Protein AF-A0A1M5RRA3-F1 (afdb_monomer_lite)

Organism: NCBI:txid947013

Radius of gyration: 26.93 Å; chains: 1; bounding box: 75×64×74 Å

InterPro domains:
  IPR000157 Toll/interleukin-1 receptor homology (TIR) domain [PF13676] (278-382)
  IPR000157 Toll/interleukin-1 receptor homology (TIR) domain [PS50104] (274-419)
  IPR000157 Toll/interleukin-1 receptor homology (TIR) domain [SM00255] (275-411)
  IPR035897 Toll/interleukin-1 receptor homology (TIR) domain superfamily [G3DSA:3.40.50.10140] (262-393)
  IPR035897 Toll/interleukin-1 receptor homology (TIR) domain superfamily [SSF52200] (277-417)

Secondary structure (DSSP, 8-state):
-EEEEEEEEEETTEEEEEEETTEEEEEE-SSS--EETT-EEE----TTS---TTS-TT-EEEEEEE-PPPTT------EEEE-SS-EEEE-GGGTS-----HHHHHHHHHHHHHHHHHS-HHHHHHHHHHHHHS-HHHHHTS--S-HHHHHHHHHHHHHHTHHHHHHHHHHHHHHHHHH-SSS---EE-TTS--SS--EEEEE-TT--EEEEES-EEEE-SS-TT-EEEES-SEEEE-SSTTTT-EEEGGGT---S-----------PPPPS-S-B-EEEEEEGGGHHHHHHHHHHHHHHHHTTSBPPPEEEEE-TT----HHHHHHHHH-SEEEEEE-HHHHT-HHIIIIIHHHHHHHHHTTS-EEEEEE-S---GGGSGGGGS--BSGGG--GGG-S-HHHHHHHHHHHHHHHHTT-

pLDDT: mean 77.7, std 15.47, range [30.55, 97.06]

Sequence (419 aa):
MSEDINLKHNLFGYNRIEQEYDEIVALKGDLVMELHKGMTVKLVGDSRGYVPGNFKPGEEVTIVGFTLPYSNGETDHIIEVSNGSHKGWVKPSNIQRREYSSEIRVKMDAVLWKMQQRASAASGELFEVVYKSLSDDDRWNIPTQGLLEYSNFMVTRALSNLDEFGYILMQTIAKQYERSPTGERFILDPVRFDKGTTAILYLDKEGELVSVSNPITIRTTTEPSEIELDGYDYYIVLTGPSAGKKLYSHTGGLTTPVYKPKPVAPAPKPKSSAGIKIFISYARKDEKFKDALAEHLSGLRNNKIIEDWTDKELLAGDVWNDAICQVLEESKIILFLVSSTFMNSNYINEVEIKRALERNKEGDAIIIPIIIRPCDFKSLPLQKFAALPKNLKPISDWTSRDKAWLDVVDGLKKVIATL

Foldseek 3Di:
DWDKDADPFQQQQFGIFIDDDPFTAWTDHDLDDIDGQQDKFFFQAAPVSDDPPVDHHRQIWGFHGFDDQPPVNPDQQGTWTGPPVDIDTDHPCRGPPLDPDVVSVVVLVVLLVVLCVVDDVLLNLLLLLQLLPDDSSLSSRQDRPDNLSNSQSSLVSCLVPCQFNVVSQLSSLLVLLVVCQADDSWAWNSVQDDDPKTWTWAQAPVSFTKIWIRWDWDQDPVRNRDTDTDPTQWMAGCDDPRHRDIGGPVPDGRDDDDDDDDPPDQDDADDDDFAAEEEEAEEQVCVVVVVVLLVLCVVCPVVRNYDPYDYDYDYQSDRDTSVNVVSLSHGQEYEYADDQRCVPRPVCQPPVLVVQVVCVVVVRHDYEYEAAYDDPCVVHPCPVHDYDDPPSQHCVRDPDNSVRSVSVVVVVVVVSVVD

Structure (mmCIF, N/CA/C/O backbone):
data_AF-A0A1M5RRA3-F1
#
_entry.id   AF-A0A1M5RRA3-F1
#
loop_
_atom_site.group_PDB
_atom_site.id
_atom_site.type_symbol
_atom_site.label_atom_id
_atom_site.label_alt_id
_atom_site.label_comp_id
_atom_site.label_asym_id
_atom_site.label_entity_id
_atom_site.label_seq_id
_atom_site.pdbx_PDB_ins_code
_atom_site.Cartn_x
_atom_site.Cartn_y
_atom_site.Cartn_z
_atom_site.occupancy
_atom_site.B_iso_or_equiv
_atom_site.auth_seq_id
_atom_site.auth_comp_id
_atom_site.auth_asym_id
_atom_site.auth_atom_id
_atom_site.pdbx_PDB_model_num
ATOM 1 N N . MET A 1 1 ? 39.237 8.466 -19.638 1.00 68.81 1 MET A N 1
ATOM 2 C CA . MET A 1 1 ? 38.880 7.678 -18.439 1.00 68.81 1 MET A CA 1
ATOM 3 C C . MET A 1 1 ? 37.370 7.660 -18.403 1.00 68.81 1 MET A C 1
ATOM 5 O O . MET A 1 1 ? 36.811 8.745 -18.521 1.00 68.81 1 MET A O 1
ATOM 9 N N . SER A 1 2 ? 36.747 6.484 -18.348 1.00 80.25 2 SER A N 1
ATOM 10 C CA . SER A 1 2 ? 35.299 6.392 -18.174 1.00 80.25 2 SER A CA 1
ATOM 11 C C . SER A 1 2 ? 34.945 6.476 -16.689 1.00 80.25 2 SER A C 1
ATOM 13 O O . SER A 1 2 ? 35.705 6.007 -15.835 1.00 80.25 2 SER A O 1
ATOM 15 N N . GLU A 1 3 ? 33.836 7.139 -16.378 1.00 88.31 3 GLU A N 1
ATOM 16 C CA . GLU A 1 3 ? 33.292 7.269 -15.027 1.00 88.31 3 GLU A CA 1
ATOM 17 C C . GLU A 1 3 ? 31.849 6.758 -15.004 1.00 88.31 3 GLU A C 1
ATOM 19 O O . GLU A 1 3 ? 31.042 7.115 -15.864 1.00 88.31 3 GLU A O 1
ATOM 24 N N . ASP A 1 4 ? 31.526 5.931 -14.007 1.00 87.81 4 ASP A N 1
ATOM 25 C CA . ASP A 1 4 ? 30.159 5.480 -13.748 1.00 87.81 4 ASP A CA 1
ATOM 26 C C . ASP A 1 4 ? 29.464 6.457 -12.793 1.00 87.81 4 ASP A C 1
ATOM 28 O O . ASP A 1 4 ? 29.834 6.588 -11.623 1.00 87.81 4 ASP A O 1
ATOM 32 N N . ILE A 1 5 ? 28.420 7.121 -13.284 1.00 86.06 5 ILE A N 1
ATOM 33 C CA . ILE A 1 5 ? 27.694 8.170 -12.566 1.00 86.06 5 ILE A CA 1
ATOM 34 C C . ILE A 1 5 ? 26.283 7.678 -12.237 1.00 86.06 5 ILE A C 1
ATOM 36 O O . ILE A 1 5 ? 25.528 7.256 -13.115 1.00 86.06 5 ILE A O 1
ATOM 40 N N . ASN A 1 6 ? 25.895 7.760 -10.962 1.00 82.19 6 ASN A N 1
ATOM 41 C CA . ASN A 1 6 ? 24.530 7.457 -10.530 1.00 82.19 6 ASN A CA 1
ATOM 42 C C . ASN A 1 6 ? 23.564 8.576 -10.935 1.00 82.19 6 ASN A C 1
ATOM 44 O O . ASN A 1 6 ? 23.803 9.758 -10.676 1.00 82.19 6 ASN A O 1
ATOM 48 N N . LEU A 1 7 ? 22.434 8.192 -11.520 1.00 76.25 7 LEU A N 1
ATOM 49 C CA . LEU A 1 7 ? 21.363 9.114 -11.864 1.00 76.25 7 LEU A CA 1
ATOM 50 C C . LEU A 1 7 ? 20.509 9.435 -10.635 1.00 76.25 7 LEU A C 1
ATOM 52 O O . LEU A 1 7 ? 20.198 8.563 -9.827 1.00 76.25 7 LEU A O 1
ATOM 56 N N . LYS A 1 8 ? 20.065 10.693 -10.527 1.00 66.50 8 LYS A N 1
ATOM 57 C CA . LYS A 1 8 ? 19.118 11.122 -9.479 1.00 66.50 8 LYS A CA 1
ATOM 58 C C . LYS A 1 8 ? 17.725 10.514 -9.643 1.00 66.50 8 LYS A C 1
ATOM 60 O O . LYS A 1 8 ? 16.999 10.373 -8.664 1.00 66.50 8 LYS A O 1
ATOM 65 N N . HIS A 1 9 ? 17.354 10.184 -10.876 1.00 68.62 9 HIS A N 1
ATOM 66 C CA . HIS A 1 9 ? 16.068 9.594 -11.219 1.00 68.62 9 HIS A CA 1
ATOM 67 C C . HIS A 1 9 ? 16.293 8.336 -12.050 1.00 68.62 9 HIS A C 1
ATOM 69 O O . HIS A 1 9 ? 17.186 8.297 -12.895 1.00 68.62 9 HIS A O 1
ATOM 75 N N . ASN A 1 10 ? 15.478 7.314 -11.798 1.00 73.81 10 ASN A N 1
ATOM 76 C CA . ASN A 1 10 ? 15.452 6.105 -12.606 1.00 73.81 10 ASN A CA 1
ATOM 77 C C . ASN A 1 10 ? 14.834 6.443 -13.976 1.00 73.81 10 ASN A C 1
ATOM 79 O O . ASN A 1 10 ? 13.713 6.946 -14.050 1.00 73.81 10 ASN A O 1
ATOM 83 N N . LEU A 1 11 ? 15.583 6.200 -15.050 1.00 76.75 11 LEU A N 1
ATOM 84 C CA . LEU A 1 11 ? 15.167 6.439 -16.427 1.00 76.75 11 LEU A CA 1
ATOM 85 C C . LEU A 1 11 ? 14.790 5.110 -17.071 1.00 76.75 11 LEU A C 1
ATOM 87 O O . LEU A 1 11 ? 15.614 4.489 -17.734 1.00 76.75 11 LEU A O 1
ATOM 91 N N . PHE A 1 12 ? 13.549 4.656 -16.895 1.00 74.19 12 PHE A N 1
ATOM 92 C CA . PHE A 1 12 ? 13.065 3.416 -17.520 1.00 74.19 12 PHE A CA 1
ATOM 93 C C . PHE A 1 12 ? 13.919 2.180 -17.180 1.00 74.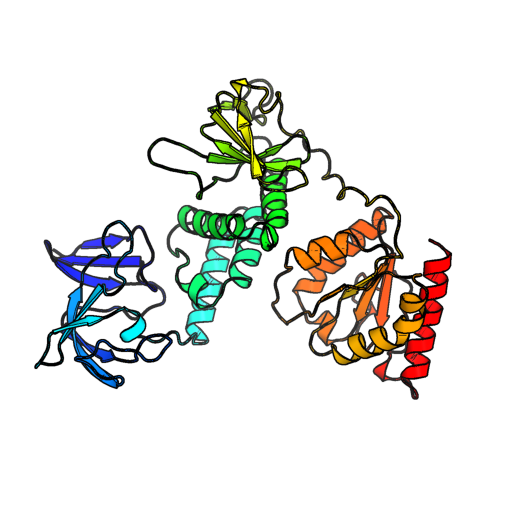19 12 PHE A C 1
ATOM 95 O O . PHE A 1 12 ? 14.170 1.328 -18.034 1.00 74.19 12 PHE A O 1
ATOM 102 N N . GLY A 1 13 ? 14.340 2.054 -15.925 1.00 75.44 13 GLY A N 1
ATOM 103 C CA . GLY A 1 13 ? 15.156 0.959 -15.389 1.00 75.44 13 GLY A CA 1
ATOM 104 C C . GLY A 1 13 ? 16.650 1.274 -15.337 1.00 75.44 13 GLY A C 1
ATOM 105 O O . GLY A 1 13 ? 17.392 0.576 -14.646 1.00 75.44 13 GLY A O 1
ATOM 106 N N . TYR A 1 14 ? 17.092 2.335 -16.018 1.00 84.69 14 TYR A N 1
ATOM 107 C CA . TYR A 1 14 ? 18.475 2.796 -16.008 1.00 84.69 14 TYR A CA 1
ATOM 108 C C . TYR A 1 14 ? 18.700 3.774 -14.855 1.00 84.69 14 TYR A C 1
ATOM 110 O O . TYR A 1 14 ? 18.058 4.819 -14.768 1.00 84.69 14 TYR A O 1
ATOM 118 N N . ASN A 1 15 ? 19.611 3.425 -13.951 1.00 82.88 15 ASN A N 1
ATOM 119 C CA . ASN A 1 15 ? 19.928 4.206 -12.753 1.00 82.88 15 ASN A CA 1
ATOM 120 C C . ASN A 1 15 ? 21.382 4.704 -12.736 1.00 82.88 15 ASN A C 1
ATOM 122 O O . ASN A 1 15 ? 21.782 5.403 -11.804 1.00 82.88 15 ASN A O 1
ATOM 126 N N . ARG A 1 16 ? 22.162 4.359 -13.763 1.00 89.56 16 ARG A N 1
ATOM 127 C CA . ARG A 1 16 ? 23.562 4.740 -13.937 1.00 89.56 16 ARG A CA 1
ATOM 128 C C . ARG A 1 16 ? 23.853 5.050 -15.398 1.00 89.56 16 ARG A C 1
ATOM 130 O O . ARG A 1 16 ? 23.233 4.477 -16.296 1.00 89.56 16 ARG A O 1
ATOM 137 N N . ILE A 1 17 ? 24.830 5.915 -15.617 1.00 91.31 17 ILE A N 1
ATOM 138 C CA . ILE A 1 17 ? 25.423 6.173 -16.928 1.00 91.31 17 ILE A CA 1
ATOM 139 C C . ILE A 1 17 ? 26.924 5.938 -16.858 1.00 91.31 17 ILE A C 1
ATOM 141 O O . ILE A 1 17 ? 27.531 6.199 -15.823 1.00 91.31 17 ILE A O 1
ATOM 145 N N . GLU A 1 18 ? 27.505 5.482 -17.960 1.00 92.50 18 GLU A N 1
ATOM 146 C CA . GLU A 1 18 ? 28.951 5.562 -18.164 1.00 92.50 18 GLU A CA 1
ATOM 147 C C . GLU A 1 18 ? 29.243 6.769 -19.038 1.00 92.50 18 GLU A C 1
ATOM 149 O O . GLU A 1 18 ? 28.650 6.923 -20.112 1.00 92.50 18 GLU A O 1
ATOM 154 N N . GLN A 1 19 ? 30.136 7.628 -18.566 1.00 91.06 19 GLN A N 1
ATOM 155 C CA . GLN A 1 19 ? 30.526 8.847 -19.252 1.00 91.06 19 GLN A CA 1
ATOM 156 C C . GLN A 1 19 ? 32.016 8.804 -19.588 1.00 91.06 19 GLN A C 1
ATOM 158 O O . GLN A 1 19 ? 32.853 8.536 -18.728 1.00 91.06 19 GLN A O 1
ATOM 163 N N . GLU A 1 20 ? 32.348 9.099 -20.841 1.00 91.12 20 GLU A N 1
ATOM 164 C CA . GLU A 1 20 ? 33.713 9.340 -21.295 1.00 91.12 20 GLU A CA 1
ATOM 165 C C . GLU A 1 20 ? 33.841 10.801 -21.717 1.00 91.12 20 GLU A C 1
ATOM 167 O O . GLU A 1 20 ? 33.237 11.236 -22.698 1.00 91.12 20 GLU A O 1
ATOM 172 N N . TYR A 1 21 ? 34.654 11.565 -20.985 1.00 86.94 21 TYR A N 1
ATOM 173 C CA . TYR A 1 21 ? 34.768 13.015 -21.179 1.00 86.94 21 TYR A CA 1
ATOM 174 C C . TYR A 1 21 ? 33.391 13.695 -21.050 1.00 86.94 21 TYR A C 1
ATOM 176 O O . TYR A 1 21 ? 32.770 13.593 -19.996 1.00 86.94 21 TYR A O 1
ATOM 184 N N . ASP A 1 22 ? 32.899 14.354 -22.100 1.00 84.06 22 ASP A N 1
ATOM 185 C CA . ASP A 1 22 ? 31.592 15.027 -22.121 1.00 84.06 22 ASP A CA 1
ATOM 186 C C . ASP A 1 22 ? 30.497 14.193 -22.818 1.00 84.06 22 ASP A C 1
ATOM 188 O O . ASP A 1 22 ? 29.380 14.674 -23.012 1.00 84.06 22 ASP A O 1
ATOM 192 N N . GLU A 1 23 ? 30.788 12.942 -23.201 1.00 89.31 23 GLU A N 1
ATOM 193 C CA . GLU A 1 23 ? 29.837 12.059 -23.881 1.00 89.31 23 GLU A CA 1
ATOM 194 C C . GLU A 1 23 ? 29.383 10.899 -22.991 1.00 89.31 23 GLU A C 1
ATOM 196 O O . GLU A 1 23 ? 30.182 10.191 -22.380 1.00 89.31 23 GLU A O 1
ATOM 201 N N . ILE A 1 24 ? 28.074 10.648 -22.981 1.00 92.56 24 ILE A N 1
ATOM 202 C CA . ILE A 1 24 ? 27.505 9.441 -22.381 1.00 92.56 24 ILE A CA 1
ATOM 203 C C . ILE A 1 24 ? 27.706 8.285 -23.361 1.00 92.56 24 ILE A C 1
ATOM 205 O O . ILE A 1 24 ? 27.253 8.350 -24.508 1.00 92.56 24 ILE A O 1
ATOM 209 N N . VAL A 1 25 ? 28.366 7.222 -22.906 1.00 93.12 25 VAL A N 1
ATOM 210 C CA . VAL A 1 25 ? 28.717 6.054 -23.727 1.00 93.12 25 VAL A CA 1
ATOM 211 C C . VAL A 1 25 ? 27.908 4.809 -23.382 1.00 93.12 25 VAL A C 1
ATOM 213 O O . VAL A 1 25 ? 27.818 3.912 -24.224 1.00 93.12 25 VAL A O 1
ATOM 216 N N . ALA A 1 26 ? 27.278 4.759 -22.203 1.00 92.88 26 ALA A N 1
ATOM 217 C CA . ALA A 1 26 ? 26.378 3.669 -21.840 1.00 92.88 26 ALA A CA 1
ATOM 218 C C . ALA A 1 26 ? 25.263 4.081 -20.868 1.00 92.88 26 ALA A C 1
ATOM 220 O O . ALA A 1 26 ? 25.440 4.974 -20.038 1.00 92.88 26 ALA A O 1
ATOM 221 N N . LEU A 1 27 ? 24.138 3.365 -20.932 1.00 91.31 27 LEU A N 1
ATOM 222 C CA . LEU A 1 27 ? 23.095 3.356 -19.905 1.00 91.31 27 LEU A CA 1
ATOM 223 C C . LEU A 1 27 ? 23.126 2.012 -19.176 1.00 91.31 27 LEU A C 1
ATOM 225 O O . LEU A 1 27 ? 23.006 0.958 -19.807 1.00 91.31 27 LEU A O 1
ATOM 229 N N . LYS A 1 28 ? 23.215 2.048 -17.842 1.00 89.44 28 LYS A N 1
ATOM 230 C CA . LYS A 1 28 ? 23.237 0.850 -16.990 1.00 89.44 28 LYS A CA 1
ATOM 231 C C . LYS A 1 28 ? 22.083 0.850 -15.994 1.00 89.44 28 LYS A C 1
ATOM 233 O O . LYS A 1 28 ? 21.650 1.893 -15.497 1.00 89.44 28 LYS A O 1
ATOM 238 N N . GLY A 1 29 ? 21.594 -0.339 -15.675 1.00 82.19 29 GLY A N 1
ATOM 239 C CA . GLY A 1 29 ? 20.581 -0.528 -14.647 1.00 82.19 29 GLY A CA 1
ATOM 240 C C . GLY A 1 29 ? 20.553 -1.962 -14.147 1.00 82.19 29 GLY A C 1
ATOM 241 O O . GLY A 1 29 ? 20.997 -2.881 -14.826 1.00 82.19 29 GLY A O 1
ATOM 242 N N . ASP A 1 30 ? 20.061 -2.157 -12.927 1.00 76.88 30 ASP A N 1
ATOM 243 C CA . ASP A 1 30 ? 20.198 -3.443 -12.225 1.00 76.88 30 ASP A CA 1
ATOM 244 C C . ASP A 1 30 ? 19.251 -4.531 -12.772 1.00 76.88 30 ASP A C 1
ATOM 246 O O . ASP A 1 30 ? 19.474 -5.728 -12.575 1.00 76.88 30 ASP A O 1
ATOM 250 N N . LEU A 1 31 ? 18.182 -4.113 -13.455 1.00 73.50 31 LEU A N 1
ATOM 251 C CA . LEU A 1 31 ? 17.102 -4.975 -13.948 1.00 73.50 31 LEU A CA 1
ATOM 252 C C . LEU A 1 31 ? 16.967 -4.966 -15.477 1.00 73.50 31 LEU A C 1
ATOM 254 O O . LEU A 1 31 ? 16.075 -5.617 -16.012 1.00 73.50 31 LEU A O 1
ATOM 258 N N . VAL A 1 32 ? 17.852 -4.251 -16.170 1.00 76.69 32 VAL A N 1
ATOM 259 C CA . VAL A 1 32 ? 17.788 -3.985 -17.612 1.00 76.69 32 VAL A CA 1
ATOM 260 C C . VAL A 1 32 ? 19.028 -4.467 -18.334 1.00 76.69 32 VAL A C 1
ATOM 262 O O . VAL A 1 32 ? 20.092 -4.597 -17.736 1.00 76.69 32 VAL A O 1
ATOM 265 N N . MET A 1 33 ? 18.894 -4.696 -19.641 1.00 83.75 33 MET A N 1
ATOM 266 C CA . MET A 1 33 ? 20.055 -4.858 -20.505 1.00 83.75 33 MET A CA 1
ATOM 267 C C . MET A 1 33 ? 20.848 -3.552 -20.533 1.00 83.75 33 MET A C 1
ATOM 269 O O . MET A 1 33 ? 20.284 -2.479 -20.754 1.00 83.75 33 MET A O 1
ATOM 273 N N . GLU A 1 34 ? 22.155 -3.658 -20.332 1.00 89.75 34 GLU A N 1
ATOM 274 C CA . GLU A 1 34 ? 23.079 -2.543 -20.495 1.00 89.75 34 GLU A CA 1
ATOM 275 C C . GLU A 1 34 ? 23.155 -2.129 -21.968 1.00 89.75 34 GLU A C 1
ATOM 277 O O . GLU A 1 34 ? 23.271 -2.979 -22.852 1.00 89.75 34 GLU A O 1
ATOM 282 N N . LEU A 1 35 ? 23.045 -0.827 -22.236 1.00 92.06 35 LEU A N 1
ATOM 283 C CA . LEU A 1 35 ? 23.083 -0.287 -23.593 1.00 92.06 35 LEU A CA 1
ATOM 284 C C . LEU A 1 35 ? 24.352 0.519 -23.780 1.00 92.06 35 LEU A C 1
ATOM 286 O O . LEU A 1 35 ? 24.601 1.436 -23.005 1.00 92.06 35 LEU A O 1
ATOM 290 N N . HIS A 1 36 ? 25.091 0.238 -24.849 1.00 94.19 36 HIS A N 1
ATOM 291 C CA . HIS A 1 36 ? 26.341 0.924 -25.164 1.00 94.19 36 HIS A CA 1
ATOM 292 C C . HIS A 1 36 ? 26.289 1.578 -26.540 1.00 94.19 36 HIS A C 1
ATOM 294 O O . HIS A 1 36 ? 25.660 1.070 -27.473 1.00 94.19 36 HIS A O 1
ATOM 300 N N . LYS A 1 37 ? 27.009 2.686 -26.695 1.00 93.50 37 LYS A N 1
ATOM 301 C CA . LYS A 1 37 ? 27.255 3.300 -28.000 1.00 93.50 37 LYS A CA 1
ATOM 302 C C . LYS A 1 37 ? 27.954 2.281 -28.912 1.00 93.50 37 LYS A C 1
ATOM 304 O O . LYS A 1 37 ? 28.902 1.616 -28.510 1.00 93.50 37 LYS A O 1
ATOM 309 N N . GLY A 1 38 ? 27.455 2.130 -30.136 1.00 92.00 38 GLY A N 1
ATOM 310 C CA . GLY A 1 38 ? 27.891 1.117 -31.103 1.00 92.00 38 GLY A CA 1
ATOM 311 C C . GLY A 1 38 ? 27.141 -0.219 -31.022 1.00 92.00 38 GLY A C 1
ATOM 312 O O . GLY A 1 38 ? 27.276 -1.042 -31.926 1.00 92.00 38 GLY A O 1
ATOM 313 N N . MET A 1 39 ? 26.313 -0.441 -29.997 1.00 94.31 39 MET A N 1
ATOM 314 C CA . MET A 1 39 ? 25.492 -1.647 -29.889 1.00 94.31 39 MET A CA 1
ATOM 315 C C . MET A 1 39 ? 24.394 -1.658 -30.959 1.00 94.31 39 MET A C 1
ATOM 317 O O . MET A 1 39 ? 23.730 -0.647 -31.192 1.00 94.31 39 MET A O 1
ATOM 321 N N . THR A 1 40 ? 24.183 -2.812 -31.595 1.00 93.44 40 THR A N 1
ATOM 322 C CA . THR A 1 40 ? 23.042 -3.025 -32.498 1.00 93.44 40 THR A CA 1
ATOM 323 C C . THR A 1 40 ? 21.885 -3.626 -31.717 1.00 93.44 40 THR A C 1
ATOM 325 O O . THR A 1 40 ? 22.055 -4.616 -31.008 1.00 93.44 40 THR A O 1
ATOM 328 N N . VAL A 1 41 ? 20.713 -3.010 -31.836 1.00 91.25 41 VAL A N 1
ATOM 329 C CA . VAL A 1 41 ? 19.497 -3.375 -31.111 1.00 91.25 41 VAL A CA 1
ATOM 330 C C . VAL A 1 41 ? 18.304 -3.407 -32.054 1.00 91.25 41 VAL A C 1
ATOM 332 O O . VAL A 1 41 ? 18.292 -2.737 -33.085 1.00 91.25 41 VAL A O 1
ATOM 335 N N . LYS A 1 42 ? 17.274 -4.172 -31.695 1.00 91.31 42 LYS A N 1
ATOM 336 C CA . LYS A 1 42 ? 16.036 -4.267 -32.469 1.00 91.31 42 LYS A CA 1
ATOM 337 C C . LYS A 1 42 ? 14.966 -3.370 -31.859 1.00 91.31 42 LYS A C 1
ATOM 339 O O . LYS A 1 42 ? 14.684 -3.478 -30.670 1.00 91.31 42 LYS A O 1
ATOM 344 N N . LEU A 1 43 ? 14.342 -2.514 -32.663 1.00 89.56 43 LEU A N 1
ATOM 345 C CA . LEU A 1 43 ? 13.266 -1.649 -32.190 1.00 89.56 43 LEU A CA 1
ATOM 346 C C . LEU A 1 43 ? 11.983 -2.458 -31.996 1.00 89.56 43 LEU A C 1
ATOM 348 O O . LEU A 1 43 ? 11.520 -3.131 -32.903 1.00 89.56 43 LEU A O 1
ATOM 352 N N . VAL A 1 44 ? 11.368 -2.393 -30.824 1.00 85.94 44 VAL A N 1
ATOM 353 C CA . VAL A 1 44 ? 10.148 -3.141 -30.469 1.00 85.94 44 VAL A CA 1
ATOM 354 C C . VAL A 1 44 ? 8.893 -2.262 -30.406 1.00 85.94 44 VAL A C 1
ATOM 356 O O . VAL A 1 44 ? 7.774 -2.783 -30.398 1.00 85.94 44 VAL A O 1
ATOM 359 N N . GLY A 1 45 ? 9.060 -0.937 -30.407 1.00 76.50 45 GLY A N 1
ATOM 360 C CA . GLY A 1 45 ? 7.968 0.032 -30.248 1.00 76.50 45 GLY A CA 1
ATOM 361 C C . GLY A 1 45 ? 7.536 0.239 -28.795 1.00 76.50 45 GLY A C 1
ATOM 362 O O . GLY A 1 45 ? 7.818 -0.592 -27.937 1.00 76.50 45 GLY A O 1
ATOM 363 N N . ASP A 1 46 ? 6.887 1.376 -28.523 1.00 72.19 46 ASP A N 1
ATOM 364 C CA . ASP A 1 46 ? 6.352 1.713 -27.195 1.00 72.19 46 ASP A CA 1
ATOM 365 C C . ASP A 1 46 ? 5.151 0.815 -26.814 1.00 72.19 46 ASP A C 1
ATOM 367 O O . ASP A 1 46 ? 4.816 -0.141 -27.517 1.00 72.19 46 ASP A O 1
ATOM 371 N N . SER A 1 47 ? 4.464 1.114 -25.705 1.00 62.97 47 SER A N 1
ATOM 372 C CA . SER A 1 47 ? 3.276 0.360 -25.259 1.00 62.97 47 SER A CA 1
ATOM 373 C C . SER A 1 47 ? 2.126 0.325 -26.279 1.00 62.97 47 SER A C 1
ATOM 375 O O . SER A 1 47 ? 1.255 -0.534 -26.185 1.00 62.97 47 SER A O 1
ATOM 377 N N . ARG A 1 48 ? 2.127 1.223 -27.271 1.00 68.44 48 ARG A N 1
ATOM 378 C CA . ARG A 1 48 ? 1.169 1.281 -28.386 1.00 68.44 48 ARG A CA 1
ATOM 379 C C . ARG A 1 48 ? 1.771 0.745 -29.691 1.00 68.44 48 ARG A C 1
ATOM 381 O O . ARG A 1 48 ? 1.147 0.852 -30.742 1.00 68.44 48 ARG A O 1
ATOM 388 N N . GLY A 1 49 ? 2.983 0.192 -29.643 1.00 69.75 49 GLY A N 1
ATOM 389 C CA . GLY A 1 49 ? 3.734 -0.271 -30.807 1.00 69.75 49 GLY A CA 1
ATOM 390 C C . GLY A 1 49 ? 4.335 0.857 -31.649 1.00 69.75 49 GLY A C 1
ATOM 391 O O . GLY A 1 49 ? 4.789 0.596 -32.761 1.00 69.75 49 GLY A O 1
ATOM 392 N N . TYR A 1 50 ? 4.351 2.097 -31.149 1.00 79.62 50 TYR A N 1
ATOM 393 C CA . TYR A 1 50 ? 4.871 3.242 -31.889 1.00 79.62 50 TYR A CA 1
ATOM 394 C C . TYR A 1 50 ? 6.400 3.292 -31.842 1.00 79.62 50 TYR A C 1
ATOM 396 O O . TYR A 1 50 ? 7.014 3.146 -30.783 1.00 79.62 50 TYR A O 1
ATOM 404 N N . VAL A 1 51 ? 7.004 3.559 -32.996 1.00 82.81 51 VAL A N 1
ATOM 405 C CA . VAL A 1 51 ? 8.417 3.901 -33.180 1.00 82.81 51 VAL A CA 1
ATOM 406 C C . VAL A 1 51 ? 8.444 5.213 -33.988 1.00 82.81 51 VAL A C 1
ATOM 408 O O . VAL A 1 51 ? 7.564 5.389 -34.835 1.00 82.81 51 VAL A O 1
ATOM 411 N N . PRO A 1 52 ? 9.381 6.155 -33.749 1.00 84.19 52 PRO A N 1
ATOM 412 C CA . PRO A 1 52 ? 9.459 7.395 -34.523 1.00 84.19 52 PRO A CA 1
ATOM 413 C C . PRO A 1 52 ? 9.469 7.149 -36.038 1.00 84.19 52 PRO A C 1
ATOM 415 O O . PRO A 1 52 ? 10.124 6.224 -36.504 1.00 84.19 52 PRO A O 1
ATOM 418 N N . GLY A 1 53 ? 8.760 7.989 -36.802 1.00 79.62 53 GLY A N 1
ATOM 419 C CA . GLY A 1 53 ? 8.323 7.688 -38.178 1.00 79.62 53 GLY A CA 1
ATOM 420 C C . GLY A 1 53 ? 9.400 7.361 -39.224 1.00 79.62 53 GLY A C 1
ATOM 421 O O . GLY A 1 53 ? 9.060 6.832 -40.278 1.00 79.62 53 GLY A O 1
ATOM 422 N N . ASN A 1 54 ? 10.678 7.625 -38.942 1.00 87.31 54 ASN A N 1
ATOM 423 C CA . ASN A 1 54 ? 11.799 7.232 -39.807 1.00 87.31 54 ASN A CA 1
ATOM 424 C C . ASN A 1 54 ? 12.290 5.794 -39.557 1.00 87.31 54 ASN A C 1
ATOM 426 O O . ASN A 1 54 ? 13.241 5.356 -40.202 1.00 87.31 54 ASN A O 1
ATOM 430 N N . PHE A 1 55 ? 11.653 5.076 -38.632 1.00 90.31 55 PHE A N 1
ATOM 431 C CA . PHE A 1 55 ? 11.986 3.715 -38.235 1.00 90.31 55 PHE A CA 1
ATOM 432 C C . PHE A 1 55 ? 10.731 2.834 -38.180 1.00 90.31 55 PHE A C 1
ATOM 434 O O . PHE A 1 55 ? 9.599 3.320 -38.116 1.00 90.31 55 PHE A O 1
ATOM 441 N N . LYS A 1 56 ? 10.928 1.515 -38.165 1.00 88.56 56 LYS A N 1
ATOM 442 C CA . LYS A 1 56 ? 9.861 0.510 -38.117 1.00 88.56 56 LYS A CA 1
ATOM 443 C C . LYS A 1 56 ? 10.003 -0.413 -36.901 1.00 88.56 56 LYS A C 1
ATOM 445 O O . LYS A 1 56 ? 11.117 -0.765 -36.515 1.00 88.56 56 LYS A O 1
ATOM 450 N N . PRO A 1 57 ? 8.887 -0.885 -36.315 1.00 87.56 57 PRO A N 1
ATOM 451 C CA . PRO A 1 57 ? 8.932 -2.000 -35.377 1.00 87.56 57 PRO A CA 1
ATOM 452 C C . PRO A 1 57 ? 9.604 -3.223 -36.015 1.00 87.56 57 PRO A C 1
ATOM 454 O O . PRO A 1 57 ? 9.288 -3.622 -37.133 1.00 87.56 57 PRO A O 1
ATOM 457 N N . GLY A 1 58 ? 10.529 -3.819 -35.282 1.00 86.38 58 GLY A N 1
ATOM 458 C CA . GLY A 1 58 ? 11.377 -4.929 -35.684 1.00 86.38 58 GLY A CA 1
ATOM 459 C C . GLY A 1 58 ? 12.651 -4.535 -36.434 1.00 86.38 58 GLY A C 1
ATOM 460 O O . GLY A 1 58 ? 13.408 -5.434 -36.788 1.00 86.38 58 GLY A O 1
ATOM 461 N N . GLU A 1 59 ? 12.899 -3.249 -36.687 1.00 91.62 59 GLU A N 1
ATOM 462 C CA . GLU A 1 59 ? 14.095 -2.783 -37.397 1.00 91.62 59 GLU A CA 1
ATOM 463 C C . GLU A 1 59 ? 15.343 -2.852 -36.511 1.00 91.62 59 GLU A C 1
ATOM 465 O O . GLU A 1 59 ? 15.294 -2.500 -35.331 1.00 91.62 59 GLU A O 1
ATOM 470 N N . GLU A 1 60 ? 16.459 -3.312 -37.078 1.00 93.69 60 GLU A N 1
ATOM 471 C CA . GLU A 1 60 ? 17.763 -3.270 -36.418 1.00 93.69 60 GLU A CA 1
ATOM 472 C C . GLU A 1 60 ? 18.398 -1.897 -36.608 1.00 93.69 60 GLU A C 1
ATOM 474 O O . GLU A 1 60 ? 18.513 -1.391 -37.724 1.00 93.69 60 GLU A O 1
ATOM 479 N N . VAL A 1 61 ? 18.814 -1.296 -35.500 1.00 94.81 61 VAL A N 1
ATOM 480 C CA . VAL A 1 61 ? 19.436 0.023 -35.466 1.00 94.81 61 VAL A CA 1
ATOM 481 C C . VAL A 1 61 ? 20.671 -0.006 -34.581 1.00 94.81 61 VAL A C 1
ATOM 483 O O . VAL A 1 61 ? 20.743 -0.752 -33.604 1.00 94.81 61 VAL A O 1
ATOM 486 N N . THR A 1 62 ? 21.649 0.831 -34.900 1.00 96.50 62 THR A N 1
ATOM 487 C CA . THR A 1 62 ? 22.839 1.026 -34.071 1.00 96.50 62 THR A CA 1
ATOM 488 C C . THR A 1 62 ? 22.624 2.204 -33.136 1.00 96.50 62 THR A C 1
ATOM 490 O O . THR A 1 62 ? 22.213 3.279 -33.576 1.00 96.50 62 THR A O 1
ATOM 493 N N . ILE A 1 63 ? 22.937 2.027 -31.855 1.00 96.06 63 ILE A N 1
ATOM 494 C CA . ILE A 1 63 ? 22.968 3.118 -30.882 1.00 96.06 63 ILE A CA 1
ATOM 495 C C . ILE A 1 63 ? 24.169 4.009 -31.193 1.00 96.06 63 ILE A C 1
ATOM 497 O O . ILE A 1 63 ? 25.308 3.545 -31.199 1.00 96.06 63 ILE A O 1
ATOM 501 N N . VAL A 1 64 ? 23.929 5.289 -31.455 1.00 95.25 64 VAL A N 1
ATOM 502 C CA . VAL A 1 64 ? 24.978 6.252 -31.832 1.00 95.25 64 VAL A CA 1
ATOM 503 C C . VAL A 1 64 ? 25.255 7.293 -30.752 1.00 95.25 64 VAL A C 1
ATOM 505 O O . VAL A 1 64 ? 26.310 7.926 -30.792 1.00 95.25 64 VAL A O 1
ATOM 508 N N . GLY A 1 65 ? 24.375 7.422 -29.761 1.00 92.88 65 GLY A N 1
ATOM 509 C CA . GLY A 1 65 ? 24.568 8.335 -28.643 1.00 92.88 65 GLY A CA 1
ATOM 510 C C . GLY A 1 65 ? 23.462 8.245 -27.601 1.00 92.88 65 GLY A C 1
ATOM 511 O O . GLY A 1 65 ? 22.441 7.585 -27.798 1.00 92.88 65 GLY A O 1
ATOM 512 N N . PHE A 1 66 ? 23.678 8.944 -26.493 1.00 93.06 66 PHE A N 1
ATOM 513 C CA . PHE A 1 66 ? 22.719 9.093 -25.408 1.00 93.06 66 PHE A CA 1
ATOM 514 C C . PHE A 1 66 ? 22.648 10.556 -24.982 1.00 93.06 66 PHE A C 1
ATOM 516 O O . PHE A 1 66 ? 23.588 11.323 -25.184 1.00 93.06 66 PHE A O 1
ATOM 523 N N . THR A 1 67 ? 21.540 10.935 -24.360 1.00 89.25 67 THR A N 1
ATOM 524 C CA . THR A 1 67 ? 21.395 12.224 -23.683 1.00 89.25 67 THR A CA 1
ATOM 525 C C . THR A 1 67 ? 20.640 12.034 -22.373 1.00 89.25 67 THR A C 1
ATOM 527 O O . THR A 1 67 ? 20.011 11.001 -22.163 1.00 89.25 67 THR A O 1
ATOM 530 N N . LEU A 1 68 ? 20.692 13.009 -21.470 1.00 81.31 68 LEU A N 1
ATOM 531 C CA . LEU A 1 68 ? 19.818 13.023 -20.296 1.00 81.31 68 LEU A CA 1
ATOM 532 C C . LEU A 1 68 ? 18.524 13.770 -20.635 1.00 81.31 68 LEU A C 1
ATOM 534 O O . LEU A 1 68 ? 18.550 14.690 -21.457 1.00 81.31 68 LEU A O 1
ATOM 538 N N . PRO A 1 69 ? 17.385 13.420 -20.015 1.00 71.88 69 PRO A N 1
ATOM 539 C CA . PRO A 1 69 ? 16.187 14.235 -20.155 1.00 71.88 69 PRO A CA 1
ATOM 540 C C . PRO A 1 69 ? 16.481 15.660 -19.660 1.00 71.88 69 PRO A C 1
ATOM 542 O O . PRO A 1 69 ? 17.193 15.842 -18.667 1.00 71.88 69 PRO A O 1
ATOM 545 N N . TYR A 1 70 ? 15.933 16.679 -20.335 1.00 59.62 70 TYR A N 1
ATOM 546 C CA . TYR A 1 70 ? 16.002 18.058 -19.838 1.00 59.62 70 TYR A CA 1
ATOM 547 C C . TYR A 1 70 ? 15.461 18.124 -18.406 1.00 59.62 70 TYR A C 1
ATOM 549 O O . TYR A 1 70 ? 14.623 17.308 -18.027 1.00 59.62 70 TYR A O 1
ATOM 557 N N . SER A 1 71 ? 15.914 19.104 -17.620 1.00 47.81 71 SER A N 1
ATOM 558 C CA . SER A 1 71 ? 15.699 19.242 -16.166 1.00 47.81 71 SER A CA 1
ATOM 559 C C . SER A 1 71 ? 14.249 19.128 -15.659 1.00 47.81 71 SER A C 1
ATOM 561 O O . SER A 1 71 ? 14.053 19.021 -14.452 1.00 47.81 71 SER A O 1
ATOM 563 N N . ASN A 1 72 ? 13.255 19.106 -16.552 1.00 48.66 72 ASN A N 1
ATOM 564 C CA . ASN A 1 72 ? 11.830 18.965 -16.252 1.00 48.66 72 ASN A CA 1
ATOM 565 C C . ASN A 1 72 ? 11.203 17.643 -16.759 1.00 48.66 72 ASN A C 1
ATOM 567 O O . ASN A 1 72 ? 9.988 17.495 -16.704 1.00 48.66 72 ASN A O 1
ATOM 571 N N . GLY A 1 73 ? 11.985 16.691 -17.285 1.00 52.34 73 GLY A N 1
ATOM 572 C CA . GLY A 1 73 ? 11.471 15.394 -17.754 1.00 52.34 73 GLY A CA 1
ATOM 573 C C . GLY A 1 73 ? 10.656 15.446 -19.055 1.00 52.34 73 GLY A C 1
ATOM 574 O O . GLY A 1 73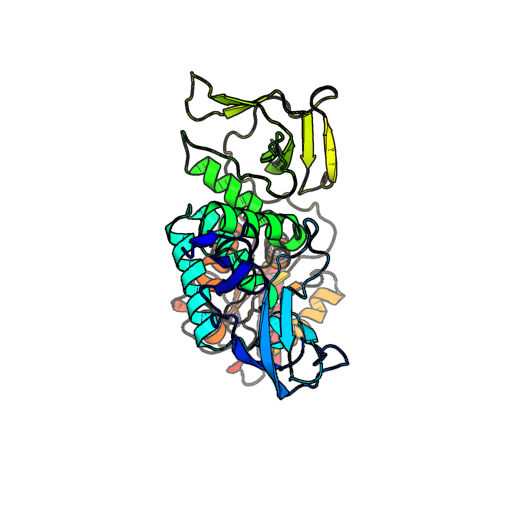 ? 9.948 14.498 -19.365 1.00 52.34 73 GLY A O 1
ATOM 575 N N . GLU A 1 74 ? 10.734 16.532 -19.830 1.00 49.56 74 GLU A N 1
ATOM 576 C CA . GLU A 1 74 ? 9.852 16.750 -20.994 1.00 49.56 74 GLU A CA 1
ATOM 577 C C . GLU A 1 74 ? 10.136 15.832 -22.196 1.00 49.56 74 GLU A C 1
ATOM 579 O O . GLU A 1 74 ? 9.312 15.727 -23.105 1.00 49.56 74 GLU A O 1
ATOM 584 N N . THR A 1 75 ? 11.281 15.142 -22.227 1.00 65.69 75 THR A N 1
ATOM 585 C CA . THR A 1 75 ? 11.596 14.190 -23.301 1.00 65.69 75 THR A CA 1
ATOM 586 C C . THR A 1 75 ? 12.203 12.902 -22.768 1.00 65.69 75 THR A C 1
ATOM 588 O O . THR A 1 75 ? 13.331 12.872 -22.281 1.00 65.69 75 THR A O 1
ATOM 591 N N . ASP A 1 76 ? 11.472 11.816 -22.997 1.00 74.12 76 ASP A N 1
ATOM 592 C CA . ASP A 1 76 ? 11.894 10.441 -22.720 1.00 74.12 76 ASP A CA 1
ATOM 593 C C . ASP A 1 76 ? 12.758 9.835 -23.845 1.00 74.12 76 ASP A C 1
ATOM 595 O O . ASP A 1 76 ? 13.163 8.674 -23.758 1.00 74.12 76 ASP A O 1
ATOM 599 N N . HIS A 1 77 ? 12.981 10.566 -24.946 1.00 85.38 77 HIS A N 1
ATOM 600 C CA . HIS A 1 77 ? 13.733 10.087 -26.109 1.00 85.38 77 HIS A CA 1
ATOM 601 C C . HIS A 1 77 ? 15.226 10.333 -25.892 1.00 85.38 77 HIS A C 1
ATOM 603 O O . HIS A 1 77 ? 15.799 11.285 -26.412 1.00 85.38 77 HIS A O 1
ATOM 609 N N . ILE A 1 78 ? 15.831 9.489 -25.061 1.00 88.62 78 ILE A N 1
ATOM 610 C CA . ILE A 1 78 ? 17.189 9.688 -24.543 1.00 88.62 78 ILE A CA 1
ATOM 611 C C . ILE A 1 78 ? 18.263 8.868 -25.266 1.00 88.62 78 ILE A C 1
ATOM 613 O O . ILE A 1 78 ? 19.439 8.964 -24.923 1.00 88.62 78 ILE A O 1
ATOM 617 N N . ILE A 1 79 ? 17.876 8.053 -26.251 1.00 92.06 79 ILE A N 1
ATOM 618 C CA . ILE A 1 79 ? 18.784 7.174 -26.993 1.00 92.06 79 ILE A CA 1
ATOM 619 C C . ILE A 1 79 ? 18.758 7.575 -28.462 1.00 92.06 79 ILE A C 1
ATOM 621 O O . ILE A 1 79 ? 17.712 7.501 -29.104 1.00 92.06 79 ILE A O 1
ATOM 625 N N . GLU A 1 80 ? 19.894 7.993 -29.007 1.00 94.00 80 GLU A N 1
ATOM 626 C CA . GLU A 1 80 ? 20.027 8.270 -30.432 1.00 94.00 80 GLU A CA 1
ATOM 627 C C . GLU A 1 80 ? 20.377 6.973 -31.164 1.00 94.00 80 GLU A C 1
ATOM 629 O O . GLU A 1 80 ? 21.348 6.289 -30.828 1.00 94.00 80 GLU A O 1
ATOM 634 N N . VAL A 1 81 ? 19.594 6.635 -32.185 1.00 95.25 81 VAL A N 1
ATOM 635 C CA . VAL A 1 81 ? 19.780 5.436 -33.005 1.00 95.25 81 VAL A CA 1
ATOM 636 C C . VAL A 1 81 ? 19.897 5.783 -34.485 1.00 95.25 81 VAL A C 1
ATOM 638 O O . VAL A 1 81 ? 19.405 6.816 -34.944 1.00 95.25 81 VAL A O 1
ATOM 641 N N . SER A 1 82 ? 20.557 4.906 -35.241 1.00 95.12 82 SER A N 1
ATOM 642 C CA . SER A 1 82 ? 20.761 5.024 -36.684 1.00 95.12 82 SER A CA 1
ATOM 643 C C . SER A 1 82 ? 20.459 3.708 -37.393 1.00 95.12 82 SER A C 1
ATOM 645 O O . SER A 1 82 ? 20.929 2.659 -36.960 1.00 95.12 82 SER A O 1
ATOM 647 N N . ASN A 1 83 ? 19.747 3.765 -38.520 1.00 93.12 83 ASN A N 1
ATOM 648 C CA . ASN A 1 83 ? 19.592 2.635 -39.453 1.00 93.12 83 ASN A CA 1
ATOM 649 C C . ASN A 1 83 ? 20.514 2.760 -40.686 1.00 93.12 83 ASN A C 1
ATOM 651 O O . ASN A 1 83 ? 20.289 2.134 -41.719 1.00 93.12 83 ASN A O 1
ATOM 655 N N . GLY A 1 84 ? 21.518 3.641 -40.618 1.00 90.25 84 GLY A N 1
ATOM 656 C CA . GLY A 1 84 ? 22.436 3.954 -41.717 1.00 90.25 84 GLY A CA 1
ATOM 657 C C . GLY A 1 84 ? 21.918 5.010 -42.702 1.00 90.25 84 GLY A C 1
ATOM 658 O O . GLY A 1 84 ? 22.730 5.729 -43.276 1.00 90.25 84 GLY A O 1
ATOM 659 N N . SER A 1 85 ? 20.596 5.161 -42.852 1.00 88.88 85 SER A N 1
ATOM 660 C CA . SER A 1 85 ? 19.981 6.185 -43.722 1.00 88.88 85 SER A CA 1
ATOM 661 C C . SER A 1 85 ? 19.478 7.401 -42.940 1.00 88.88 85 SER A C 1
ATOM 663 O O . SER A 1 85 ? 19.536 8.531 -43.423 1.00 88.88 85 SER A O 1
ATOM 665 N N . HIS A 1 86 ? 19.003 7.179 -41.715 1.00 91.31 86 HIS A N 1
ATOM 666 C CA . HIS A 1 86 ? 18.434 8.192 -40.839 1.00 91.31 86 HIS A CA 1
ATOM 667 C C . HIS A 1 86 ? 18.962 8.030 -39.415 1.00 91.31 86 HIS A C 1
ATOM 669 O O . HIS A 1 86 ? 19.202 6.915 -38.952 1.00 91.31 86 HIS A O 1
ATOM 675 N N . LYS A 1 87 ? 19.092 9.161 -38.715 1.00 93.56 87 LYS A N 1
ATOM 676 C CA . LYS A 1 87 ? 19.293 9.219 -37.266 1.00 93.56 87 LYS A CA 1
ATOM 677 C C . LYS A 1 87 ? 18.044 9.766 -36.593 1.00 93.56 87 LYS A C 1
ATOM 679 O O . LYS A 1 87 ? 17.342 10.599 -37.168 1.00 93.56 87 LYS A O 1
ATOM 684 N N . GLY A 1 88 ? 17.780 9.320 -35.375 1.00 90.94 88 GLY A N 1
ATOM 685 C CA . GLY A 1 88 ? 16.677 9.832 -34.580 1.00 90.94 88 GLY A CA 1
ATOM 686 C C . GLY A 1 88 ? 16.726 9.350 -33.142 1.00 90.94 88 GLY A C 1
ATOM 687 O O . GLY A 1 88 ? 17.425 8.396 -32.811 1.00 90.94 88 GLY A O 1
ATOM 688 N N . TRP A 1 89 ? 15.969 10.032 -32.293 1.00 91.50 89 TRP A N 1
ATOM 689 C CA . TRP A 1 89 ? 15.910 9.748 -30.868 1.00 91.50 89 TRP A CA 1
ATOM 690 C C . TRP A 1 89 ? 14.740 8.819 -30.556 1.00 91.50 89 TRP A C 1
ATOM 692 O O . TRP A 1 89 ? 13.617 9.052 -31.006 1.00 91.50 89 TRP A O 1
ATOM 702 N N . VAL A 1 90 ? 15.002 7.774 -29.777 1.00 89.50 90 VAL A N 1
ATOM 703 C CA . VAL A 1 90 ? 14.027 6.780 -29.318 1.00 89.50 90 VAL A CA 1
ATOM 704 C C . VAL A 1 90 ? 14.006 6.716 -27.794 1.00 89.50 90 VAL A C 1
ATOM 706 O O . VAL A 1 90 ? 14.962 7.103 -27.115 1.00 89.50 90 VAL A O 1
ATOM 709 N N . LYS A 1 91 ? 12.893 6.232 -27.242 1.00 87.50 91 LYS A N 1
ATOM 710 C CA . LYS A 1 91 ? 12.771 5.952 -25.810 1.00 87.50 91 LYS A CA 1
ATOM 711 C C . LYS A 1 91 ? 13.453 4.623 -25.472 1.00 87.50 91 LYS A C 1
ATOM 713 O O . LYS A 1 91 ? 13.462 3.728 -26.318 1.00 87.50 91 LYS A O 1
ATOM 718 N N . PRO A 1 92 ? 13.906 4.405 -24.227 1.00 86.94 92 PRO A N 1
ATOM 719 C CA . PRO A 1 92 ? 14.399 3.094 -23.798 1.00 86.94 92 PRO A CA 1
ATOM 720 C C . PRO A 1 92 ? 13.385 1.960 -24.020 1.00 86.94 92 PRO A C 1
ATOM 722 O O . PRO A 1 92 ? 13.750 0.861 -24.437 1.00 86.94 92 PRO A O 1
ATOM 725 N N . SER A 1 93 ? 12.090 2.253 -23.851 1.00 79.94 93 SER A N 1
ATOM 726 C CA . SER A 1 93 ? 10.996 1.311 -24.121 1.00 79.94 93 SER A CA 1
ATOM 727 C C . SER A 1 93 ? 10.851 0.917 -25.595 1.00 79.94 93 SER A C 1
ATOM 729 O O . SER A 1 93 ? 10.198 -0.080 -25.889 1.00 79.94 93 SER A O 1
ATOM 731 N N . ASN A 1 94 ? 11.456 1.660 -26.532 1.00 85.75 94 ASN A N 1
ATOM 732 C CA . ASN A 1 94 ? 11.495 1.277 -27.940 1.00 85.75 94 ASN A CA 1
ATOM 733 C C . ASN A 1 94 ? 12.543 0.200 -28.240 1.00 85.75 94 ASN A C 1
ATOM 735 O O . ASN A 1 94 ? 12.462 -0.369 -29.321 1.00 85.75 94 ASN A O 1
ATOM 739 N N . ILE A 1 95 ? 13.498 -0.073 -27.346 1.00 85.94 95 ILE A N 1
ATOM 740 C CA . ILE A 1 95 ? 14.562 -1.076 -27.542 1.00 85.94 95 ILE A CA 1
ATOM 741 C C . ILE A 1 95 ? 14.233 -2.370 -26.800 1.00 85.94 95 ILE A C 1
ATOM 743 O O . ILE A 1 95 ? 14.297 -3.456 -27.366 1.00 85.94 95 ILE A O 1
ATOM 747 N N . GLN A 1 96 ? 13.832 -2.251 -25.540 1.00 76.56 96 GLN A N 1
ATOM 748 C CA . GLN A 1 96 ? 13.425 -3.382 -24.718 1.00 76.56 96 GLN A CA 1
ATOM 749 C C . GLN A 1 96 ? 11.989 -3.158 -24.250 1.00 76.56 96 GLN A C 1
ATOM 751 O O . GLN A 1 96 ? 11.655 -2.135 -23.646 1.00 76.56 96 GLN A O 1
ATOM 756 N N . ARG A 1 97 ? 11.114 -4.107 -24.596 1.00 61.19 97 ARG A N 1
ATOM 757 C CA . ARG A 1 97 ? 9.702 -4.068 -24.214 1.00 61.19 97 ARG A CA 1
ATOM 758 C C . ARG A 1 97 ? 9.574 -4.387 -22.730 1.00 61.19 97 ARG A C 1
ATOM 760 O O . ARG A 1 97 ? 10.380 -5.123 -22.170 1.00 61.19 97 ARG A O 1
ATOM 767 N N . ARG A 1 98 ? 8.499 -3.869 -22.135 1.00 56.41 98 ARG A N 1
ATOM 768 C CA . ARG A 1 98 ? 7.992 -4.213 -20.799 1.00 56.41 98 ARG A CA 1
ATOM 769 C C . ARG A 1 98 ? 7.505 -5.665 -20.760 1.00 56.41 98 ARG A C 1
ATOM 771 O O . ARG A 1 98 ? 6.319 -5.922 -20.585 1.00 56.41 98 ARG A O 1
ATOM 778 N N . GLU A 1 99 ? 8.387 -6.625 -20.985 1.00 50.09 99 GLU A N 1
ATOM 779 C CA . GLU A 1 99 ? 8.086 -8.008 -20.650 1.00 50.09 99 GLU A CA 1
ATOM 780 C C . GLU A 1 99 ? 8.558 -8.232 -19.223 1.00 50.09 99 GLU A C 1
ATOM 782 O O . GLU A 1 99 ? 9.747 -8.386 -18.954 1.00 50.09 99 GLU A O 1
ATOM 787 N N . TYR A 1 100 ? 7.595 -8.219 -18.301 1.00 50.81 100 TYR A N 1
ATOM 788 C CA . TYR A 1 100 ? 7.760 -8.769 -16.964 1.00 50.81 100 TYR A CA 1
ATOM 789 C C . TYR A 1 100 ? 8.009 -10.270 -17.092 1.00 50.81 100 TYR A C 1
ATOM 791 O O . TYR A 1 100 ? 7.110 -11.099 -16.941 1.00 50.81 100 TYR A O 1
ATOM 799 N N . SER A 1 101 ? 9.243 -10.637 -17.432 1.00 57.94 101 SER A N 1
ATOM 800 C CA . SER A 1 101 ? 9.666 -12.022 -17.345 1.00 57.94 101 SER A CA 1
ATOM 801 C C . SER A 1 101 ? 9.591 -12.451 -15.879 1.00 57.94 101 SER A C 1
ATOM 803 O O . SER A 1 101 ? 9.748 -11.645 -14.953 1.00 57.94 101 SER A O 1
ATOM 805 N N . SER A 1 102 ? 9.371 -13.742 -15.641 1.00 58.75 102 SER A N 1
ATOM 806 C CA . SER A 1 102 ? 9.433 -14.307 -14.290 1.00 58.75 102 SER A CA 1
ATOM 807 C C . SER A 1 102 ? 10.751 -13.963 -13.584 1.00 58.75 102 SER A C 1
ATOM 809 O O . SER A 1 102 ? 10.768 -13.778 -12.373 1.00 58.75 102 SER A O 1
ATOM 811 N N . GLU A 1 103 ? 11.841 -13.819 -14.339 1.00 64.44 103 GLU A N 1
ATOM 812 C CA . GLU A 1 103 ? 13.164 -13.457 -13.826 1.00 64.44 103 GLU A CA 1
ATOM 813 C C . GLU A 1 103 ? 13.226 -12.011 -13.319 1.00 64.44 103 GLU A C 1
ATOM 815 O O . GLU A 1 103 ? 13.781 -11.759 -12.250 1.00 64.44 103 GLU A O 1
ATOM 820 N N . ILE A 1 104 ? 12.632 -11.061 -14.049 1.00 64.94 104 ILE A N 1
ATOM 821 C CA . ILE A 1 104 ? 12.558 -9.654 -13.635 1.00 64.94 104 ILE A CA 1
ATOM 822 C C . ILE A 1 104 ? 11.744 -9.518 -12.349 1.00 64.94 104 ILE A C 1
ATOM 824 O O . ILE A 1 104 ? 12.192 -8.863 -11.407 1.00 64.94 104 ILE A O 1
ATOM 828 N N . ARG A 1 105 ? 10.597 -10.203 -12.268 1.00 67.31 105 ARG A N 1
ATOM 829 C CA . ARG A 1 105 ? 9.748 -10.192 -11.071 1.00 67.31 105 ARG A CA 1
ATOM 830 C C . ARG A 1 105 ? 10.492 -10.713 -9.839 1.00 67.31 105 ARG A C 1
ATOM 832 O O . ARG A 1 105 ? 10.472 -10.066 -8.799 1.00 67.31 105 ARG A O 1
ATOM 839 N N . VAL A 1 106 ? 11.228 -11.818 -9.981 1.00 71.25 106 VAL A N 1
ATOM 840 C CA . VAL A 1 106 ? 12.075 -12.367 -8.906 1.00 71.25 106 VAL A CA 1
ATOM 841 C C . VAL A 1 106 ? 13.133 -11.358 -8.455 1.00 71.25 106 VAL A C 1
ATOM 843 O O . VAL A 1 106 ? 13.347 -11.183 -7.255 1.00 71.25 106 VAL A O 1
ATOM 846 N N . LYS A 1 107 ? 13.791 -10.667 -9.394 1.00 72.56 107 LYS A N 1
ATOM 847 C CA . LYS A 1 107 ? 14.797 -9.655 -9.049 1.00 72.56 107 LYS A CA 1
ATOM 848 C C . LYS A 1 107 ? 14.187 -8.452 -8.326 1.00 72.56 107 LYS A C 1
ATOM 850 O O . LYS A 1 107 ? 14.811 -7.931 -7.407 1.00 72.56 107 LYS A O 1
ATOM 855 N N . MET A 1 108 ? 12.988 -8.016 -8.699 1.00 73.38 108 MET A N 1
ATOM 856 C CA . MET A 1 108 ? 12.325 -6.903 -8.017 1.00 73.38 108 MET A CA 1
ATOM 857 C C . MET A 1 108 ? 11.813 -7.277 -6.627 1.00 73.38 108 MET A C 1
ATOM 859 O O . MET A 1 108 ? 11.985 -6.502 -5.688 1.00 73.38 108 MET A O 1
ATOM 863 N N . ASP A 1 109 ? 11.271 -8.484 -6.461 1.00 78.94 109 ASP A N 1
ATOM 864 C CA . ASP A 1 109 ? 10.875 -8.987 -5.143 1.00 78.94 109 ASP A CA 1
ATOM 865 C C . ASP A 1 109 ? 12.102 -9.093 -4.216 1.00 78.94 109 ASP A C 1
ATOM 867 O O . ASP A 1 109 ? 12.021 -8.790 -3.024 1.00 78.94 109 ASP A O 1
ATOM 871 N N . ALA A 1 110 ? 13.280 -9.410 -4.770 1.00 81.50 110 ALA A N 1
ATOM 872 C CA . ALA A 1 110 ? 14.544 -9.352 -4.038 1.00 81.50 110 ALA A CA 1
ATOM 873 C C . ALA A 1 110 ? 14.948 -7.917 -3.638 1.00 81.50 110 ALA A C 1
ATOM 875 O O . ALA A 1 110 ? 15.523 -7.728 -2.562 1.00 81.50 110 ALA A O 1
ATOM 876 N N . VAL A 1 111 ? 14.638 -6.899 -4.455 1.00 84.12 111 VAL A N 1
ATOM 877 C CA . VAL A 1 111 ? 14.831 -5.484 -4.084 1.00 84.12 111 VAL A CA 1
ATOM 878 C C . VAL A 1 111 ? 13.915 -5.111 -2.922 1.00 84.12 111 VAL A C 1
ATOM 880 O O . VAL A 1 111 ? 14.418 -4.575 -1.933 1.00 84.12 111 VAL A O 1
ATOM 883 N N . LEU A 1 112 ? 12.615 -5.431 -2.993 1.00 84.81 112 LEU A N 1
ATOM 884 C CA . LEU A 1 112 ? 11.675 -5.195 -1.890 1.00 84.81 112 LEU A CA 1
ATOM 885 C C . LEU A 1 112 ? 12.189 -5.845 -0.602 1.00 84.81 112 LEU A C 1
ATOM 887 O O . LEU A 1 112 ? 12.345 -5.161 0.410 1.00 84.81 112 LEU A O 1
ATOM 891 N N . TRP A 1 113 ? 12.529 -7.135 -0.661 1.00 82.62 113 TRP A N 1
ATOM 892 C CA . TRP A 1 113 ? 13.053 -7.872 0.485 1.00 82.62 113 TRP A CA 1
ATOM 893 C C . TRP A 1 113 ? 14.297 -7.196 1.074 1.00 82.62 113 TRP A C 1
ATOM 895 O O . TRP A 1 113 ? 14.363 -6.944 2.278 1.00 82.62 113 TRP A O 1
ATOM 905 N N . LYS A 1 114 ? 15.264 -6.814 0.229 1.00 87.12 114 LYS A N 1
ATOM 906 C CA . LYS A 1 114 ? 16.479 -6.106 0.660 1.00 87.12 114 LYS A CA 1
ATOM 907 C C . LYS A 1 114 ? 16.152 -4.787 1.363 1.00 87.12 114 LYS A C 1
ATOM 909 O O . LYS A 1 114 ? 16.812 -4.449 2.345 1.00 87.12 114 LYS A O 1
ATOM 914 N N . MET A 1 115 ? 15.172 -4.029 0.873 1.00 88.62 115 MET A N 1
ATOM 915 C CA . MET A 1 115 ? 14.779 -2.761 1.492 1.00 88.62 115 MET A CA 1
ATOM 916 C C . MET A 1 115 ? 14.047 -2.974 2.814 1.00 88.62 115 MET A C 1
ATOM 918 O O . MET A 1 115 ? 14.342 -2.266 3.773 1.00 88.62 115 MET A O 1
ATOM 922 N N . GLN A 1 116 ? 13.189 -3.992 2.915 1.00 83.88 116 GLN A N 1
ATOM 923 C CA . GLN A 1 116 ? 12.532 -4.363 4.171 1.00 83.88 116 GLN A CA 1
ATOM 924 C C . GLN A 1 116 ? 13.540 -4.739 5.265 1.00 83.88 116 GLN A C 1
ATOM 926 O O . GLN A 1 116 ? 13.371 -4.319 6.404 1.00 83.88 116 GLN A O 1
ATOM 931 N N . GLN A 1 117 ? 14.625 -5.448 4.927 1.00 82.75 117 GLN A N 1
ATOM 932 C CA . GLN A 1 117 ? 15.684 -5.786 5.895 1.00 82.75 117 GLN A CA 1
ATOM 933 C C . GLN A 1 117 ? 16.478 -4.569 6.393 1.00 82.75 117 GLN A C 1
ATOM 935 O O . GLN A 1 117 ? 17.104 -4.620 7.448 1.00 82.75 117 GLN A O 1
ATOM 940 N N . ARG A 1 118 ? 16.495 -3.478 5.621 1.00 84.00 118 ARG A N 1
ATOM 941 C CA . ARG A 1 118 ? 17.222 -2.243 5.957 1.00 84.00 118 ARG A CA 1
ATOM 942 C C . ARG A 1 118 ? 16.340 -1.210 6.654 1.00 84.00 118 ARG A C 1
ATOM 944 O O . ARG A 1 118 ? 16.870 -0.267 7.234 1.00 84.00 118 ARG A O 1
ATOM 951 N N . ALA A 1 119 ? 15.024 -1.355 6.553 1.00 82.56 119 ALA A N 1
ATOM 952 C CA . ALA A 1 119 ? 14.046 -0.434 7.106 1.00 82.56 119 ALA A CA 1
ATOM 953 C C . ALA A 1 119 ? 13.561 -0.883 8.490 1.00 82.56 119 ALA A C 1
ATOM 955 O O . ALA A 1 119 ? 13.780 -2.013 8.923 1.00 82.56 119 ALA A O 1
ATOM 956 N N . SER A 1 120 ? 12.844 -0.000 9.189 1.00 78.38 120 SER A N 1
ATOM 957 C CA . SER A 1 120 ? 12.073 -0.425 10.359 1.00 78.38 120 SER A CA 1
ATOM 958 C C . SER A 1 120 ? 10.974 -1.405 9.932 1.00 78.38 120 SER A C 1
ATOM 960 O O . SER A 1 120 ? 10.442 -1.284 8.830 1.00 78.38 120 SER A O 1
ATOM 962 N N . ALA A 1 121 ? 10.558 -2.325 10.808 1.00 73.12 121 ALA A N 1
ATOM 963 C CA . ALA A 1 121 ? 9.457 -3.236 10.471 1.00 73.12 121 ALA A CA 1
ATOM 964 C C . ALA A 1 121 ? 8.148 -2.491 10.124 1.00 73.12 121 ALA A C 1
ATOM 966 O O . ALA A 1 121 ? 7.403 -2.960 9.278 1.00 73.12 121 ALA A O 1
ATOM 967 N N . ALA A 1 122 ? 7.900 -1.308 10.704 1.00 72.69 122 ALA A N 1
ATOM 968 C CA . ALA A 1 122 ? 6.754 -0.477 10.327 1.00 72.69 122 ALA A CA 1
ATOM 969 C C . ALA A 1 122 ? 6.877 0.035 8.880 1.00 72.69 122 ALA A C 1
ATOM 971 O O . ALA A 1 122 ? 5.953 -0.096 8.087 1.00 72.69 122 ALA A O 1
ATOM 972 N N . SER A 1 123 ? 8.046 0.564 8.510 1.00 81.75 123 SER A N 1
ATOM 973 C CA . SER A 1 123 ? 8.321 1.010 7.138 1.00 81.75 123 SER A CA 1
ATOM 974 C C . SER A 1 123 ? 8.320 -0.153 6.142 1.00 81.75 123 SER A C 1
ATOM 976 O O . SER A 1 123 ? 7.882 0.015 5.012 1.00 81.75 123 SER A O 1
ATOM 978 N N . GLY A 1 124 ? 8.777 -1.338 6.554 1.00 79.12 124 GLY A N 1
ATOM 979 C CA . GLY A 1 124 ? 8.764 -2.542 5.727 1.00 79.12 124 GLY A CA 1
ATOM 980 C C . GLY A 1 124 ? 7.352 -3.015 5.369 1.00 79.12 124 GLY A C 1
ATOM 981 O O . GLY A 1 124 ? 7.141 -3.450 4.239 1.00 79.12 124 GLY A O 1
ATOM 982 N N . GLU A 1 125 ? 6.393 -2.878 6.292 1.00 78.00 125 GLU A N 1
ATOM 983 C CA . GLU A 1 125 ? 4.970 -3.128 6.022 1.00 78.00 125 GLU A CA 1
ATOM 984 C C . GLU A 1 125 ? 4.427 -2.133 4.981 1.00 78.00 125 GLU A C 1
ATOM 986 O O . GLU A 1 125 ? 3.839 -2.551 3.985 1.00 78.00 125 GLU A O 1
ATOM 991 N N . LEU A 1 126 ? 4.694 -0.828 5.150 1.00 82.44 126 LEU A N 1
ATOM 992 C CA . LEU A 1 126 ? 4.320 0.196 4.164 1.00 82.44 126 LEU A CA 1
ATOM 993 C C . LEU A 1 126 ? 4.910 -0.106 2.781 1.00 82.44 126 LEU A C 1
ATOM 995 O O . LEU A 1 126 ? 4.210 -0.028 1.776 1.00 82.44 126 LEU A O 1
ATOM 999 N N . PHE A 1 127 ? 6.194 -0.464 2.725 1.00 88.88 127 PHE A N 1
ATOM 1000 C CA . PHE A 1 127 ? 6.884 -0.765 1.473 1.00 88.88 127 PHE A CA 1
ATOM 1001 C C . PHE A 1 127 ? 6.253 -1.933 0.735 1.00 88.88 127 PHE A C 1
ATOM 1003 O O . PHE A 1 127 ? 6.163 -1.886 -0.484 1.00 88.88 127 PHE A O 1
ATOM 1010 N N . GLU A 1 128 ? 5.832 -2.970 1.450 1.00 83.25 128 GLU A N 1
ATOM 1011 C CA . GLU A 1 128 ? 5.195 -4.137 0.851 1.00 83.25 128 GLU A CA 1
ATOM 1012 C C . GLU A 1 128 ? 3.811 -3.819 0.303 1.00 83.25 128 GLU A C 1
ATOM 1014 O O . GLU A 1 128 ? 3.511 -4.180 -0.835 1.00 83.25 128 GLU A O 1
ATOM 1019 N N . VAL A 1 129 ? 2.995 -3.129 1.105 1.00 74.88 129 VAL A N 1
ATOM 1020 C CA . VAL A 1 129 ? 1.636 -2.713 0.741 1.00 74.88 129 VAL A CA 1
ATOM 1021 C C . VAL A 1 129 ? 1.684 -1.836 -0.506 1.00 74.88 129 VAL A C 1
ATOM 1023 O O . VAL A 1 129 ? 1.038 -2.157 -1.501 1.00 74.88 129 VAL A O 1
ATOM 1026 N N . VAL A 1 130 ? 2.522 -0.794 -0.498 1.00 81.75 130 VAL A N 1
ATOM 1027 C CA . VAL A 1 130 ? 2.686 0.086 -1.659 1.00 81.75 130 VAL A CA 1
ATOM 1028 C C . VAL A 1 130 ? 3.289 -0.687 -2.831 1.00 81.75 130 VAL A C 1
ATOM 1030 O O . VAL A 1 130 ? 2.736 -0.663 -3.917 1.00 81.75 130 VAL A O 1
ATOM 1033 N N . TYR A 1 131 ? 4.376 -1.444 -2.655 1.00 84.56 131 TYR A N 1
ATOM 1034 C CA . TYR A 1 131 ? 5.000 -2.178 -3.766 1.00 84.56 131 TYR A CA 1
ATOM 1035 C C . TYR A 1 131 ? 4.016 -3.099 -4.495 1.00 84.56 131 TYR A C 1
ATOM 1037 O O . TYR A 1 131 ? 3.996 -3.151 -5.725 1.00 84.56 131 TYR A O 1
ATOM 1045 N N . LYS A 1 132 ? 3.200 -3.843 -3.750 1.00 78.62 132 LYS A N 1
ATOM 1046 C CA . LYS A 1 132 ? 2.277 -4.817 -4.327 1.00 78.62 132 LYS A CA 1
ATOM 1047 C C . LYS A 1 132 ? 1.073 -4.161 -5.020 1.00 78.62 132 LYS A C 1
ATOM 1049 O O . LYS A 1 132 ? 0.565 -4.769 -5.958 1.00 78.62 132 LYS A O 1
ATOM 1054 N N . SER A 1 133 ? 0.662 -2.949 -4.645 1.00 76.06 133 SER A N 1
ATOM 1055 C CA . SER A 1 133 ? -0.405 -2.210 -5.343 1.00 76.06 133 SER A CA 1
ATOM 1056 C C . SER A 1 133 ? 0.083 -1.509 -6.615 1.00 76.06 133 SER A C 1
ATOM 1058 O O . SER A 1 133 ? -0.711 -1.240 -7.515 1.00 76.06 133 SER A O 1
ATOM 1060 N N . LEU A 1 134 ? 1.391 -1.248 -6.730 1.00 75.44 134 LEU A N 1
ATOM 1061 C CA . LEU A 1 134 ? 1.958 -0.611 -7.916 1.00 75.44 134 LEU A CA 1
ATOM 1062 C C . LEU A 1 134 ? 1.759 -1.456 -9.173 1.00 75.44 134 LEU A C 1
ATOM 1064 O O . LEU A 1 134 ? 1.932 -2.681 -9.173 1.00 75.44 134 LEU A O 1
ATOM 1068 N N . SER A 1 135 ? 1.482 -0.751 -10.270 1.00 73.19 135 SER A N 1
ATOM 1069 C CA . SER A 1 135 ? 1.535 -1.330 -11.603 1.00 73.19 135 SER A CA 1
ATOM 1070 C C . SER A 1 135 ? 2.943 -1.839 -11.911 1.00 73.19 135 SER A C 1
ATOM 1072 O O . SER A 1 135 ? 3.946 -1.358 -11.376 1.00 73.19 135 SER A O 1
ATOM 1074 N N . ASP A 1 136 ? 3.026 -2.785 -12.835 1.00 66.75 136 ASP A N 1
ATOM 1075 C CA . ASP A 1 136 ? 4.293 -3.268 -13.373 1.00 66.75 136 ASP A CA 1
ATOM 1076 C C . ASP A 1 136 ? 5.164 -2.103 -13.912 1.00 66.75 136 ASP A C 1
ATOM 1078 O O . ASP A 1 136 ? 6.381 -2.068 -13.731 1.00 66.75 136 ASP A O 1
ATOM 1082 N N . ASP A 1 137 ? 4.565 -1.061 -14.478 1.00 64.12 137 ASP A N 1
ATOM 1083 C CA . ASP A 1 137 ? 5.321 0.112 -14.927 1.00 64.12 137 ASP A CA 1
ATOM 1084 C C . ASP A 1 137 ? 5.907 0.923 -13.772 1.00 64.12 137 ASP A C 1
ATOM 1086 O O . ASP A 1 137 ? 7.048 1.385 -13.835 1.00 64.12 137 ASP A O 1
ATOM 1090 N N . ASP A 1 138 ? 5.128 1.110 -12.711 1.00 74.44 138 ASP A N 1
ATOM 1091 C CA . ASP A 1 138 ? 5.550 1.895 -11.560 1.00 74.44 138 ASP A CA 1
ATOM 1092 C C . ASP A 1 138 ? 6.640 1.188 -10.765 1.00 74.44 138 ASP A C 1
ATOM 1094 O O . ASP A 1 138 ? 7.603 1.830 -10.343 1.00 74.44 138 ASP A O 1
ATOM 1098 N N . ARG A 1 139 ? 6.530 -0.136 -10.596 1.00 76.25 139 ARG A N 1
ATOM 1099 C CA . ARG A 1 139 ? 7.531 -0.890 -9.837 1.00 76.25 139 ARG A CA 1
ATOM 1100 C C . ARG A 1 139 ? 8.910 -0.862 -10.495 1.00 76.25 139 ARG A C 1
ATOM 1102 O O . ARG A 1 139 ? 9.928 -0.946 -9.816 1.00 76.25 139 ARG A O 1
ATOM 1109 N N . TRP A 1 140 ? 8.959 -0.712 -11.812 1.00 70.69 140 TRP A N 1
ATOM 1110 C CA . TRP A 1 140 ? 10.207 -0.614 -12.560 1.00 70.69 140 TRP A CA 1
ATOM 1111 C C . TRP A 1 140 ? 10.968 0.696 -12.316 1.00 70.69 140 TRP A C 1
ATOM 1113 O O . TRP A 1 140 ? 12.199 0.737 -12.374 1.00 70.69 140 TRP A O 1
ATOM 1123 N N . ASN A 1 141 ? 10.235 1.767 -12.009 1.00 75.75 141 ASN A N 1
ATOM 1124 C CA . ASN A 1 141 ? 10.809 3.074 -11.695 1.00 75.75 141 ASN A CA 1
ATOM 1125 C C . ASN A 1 141 ? 11.229 3.195 -10.224 1.00 75.75 141 ASN A C 1
ATOM 1127 O O . ASN A 1 141 ? 11.763 4.233 -9.826 1.00 75.75 141 ASN A O 1
ATOM 1131 N N . ILE A 1 142 ? 11.022 2.146 -9.421 1.00 84.19 142 ILE A N 1
ATOM 1132 C CA . ILE A 1 142 ? 11.447 2.128 -8.026 1.00 84.19 142 ILE A CA 1
ATOM 1133 C C . ILE A 1 142 ? 12.975 2.303 -7.954 1.00 84.19 142 ILE A C 1
ATOM 1135 O O . ILE A 1 142 ? 13.722 1.586 -8.629 1.00 84.19 142 ILE A O 1
ATOM 1139 N N . PRO A 1 143 ? 13.479 3.228 -7.120 1.00 84.19 143 PRO A N 1
ATOM 1140 C CA . PRO A 1 143 ? 14.909 3.349 -6.860 1.00 84.19 143 PRO A CA 1
ATOM 1141 C C . PRO A 1 143 ? 15.470 2.087 -6.189 1.00 84.19 143 PRO A C 1
ATOM 1143 O O . PRO A 1 143 ? 14.992 1.677 -5.142 1.00 84.19 143 PRO A O 1
ATOM 1146 N N . THR A 1 144 ? 16.518 1.474 -6.740 1.00 81.88 144 THR A N 1
ATOM 1147 C CA . THR A 1 144 ? 17.046 0.178 -6.254 1.00 81.88 144 THR A CA 1
ATOM 1148 C C . THR A 1 144 ? 18.274 0.291 -5.342 1.00 81.88 144 THR A C 1
ATOM 1150 O O . THR A 1 144 ? 18.642 -0.673 -4.664 1.00 81.88 144 THR A O 1
ATOM 1153 N N . GLN A 1 145 ? 18.941 1.449 -5.321 1.00 76.88 145 GLN A N 1
ATOM 1154 C CA . GLN A 1 145 ? 20.276 1.583 -4.726 1.00 76.88 145 GLN A CA 1
ATOM 1155 C C . GLN A 1 145 ? 20.245 1.998 -3.244 1.00 76.88 145 GLN A C 1
ATOM 1157 O O . GLN A 1 145 ? 20.941 1.403 -2.410 1.00 76.88 145 GLN A O 1
ATOM 1162 N N . GLY A 1 146 ? 19.407 2.975 -2.886 1.00 83.75 146 GLY A N 1
ATOM 1163 C CA . GLY A 1 146 ? 19.385 3.584 -1.557 1.00 83.75 146 GLY A CA 1
ATOM 1164 C C . GLY A 1 146 ? 18.035 3.473 -0.850 1.00 83.75 146 GLY A C 1
ATOM 1165 O O . GLY A 1 146 ? 16.975 3.487 -1.471 1.00 83.75 146 GLY A O 1
ATOM 1166 N N . LEU A 1 147 ? 18.093 3.314 0.478 1.00 85.62 147 LEU A N 1
ATOM 1167 C CA . LEU A 1 147 ? 16.900 3.192 1.319 1.00 85.62 147 LEU A CA 1
ATOM 1168 C C . LEU A 1 147 ? 16.113 4.506 1.365 1.00 85.62 147 LEU A C 1
ATOM 1170 O O . LEU A 1 147 ? 14.890 4.468 1.411 1.00 85.62 147 LEU A O 1
ATOM 1174 N N . LEU A 1 148 ? 16.801 5.651 1.348 1.00 83.62 148 LEU A N 1
ATOM 1175 C CA . LEU A 1 148 ? 16.158 6.961 1.403 1.00 83.62 148 LEU A CA 1
ATOM 1176 C C . LEU A 1 148 ? 15.341 7.220 0.135 1.00 83.62 148 LEU A C 1
ATOM 1178 O O . LEU A 1 148 ? 14.176 7.584 0.223 1.00 83.62 148 LEU A O 1
ATOM 1182 N N . GLU A 1 149 ? 15.919 6.973 -1.037 1.00 85.19 149 GLU A N 1
ATOM 1183 C CA . GLU A 1 149 ? 15.257 7.140 -2.330 1.00 85.19 149 GLU A CA 1
ATOM 1184 C C . GLU A 1 149 ? 14.093 6.161 -2.475 1.00 85.19 149 GLU A C 1
ATOM 1186 O O . GLU A 1 149 ? 13.014 6.553 -2.914 1.00 85.19 149 GLU A O 1
ATOM 1191 N N . TYR A 1 150 ? 14.284 4.907 -2.050 1.00 90.25 150 TYR A N 1
ATOM 1192 C CA . TYR A 1 150 ? 13.214 3.911 -2.020 1.00 90.25 150 TYR A CA 1
ATOM 1193 C C . TYR A 1 150 ? 12.079 4.340 -1.085 1.00 90.25 150 TYR A C 1
ATOM 1195 O O . TYR A 1 150 ? 10.914 4.323 -1.472 1.00 90.25 150 TYR A O 1
ATOM 1203 N N . SER A 1 151 ? 12.411 4.768 0.135 1.00 89.31 151 SER A N 1
ATOM 1204 C CA . SER A 1 151 ? 11.433 5.242 1.113 1.00 89.31 151 SER A CA 1
ATOM 1205 C C . SER A 1 151 ? 10.677 6.454 0.587 1.00 89.31 151 SER A C 1
ATOM 1207 O O . SER A 1 151 ? 9.454 6.480 0.665 1.00 89.31 151 SER A O 1
ATOM 1209 N N . ASN A 1 152 ? 11.377 7.425 0.002 1.00 89.38 152 ASN A N 1
ATOM 1210 C CA . ASN A 1 152 ? 10.758 8.600 -0.597 1.00 89.38 152 ASN A CA 1
ATOM 1211 C C . ASN A 1 152 ? 9.824 8.199 -1.737 1.00 89.38 152 ASN A C 1
ATOM 1213 O O . ASN A 1 152 ? 8.697 8.669 -1.765 1.00 89.38 152 ASN A O 1
ATOM 1217 N N . PHE A 1 153 ? 10.231 7.284 -2.621 1.00 89.94 153 PHE A N 1
ATOM 1218 C CA . PHE A 1 153 ? 9.359 6.781 -3.682 1.00 89.94 153 PHE A CA 1
ATOM 1219 C C . PHE A 1 153 ? 8.076 6.153 -3.118 1.00 89.94 153 PHE A C 1
ATOM 1221 O O . PHE A 1 153 ? 6.976 6.482 -3.565 1.00 89.94 153 PHE A O 1
ATOM 1228 N N . MET A 1 154 ? 8.204 5.294 -2.101 1.00 91.19 154 MET A N 1
ATOM 1229 C CA . MET A 1 154 ? 7.057 4.631 -1.474 1.00 91.19 154 MET A CA 1
ATOM 1230 C C . MET A 1 154 ? 6.135 5.619 -0.760 1.00 91.19 154 MET A C 1
ATOM 1232 O O . MET A 1 154 ? 4.920 5.562 -0.934 1.00 91.19 154 MET A O 1
ATOM 1236 N N . VAL A 1 155 ? 6.696 6.567 -0.009 1.00 91.31 155 VAL A N 1
ATOM 1237 C CA . VAL A 1 155 ? 5.922 7.600 0.690 1.00 91.31 155 VAL A CA 1
ATOM 1238 C C . VAL A 1 155 ? 5.273 8.563 -0.307 1.00 91.31 155 VAL A C 1
ATOM 1240 O O . VAL A 1 155 ? 4.109 8.902 -0.140 1.00 91.31 155 VAL A O 1
ATOM 1243 N N . THR A 1 156 ? 5.955 8.953 -1.389 1.00 90.94 156 THR A N 1
ATOM 1244 C CA . THR A 1 156 ? 5.364 9.754 -2.474 1.00 90.94 156 THR A CA 1
ATOM 1245 C C . THR A 1 156 ? 4.173 9.036 -3.098 1.00 90.94 156 THR A C 1
ATOM 1247 O O . THR A 1 156 ? 3.135 9.662 -3.326 1.00 90.94 156 THR A O 1
ATOM 1250 N N . ARG A 1 157 ? 4.286 7.727 -3.360 1.00 87.44 157 ARG A N 1
ATOM 1251 C CA . ARG A 1 157 ? 3.165 6.940 -3.887 1.00 87.44 157 ARG A CA 1
ATOM 1252 C C . ARG A 1 157 ? 2.017 6.814 -2.899 1.00 87.44 157 ARG A C 1
ATOM 1254 O O . ARG A 1 157 ? 0.875 6.979 -3.324 1.00 87.44 157 ARG A O 1
ATOM 1261 N N . ALA A 1 158 ? 2.311 6.647 -1.613 1.00 85.56 158 ALA A N 1
ATOM 1262 C CA . ALA A 1 158 ? 1.299 6.661 -0.564 1.00 85.56 158 ALA A CA 1
ATOM 1263 C C . ALA A 1 158 ? 0.567 8.014 -0.480 1.00 85.56 158 ALA A C 1
ATOM 1265 O O . ALA A 1 158 ? -0.656 8.070 -0.533 1.00 85.56 158 ALA A O 1
ATOM 1266 N N . LEU A 1 159 ? 1.307 9.125 -0.437 1.00 87.06 159 LEU A N 1
ATOM 1267 C CA . LEU A 1 159 ? 0.755 10.482 -0.351 1.00 87.06 159 LEU A CA 1
ATOM 1268 C C . LEU A 1 159 ? -0.031 10.912 -1.596 1.00 87.06 159 LEU A C 1
ATOM 1270 O O . LEU A 1 159 ? -0.898 11.777 -1.500 1.00 87.06 159 LEU A O 1
ATOM 1274 N N . SER A 1 160 ? 0.275 10.338 -2.760 1.00 84.00 160 SER A N 1
ATOM 1275 C CA . SER A 1 160 ? -0.464 10.615 -3.998 1.00 84.00 160 SER A CA 1
ATOM 1276 C C . SER A 1 160 ? -1.800 9.868 -4.075 1.00 84.00 160 SER A C 1
ATOM 1278 O O . SER A 1 160 ? -2.627 10.229 -4.905 1.00 84.00 160 SER A O 1
ATOM 1280 N N . ASN A 1 161 ? -2.007 8.851 -3.230 1.00 75.38 161 ASN A N 1
ATOM 1281 C CA . ASN A 1 161 ? -3.209 8.013 -3.186 1.00 75.38 161 ASN A CA 1
ATOM 1282 C C . ASN A 1 161 ? -3.609 7.788 -1.715 1.00 75.38 161 ASN A C 1
ATOM 1284 O O . ASN A 1 161 ? -3.579 6.674 -1.194 1.00 75.38 161 ASN A O 1
ATOM 1288 N N . LEU A 1 162 ? -3.887 8.885 -1.001 1.00 74.31 162 LEU A N 1
ATOM 1289 C CA . LEU A 1 162 ? -4.201 8.872 0.437 1.00 74.31 162 LEU A CA 1
ATOM 1290 C C . LEU A 1 162 ? -5.486 8.111 0.780 1.00 74.31 162 LEU A C 1
ATOM 1292 O O . LEU A 1 162 ? -5.659 7.692 1.918 1.00 74.31 162 LEU A O 1
ATOM 1296 N N . ASP A 1 163 ? -6.380 7.960 -0.187 1.00 63.00 163 ASP A N 1
ATOM 1297 C CA . ASP A 1 163 ? -7.567 7.119 -0.107 1.00 63.00 163 ASP A CA 1
ATOM 1298 C C . ASP A 1 163 ? -7.240 5.621 -0.092 1.00 63.00 163 ASP A C 1
ATOM 1300 O O . ASP A 1 163 ? -8.053 4.855 0.416 1.00 63.00 163 ASP A O 1
ATOM 1304 N N . GLU A 1 164 ? -6.081 5.222 -0.632 1.00 65.12 164 GLU A N 1
ATOM 1305 C CA . GLU A 1 164 ? -5.598 3.835 -0.680 1.00 65.12 164 GLU A CA 1
ATOM 1306 C C . GLU A 1 164 ? -4.515 3.514 0.366 1.00 65.12 164 GLU A C 1
ATOM 1308 O O . GLU A 1 164 ? -4.423 2.364 0.804 1.00 65.12 164 GLU A O 1
ATOM 1313 N N . PHE A 1 165 ? -3.680 4.490 0.746 1.00 79.25 165 PHE A N 1
ATOM 1314 C CA . PHE A 1 165 ? -2.544 4.265 1.653 1.00 79.25 165 PHE A CA 1
ATOM 1315 C C . PHE A 1 165 ? -2.503 5.173 2.889 1.00 79.25 165 PHE A C 1
ATOM 1317 O O . PHE A 1 165 ? -1.533 5.123 3.656 1.00 79.25 165 PHE A O 1
ATOM 1324 N N . GLY A 1 166 ? -3.501 6.031 3.095 1.00 70.44 166 GLY A N 1
ATOM 1325 C CA . GLY A 1 166 ? -3.521 6.985 4.201 1.00 70.44 166 GLY A CA 1
ATOM 1326 C C . GLY A 1 166 ? -3.442 6.287 5.555 1.00 70.44 166 GLY A C 1
ATOM 1327 O O . GLY A 1 166 ? -2.639 6.677 6.407 1.00 70.44 166 GLY A O 1
ATOM 1328 N N . TYR A 1 167 ? -4.193 5.197 5.735 1.00 67.25 167 TYR A N 1
ATOM 1329 C CA . TYR A 1 167 ? -4.228 4.487 7.013 1.00 67.25 167 TYR A CA 1
ATOM 1330 C C . TYR A 1 167 ? -2.916 3.756 7.315 1.00 67.25 167 TYR A C 1
ATOM 1332 O O . TYR A 1 167 ? -2.385 3.863 8.424 1.00 67.25 167 TYR A O 1
ATOM 1340 N N . ILE A 1 168 ? -2.347 3.037 6.342 1.00 70.56 168 ILE A N 1
ATOM 1341 C CA . ILE A 1 168 ? -1.064 2.349 6.550 1.00 70.56 168 ILE A CA 1
ATOM 1342 C C . ILE A 1 168 ? 0.071 3.349 6.800 1.00 70.56 168 ILE A C 1
ATOM 1344 O O . ILE A 1 168 ? 0.957 3.079 7.612 1.00 70.56 168 ILE A O 1
ATOM 1348 N N . LEU A 1 169 ? 0.029 4.532 6.180 1.00 79.31 169 LEU A N 1
ATOM 1349 C CA . LEU A 1 169 ? 0.996 5.599 6.422 1.00 79.31 169 LEU A CA 1
ATOM 1350 C C . LEU A 1 169 ? 0.864 6.158 7.849 1.00 79.31 169 LEU A C 1
ATOM 1352 O O . LEU A 1 169 ? 1.873 6.286 8.545 1.00 79.31 169 LEU A O 1
ATOM 1356 N N . MET A 1 170 ? -0.366 6.379 8.331 1.00 74.88 170 MET A N 1
ATOM 1357 C CA . MET A 1 170 ? -0.643 6.739 9.731 1.00 74.88 170 MET A CA 1
ATOM 1358 C C . MET A 1 170 ? -0.129 5.682 10.708 1.00 74.88 170 MET A C 1
ATOM 1360 O O . MET A 1 170 ? 0.571 6.011 11.661 1.00 74.88 170 MET A O 1
ATOM 1364 N N . GLN A 1 171 ? -0.430 4.406 10.459 1.00 72.81 171 GLN A N 1
ATOM 1365 C CA . GLN A 1 171 ? 0.019 3.285 11.288 1.00 72.81 171 GLN A CA 1
ATOM 1366 C C . GLN A 1 171 ? 1.539 3.152 11.299 1.00 72.81 171 GLN A C 1
ATOM 1368 O O . GLN A 1 171 ? 2.134 2.867 12.336 1.00 72.81 171 GLN A O 1
ATOM 1373 N N . THR A 1 172 ? 2.182 3.382 10.156 1.00 79.38 172 THR A N 1
ATOM 1374 C CA . THR A 1 172 ? 3.642 3.361 10.048 1.00 79.38 172 THR A CA 1
ATOM 1375 C C . THR A 1 172 ? 4.249 4.412 10.962 1.00 79.38 172 THR A C 1
ATOM 1377 O O . THR A 1 172 ? 5.148 4.097 11.742 1.00 79.38 172 THR A O 1
ATOM 1380 N N . ILE A 1 173 ? 3.717 5.635 10.909 1.00 79.00 173 ILE A N 1
ATOM 1381 C CA . ILE A 1 173 ? 4.136 6.734 11.772 1.00 79.00 173 ILE A CA 1
ATOM 1382 C C . ILE A 1 173 ? 3.849 6.368 13.233 1.00 79.00 173 ILE A C 1
ATOM 1384 O O . ILE A 1 173 ? 4.785 6.306 14.020 1.00 79.00 173 ILE A O 1
ATOM 1388 N N . ALA A 1 174 ? 2.623 5.980 13.593 1.00 72.44 174 ALA A N 1
ATOM 1389 C CA . ALA A 1 174 ? 2.253 5.587 14.958 1.00 72.44 174 ALA A CA 1
ATOM 1390 C C . ALA A 1 174 ? 3.163 4.489 15.549 1.00 72.44 174 ALA A C 1
ATOM 1392 O O . ALA A 1 174 ? 3.643 4.608 16.675 1.00 72.44 174 ALA A O 1
ATOM 1393 N N . LYS A 1 175 ? 3.485 3.445 14.779 1.00 72.56 175 LYS A N 1
ATOM 1394 C CA . LYS A 1 175 ? 4.412 2.384 15.208 1.00 72.56 175 LYS A CA 1
ATOM 1395 C C . LYS A 1 175 ? 5.841 2.895 15.406 1.00 72.56 175 LYS A C 1
ATOM 1397 O O . LYS A 1 175 ? 6.561 2.361 16.253 1.00 72.56 175 LYS A O 1
ATOM 1402 N N . GLN A 1 176 ? 6.274 3.904 14.648 1.00 71.44 176 GLN A N 1
ATOM 1403 C CA . GLN A 1 176 ? 7.558 4.569 14.892 1.00 71.44 176 GLN A CA 1
ATOM 1404 C C . GLN A 1 176 ? 7.544 5.363 16.207 1.00 71.44 176 GLN A C 1
ATOM 1406 O O . GLN A 1 176 ? 8.547 5.333 16.920 1.00 71.44 176 GLN A O 1
ATOM 1411 N N . TYR A 1 177 ? 6.410 5.967 16.594 1.00 66.06 177 TYR A N 1
ATOM 1412 C CA . TYR A 1 177 ? 6.259 6.562 17.932 1.00 66.06 177 TYR A CA 1
ATOM 1413 C C . TYR A 1 177 ? 6.402 5.516 19.042 1.00 66.06 177 TYR A C 1
ATOM 1415 O O . TYR A 1 177 ? 7.108 5.757 20.018 1.00 66.06 177 TYR A O 1
ATOM 1423 N N . GLU A 1 178 ? 5.756 4.355 18.906 1.00 62.62 178 GLU A N 1
ATOM 1424 C CA . GLU A 1 178 ? 5.752 3.317 19.948 1.00 62.62 178 GLU A CA 1
ATOM 1425 C C . GLU A 1 178 ? 7.121 2.656 20.151 1.00 62.62 178 GLU A C 1
ATOM 1427 O O . GLU A 1 178 ? 7.508 2.333 21.274 1.00 62.62 178 GLU A O 1
ATOM 1432 N N . ARG A 1 179 ? 7.865 2.432 19.063 1.00 57.69 179 ARG A N 1
ATOM 1433 C CA . ARG A 1 179 ? 9.126 1.673 19.092 1.00 57.69 179 ARG A CA 1
ATOM 1434 C C . ARG A 1 179 ? 10.348 2.511 19.442 1.00 57.69 179 ARG A C 1
ATOM 1436 O O . ARG A 1 179 ? 11.426 1.943 19.613 1.00 57.69 179 ARG A O 1
ATOM 1443 N N . SER A 1 180 ? 10.199 3.831 19.544 1.00 53.09 180 SER A N 1
ATOM 1444 C CA . SER A 1 180 ? 11.323 4.748 19.685 1.00 53.09 180 SER A CA 1
ATOM 1445 C C . SER A 1 180 ? 11.156 5.699 20.877 1.00 53.09 180 SER A C 1
ATOM 1447 O O . SER A 1 180 ? 10.695 6.838 20.737 1.00 53.09 180 SER A O 1
ATOM 1449 N N . PRO A 1 181 ? 11.583 5.269 22.079 1.00 46.16 181 PRO A N 1
ATOM 1450 C CA . PRO A 1 181 ? 11.671 6.140 23.245 1.00 46.16 181 PRO A CA 1
ATOM 1451 C C . PRO A 1 181 ? 12.763 7.214 23.128 1.00 46.16 181 PRO A C 1
ATOM 1453 O O . PRO A 1 181 ? 12.966 7.934 24.087 1.00 46.16 181 PRO A O 1
ATOM 1456 N N . THR A 1 182 ? 13.529 7.310 22.039 1.00 46.19 182 THR A N 1
ATOM 1457 C CA . THR A 1 182 ? 14.610 8.315 21.888 1.00 46.19 182 THR A CA 1
ATOM 1458 C C . THR A 1 182 ? 14.926 8.693 20.435 1.00 46.19 182 THR A C 1
ATOM 1460 O O . THR A 1 182 ? 15.786 9.542 20.199 1.00 46.19 182 THR A O 1
ATOM 1463 N N . GLY A 1 183 ? 14.298 8.055 19.446 1.00 48.91 183 GLY A N 1
ATOM 1464 C CA . GLY A 1 183 ? 14.581 8.280 18.028 1.00 48.91 183 GLY A CA 1
ATOM 1465 C C . GLY A 1 183 ? 13.482 9.052 17.307 1.00 48.91 183 GLY A C 1
ATOM 1466 O O . GLY A 1 183 ? 12.489 9.466 17.897 1.00 48.91 183 GLY A O 1
ATOM 1467 N N . GLU A 1 184 ? 13.692 9.256 16.012 1.00 55.81 184 GLU A N 1
ATOM 1468 C CA . GLU A 1 184 ? 12.809 10.041 15.149 1.00 55.81 184 GLU A CA 1
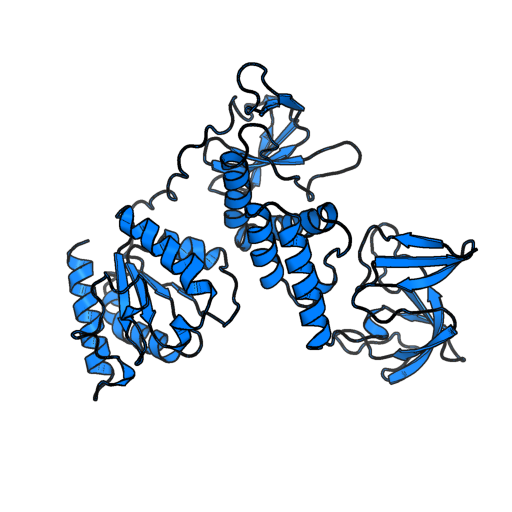ATOM 1469 C C . GLU A 1 184 ? 11.414 9.403 15.059 1.00 55.81 184 GLU A C 1
ATOM 1471 O O . GLU A 1 184 ? 11.277 8.193 14.873 1.00 55.81 184 GLU A O 1
ATOM 1476 N N . ARG A 1 185 ? 10.379 10.231 15.244 1.00 67.50 185 ARG A N 1
ATOM 1477 C CA . ARG A 1 185 ? 8.958 9.833 15.301 1.00 67.50 185 ARG A CA 1
ATOM 1478 C C . ARG A 1 185 ? 8.164 10.328 14.092 1.00 67.50 185 ARG A C 1
ATOM 1480 O O . ARG A 1 185 ? 6.945 10.397 14.124 1.00 67.50 185 ARG A O 1
ATOM 1487 N N . PHE A 1 186 ? 8.857 10.742 13.047 1.00 74.69 186 PHE A N 1
ATOM 1488 C CA . PHE A 1 186 ? 8.264 11.339 11.865 1.00 74.69 186 PHE A CA 1
ATOM 1489 C C . PHE A 1 186 ? 8.881 10.711 10.626 1.00 74.69 186 PHE A C 1
ATOM 1491 O O . PHE A 1 186 ? 10.009 10.220 10.646 1.00 74.69 186 PHE A O 1
ATOM 1498 N N . ILE A 1 187 ? 8.132 10.757 9.534 1.00 80.94 187 ILE A N 1
ATOM 1499 C CA . ILE A 1 187 ? 8.619 10.363 8.216 1.00 80.94 187 ILE A CA 1
ATOM 1500 C C . ILE A 1 187 ? 8.778 11.643 7.407 1.00 80.94 187 ILE A C 1
ATOM 1502 O O . ILE A 1 187 ? 7.981 12.565 7.550 1.00 80.94 187 ILE A O 1
ATOM 1506 N N . LEU A 1 188 ? 9.805 11.731 6.570 1.00 82.56 188 LEU A N 1
ATOM 1507 C CA . LEU A 1 188 ? 9.930 12.845 5.635 1.00 82.56 188 LEU A CA 1
ATOM 1508 C C . LEU A 1 188 ? 8.684 12.904 4.729 1.00 82.56 188 LEU A C 1
ATOM 1510 O O . LEU A 1 188 ? 8.215 11.863 4.274 1.00 82.56 188 LEU A O 1
ATOM 1514 N N . ASP A 1 189 ? 8.163 14.098 4.446 1.00 87.88 189 ASP A N 1
ATOM 1515 C CA . ASP A 1 189 ? 7.202 14.306 3.359 1.00 87.88 189 ASP A CA 1
ATOM 1516 C C . ASP A 1 189 ? 7.984 14.668 2.079 1.00 87.88 189 ASP A C 1
ATOM 1518 O O . ASP A 1 189 ? 8.343 15.834 1.885 1.00 87.88 189 ASP A O 1
ATOM 1522 N N . PRO A 1 190 ? 8.265 13.697 1.187 1.00 84.06 190 PRO A N 1
ATOM 1523 C CA . PRO A 1 190 ? 9.009 13.943 -0.046 1.00 84.06 190 PRO A CA 1
ATOM 1524 C C . PRO A 1 190 ? 8.211 14.740 -1.088 1.00 84.06 190 PRO A C 1
ATOM 1526 O O . PRO A 1 190 ? 8.787 15.170 -2.083 1.00 84.06 190 PRO A O 1
ATOM 1529 N N . VAL A 1 191 ? 6.897 14.918 -0.906 1.00 83.12 191 VAL A N 1
ATOM 1530 C CA . VAL A 1 191 ? 6.033 15.661 -1.840 1.00 83.12 191 VAL A CA 1
ATOM 1531 C C . VAL A 1 191 ? 6.100 17.164 -1.570 1.00 83.12 191 VAL A C 1
ATOM 1533 O O . VAL A 1 191 ? 5.835 17.967 -2.464 1.00 83.12 191 VAL A O 1
ATOM 1536 N N . ARG A 1 192 ? 6.471 17.564 -0.350 1.00 79.25 192 ARG A N 1
ATOM 1537 C CA . ARG A 1 192 ? 6.528 18.968 0.086 1.00 79.25 192 ARG A CA 1
ATOM 1538 C C . ARG A 1 192 ? 7.920 19.357 0.590 1.00 79.25 192 ARG A C 1
ATOM 1540 O O . ARG A 1 192 ? 8.051 20.025 1.607 1.00 79.25 192 ARG A O 1
ATOM 1547 N N . PHE A 1 193 ? 8.951 18.931 -0.133 1.00 71.50 193 PHE A N 1
ATOM 1548 C CA . PHE A 1 193 ? 10.361 19.167 0.188 1.00 71.50 193 PHE A CA 1
ATOM 1549 C C . PHE A 1 193 ? 11.088 19.854 -0.982 1.00 71.50 193 PHE A C 1
ATOM 1551 O O . PHE A 1 193 ? 10.917 19.444 -2.132 1.00 71.50 193 PHE A O 1
ATOM 1558 N N . ASP A 1 194 ? 11.933 20.857 -0.705 1.00 63.12 194 ASP A N 1
ATOM 1559 C CA . ASP A 1 194 ? 12.813 21.491 -1.700 1.00 63.12 194 ASP A CA 1
ATOM 1560 C C . ASP A 1 194 ? 14.217 21.839 -1.148 1.00 63.12 194 ASP A C 1
ATOM 1562 O O . ASP A 1 194 ? 14.599 21.453 -0.042 1.00 63.12 194 ASP A O 1
ATOM 1566 N N . LYS A 1 195 ? 15.041 22.544 -1.943 1.00 54.97 195 LYS A N 1
ATOM 1567 C CA . LYS A 1 195 ? 16.365 23.020 -1.507 1.00 54.97 195 LYS A CA 1
ATOM 1568 C C . LYS A 1 195 ? 16.226 24.158 -0.487 1.00 54.97 195 LYS A C 1
ATOM 1570 O O . LYS A 1 195 ? 16.390 25.324 -0.832 1.00 54.97 195 LYS A O 1
ATOM 1575 N N . GLY A 1 196 ? 16.022 23.797 0.774 1.00 62.44 196 GLY A N 1
ATOM 1576 C CA . GLY A 1 196 ? 16.024 24.725 1.906 1.00 62.44 196 GLY A CA 1
ATOM 1577 C C . GLY A 1 196 ? 14.771 24.644 2.767 1.00 62.44 196 GLY A C 1
ATOM 1578 O O . GLY A 1 196 ? 14.796 25.164 3.879 1.00 62.44 196 GLY A O 1
ATOM 1579 N N . THR A 1 197 ? 13.725 23.962 2.295 1.00 67.94 197 THR A N 1
ATOM 1580 C CA . THR A 1 197 ? 12.529 23.665 3.085 1.00 67.94 197 THR A CA 1
ATOM 1581 C C . THR A 1 197 ? 12.393 22.174 3.365 1.00 67.94 197 THR A C 1
ATOM 1583 O O . THR A 1 197 ? 12.685 21.328 2.518 1.00 67.94 197 THR A O 1
ATOM 1586 N N . THR A 1 198 ? 11.965 21.840 4.580 1.00 78.81 198 THR A N 1
ATOM 1587 C CA . THR A 1 198 ? 11.695 20.462 4.991 1.00 78.81 198 THR A CA 1
ATOM 1588 C C . THR A 1 198 ? 10.228 20.314 5.336 1.00 78.81 198 THR A C 1
ATOM 1590 O O . THR A 1 198 ? 9.649 21.165 6.004 1.00 78.81 198 THR A O 1
ATOM 1593 N N . ALA A 1 199 ? 9.615 19.217 4.908 1.00 86.25 199 ALA A N 1
ATOM 1594 C CA . ALA A 1 199 ? 8.319 18.820 5.422 1.00 86.25 199 ALA A CA 1
ATOM 1595 C C . ALA A 1 199 ? 8.416 17.435 6.043 1.00 86.25 199 ALA A C 1
ATOM 1597 O O . ALA A 1 199 ? 9.151 16.565 5.564 1.00 86.25 199 ALA A O 1
ATOM 1598 N N . ILE A 1 200 ? 7.677 17.246 7.129 1.00 87.19 200 ILE A N 1
ATOM 1599 C CA . ILE A 1 200 ? 7.584 15.964 7.817 1.00 87.19 200 ILE A CA 1
ATOM 1600 C C . ILE A 1 200 ? 6.121 15.577 7.978 1.00 87.19 200 ILE A C 1
ATOM 1602 O O . ILE A 1 200 ? 5.253 16.417 8.227 1.00 87.19 200 ILE A O 1
ATOM 1606 N N . LEU A 1 201 ? 5.866 14.285 7.846 1.00 87.50 201 LEU A N 1
ATOM 1607 C CA . LEU A 1 201 ? 4.606 13.661 8.185 1.00 87.50 201 LEU A CA 1
ATOM 1608 C C . LEU A 1 201 ? 4.546 13.401 9.683 1.00 87.50 201 LEU A C 1
ATOM 1610 O O . LEU A 1 201 ? 5.494 12.897 10.291 1.00 87.50 201 LEU A O 1
ATOM 1614 N N . TYR A 1 202 ? 3.404 13.744 10.255 1.00 79.69 202 TYR A N 1
ATOM 1615 C CA . TYR A 1 202 ? 3.189 13.831 11.687 1.00 79.69 202 TYR A CA 1
ATOM 1616 C C . TYR A 1 202 ? 1.738 13.434 12.020 1.00 79.69 202 TYR A C 1
ATOM 1618 O O . TYR A 1 202 ? 0.866 13.564 11.161 1.00 79.69 202 TYR A O 1
ATOM 1626 N N . LEU A 1 203 ? 1.469 12.940 13.237 1.00 78.44 203 LEU A N 1
ATOM 1627 C CA . LEU A 1 203 ? 0.101 12.668 13.713 1.00 78.44 203 LEU A CA 1
ATOM 1628 C C . LEU A 1 203 ? -0.352 13.735 14.708 1.00 78.44 203 LEU A C 1
ATOM 1630 O O . LEU A 1 203 ? 0.244 13.874 15.782 1.00 78.44 203 LEU A O 1
ATOM 1634 N N . ASP A 1 204 ? -1.404 14.482 14.377 1.00 74.06 204 ASP A N 1
ATOM 1635 C CA . ASP A 1 204 ? -1.946 15.506 15.272 1.00 74.06 204 ASP A CA 1
ATOM 1636 C C . ASP A 1 204 ? -2.608 14.919 16.538 1.00 74.06 204 ASP A C 1
ATOM 1638 O O . ASP A 1 204 ? -2.582 13.714 16.799 1.00 74.06 204 ASP A O 1
ATOM 1642 N N . LYS A 1 205 ? -3.149 15.785 17.403 1.00 68.75 205 LYS A N 1
ATOM 1643 C CA . LYS A 1 205 ? -3.737 15.360 18.687 1.00 68.75 205 LYS A CA 1
ATOM 1644 C C . LYS A 1 205 ? -5.032 14.553 18.512 1.00 68.75 205 LYS A C 1
ATOM 1646 O O . LYS A 1 205 ? -5.422 13.839 19.436 1.00 68.75 205 LYS A O 1
ATOM 1651 N N . GLU A 1 206 ? -5.688 14.676 17.362 1.00 68.38 206 GLU A N 1
ATOM 1652 C CA . GLU A 1 206 ? -6.832 13.868 16.950 1.00 68.38 206 GLU A CA 1
ATOM 1653 C C . GLU A 1 206 ? -6.397 12.527 16.336 1.00 68.38 206 GLU A C 1
ATOM 1655 O O . GLU A 1 206 ? -7.225 11.630 16.183 1.00 68.38 206 GLU A O 1
ATOM 1660 N N . GLY A 1 207 ? -5.097 12.358 16.075 1.00 70.19 207 GLY A N 1
ATOM 1661 C CA . GLY A 1 207 ? -4.517 11.174 15.460 1.00 70.19 207 GLY A CA 1
ATOM 1662 C C . GLY A 1 207 ? -4.538 11.225 13.939 1.00 70.19 207 GLY A C 1
ATOM 1663 O O . GLY A 1 207 ? -4.279 10.197 13.327 1.00 70.19 207 GLY A O 1
ATOM 1664 N N . GLU A 1 208 ? -4.831 12.379 13.335 1.00 76.56 208 GLU A N 1
ATOM 1665 C CA . GLU A 1 208 ? -4.875 12.548 11.885 1.00 76.56 208 GLU A CA 1
ATOM 1666 C C . GLU A 1 208 ? -3.477 12.750 11.306 1.00 76.56 208 GLU A C 1
ATOM 1668 O O . GLU A 1 208 ? -2.611 13.392 11.909 1.00 76.56 208 GLU A O 1
ATOM 1673 N N . LEU A 1 209 ? -3.261 12.226 10.099 1.00 82.50 209 LEU A N 1
ATOM 1674 C CA . LEU A 1 209 ? -2.042 12.464 9.349 1.00 82.50 209 LEU A CA 1
ATOM 1675 C C . LEU A 1 209 ? -1.993 13.916 8.897 1.00 82.50 209 LEU A C 1
ATOM 1677 O O . LEU A 1 209 ? -2.892 14.400 8.206 1.00 82.50 209 LEU A O 1
ATOM 1681 N N . VAL A 1 210 ? -0.898 14.591 9.212 1.00 86.50 210 VAL A N 1
ATOM 1682 C CA . VAL A 1 210 ? -0.631 15.952 8.763 1.00 86.50 210 VAL A CA 1
ATOM 1683 C C . VAL A 1 210 ? 0.770 16.054 8.174 1.00 86.50 210 VAL A C 1
ATOM 1685 O O . VAL A 1 210 ? 1.682 15.328 8.563 1.00 86.50 210 VAL A O 1
ATOM 1688 N N . SER A 1 211 ? 0.947 16.977 7.235 1.00 90.25 211 SER A N 1
ATOM 1689 C CA . SER A 1 211 ? 2.264 17.387 6.744 1.00 90.25 211 SER A CA 1
ATOM 1690 C C . SER A 1 211 ? 2.607 18.752 7.317 1.00 90.25 211 SER A C 1
ATOM 1692 O O . SER A 1 211 ? 1.843 19.701 7.125 1.00 90.25 211 SER A O 1
ATOM 1694 N N . VAL A 1 212 ? 3.720 18.844 8.041 1.00 87.06 212 VAL A N 1
ATOM 1695 C CA . VAL A 1 212 ? 4.181 20.059 8.723 1.00 87.06 212 VAL A CA 1
ATOM 1696 C C . VAL A 1 212 ? 5.346 20.656 7.946 1.00 87.06 212 VAL A C 1
ATOM 1698 O O . VAL A 1 212 ? 6.346 19.979 7.728 1.00 87.06 212 VAL A O 1
ATOM 1701 N N . SER A 1 213 ? 5.213 21.921 7.545 1.00 87.62 213 SER A N 1
ATOM 1702 C CA . SER A 1 213 ? 6.194 22.647 6.732 1.00 87.62 213 SER A CA 1
ATOM 1703 C C . SER A 1 213 ? 7.177 23.427 7.599 1.00 87.62 213 SER A C 1
ATOM 1705 O O . SER A 1 213 ? 6.765 24.238 8.428 1.00 87.62 213 SER A O 1
ATOM 1707 N N . ASN A 1 214 ? 8.467 23.231 7.344 1.00 84.56 214 ASN A N 1
ATOM 1708 C CA . ASN A 1 214 ? 9.613 23.854 8.007 1.00 84.56 214 ASN A CA 1
ATOM 1709 C C . ASN A 1 214 ? 9.600 23.780 9.540 1.00 84.56 214 ASN A C 1
ATOM 1711 O O . ASN A 1 214 ? 9.845 24.791 10.196 1.00 84.56 214 ASN A O 1
ATOM 1715 N N . PRO A 1 215 ? 9.310 22.618 10.149 1.00 82.94 215 PRO A N 1
ATOM 1716 C CA . PRO A 1 215 ? 9.345 22.527 11.596 1.00 82.94 215 PRO A CA 1
ATOM 1717 C C . PRO A 1 215 ? 10.774 22.635 12.127 1.00 82.94 215 PRO A C 1
ATOM 1719 O O . PRO A 1 215 ? 11.704 22.004 11.619 1.00 82.94 215 PRO A O 1
ATOM 1722 N N . ILE A 1 216 ? 10.924 23.360 13.228 1.00 74.88 216 ILE A N 1
ATOM 1723 C CA . ILE A 1 216 ? 12.079 23.259 14.1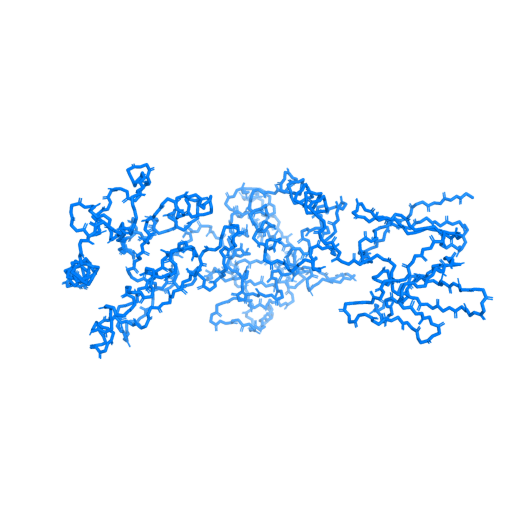10 1.00 74.88 216 ILE A CA 1
ATOM 1724 C C . ILE A 1 216 ? 11.809 22.096 15.064 1.00 74.88 216 ILE A C 1
ATOM 1726 O O . ILE A 1 216 ? 10.857 22.113 15.842 1.00 74.88 216 ILE A O 1
ATOM 1730 N N . THR A 1 217 ? 12.653 21.068 15.001 1.00 71.44 217 THR A N 1
ATOM 1731 C CA . THR A 1 217 ? 12.589 19.919 15.910 1.00 71.44 217 THR A CA 1
ATOM 1732 C C . THR A 1 217 ? 13.466 20.174 17.132 1.00 71.44 217 THR A C 1
ATOM 1734 O O . THR A 1 217 ? 14.695 20.187 17.016 1.00 71.44 217 THR A O 1
ATOM 1737 N N . ILE A 1 218 ? 12.861 20.344 18.306 1.00 65.12 218 ILE A N 1
ATOM 1738 C CA . ILE A 1 218 ? 13.581 20.562 19.567 1.00 65.12 218 ILE A CA 1
ATOM 1739 C C . ILE A 1 218 ? 13.512 19.279 20.397 1.00 65.12 218 ILE A C 1
ATOM 1741 O O . ILE A 1 218 ? 12.427 18.792 20.699 1.00 65.12 218 ILE A O 1
ATOM 1745 N N . ARG A 1 219 ? 14.666 18.716 20.779 1.00 61.09 219 ARG A N 1
ATOM 1746 C CA . ARG A 1 219 ? 14.720 17.591 21.730 1.00 61.09 219 ARG A CA 1
ATOM 1747 C C . ARG A 1 219 ? 14.610 18.132 23.152 1.00 61.09 219 ARG A C 1
ATOM 1749 O O . ARG A 1 219 ? 15.458 18.932 23.553 1.00 61.09 219 ARG A O 1
ATOM 1756 N N . THR A 1 220 ? 13.611 17.696 23.914 1.00 55.97 220 THR A N 1
ATOM 1757 C CA . THR A 1 220 ? 13.484 18.110 25.316 1.00 55.97 220 THR A CA 1
ATOM 1758 C C . THR A 1 220 ? 14.500 17.370 26.194 1.00 55.97 220 THR A C 1
ATOM 1760 O O . THR A 1 220 ? 14.878 16.222 25.953 1.00 55.97 220 THR A O 1
ATOM 1763 N N . THR A 1 221 ? 15.017 18.058 27.213 1.00 47.78 221 THR A N 1
ATOM 1764 C CA . THR A 1 221 ? 16.072 17.538 28.102 1.00 47.78 221 THR A CA 1
ATOM 1765 C C . THR A 1 221 ? 15.526 16.694 29.255 1.00 47.78 221 THR A C 1
ATOM 1767 O O . THR A 1 221 ? 16.279 15.935 29.862 1.00 47.78 221 THR A O 1
ATOM 1770 N N . THR A 1 222 ? 14.231 16.812 29.561 1.00 52.84 222 THR A N 1
ATOM 1771 C CA . THR A 1 222 ? 13.539 16.100 30.650 1.00 52.84 222 THR A CA 1
ATOM 1772 C C . THR A 1 222 ? 13.079 14.702 30.251 1.00 52.84 222 THR A C 1
ATOM 1774 O O . THR A 1 222 ? 13.112 13.796 31.079 1.00 52.84 222 THR A O 1
ATOM 1777 N N . GLU A 1 223 ? 12.721 14.508 28.982 1.00 51.66 223 GLU A N 1
ATOM 1778 C CA . GLU A 1 223 ? 12.455 13.205 28.384 1.00 51.66 223 GLU A CA 1
ATOM 1779 C C . GLU A 1 223 ? 13.134 13.169 27.009 1.00 51.66 223 GLU A C 1
ATOM 1781 O O . GLU A 1 223 ? 12.584 13.718 26.060 1.00 51.66 223 GLU A O 1
ATOM 1786 N N . PRO A 1 224 ? 14.284 12.485 26.838 1.00 42.88 224 PRO A N 1
ATOM 1787 C CA . PRO A 1 224 ? 15.023 12.432 25.563 1.00 42.88 224 PRO A CA 1
ATOM 1788 C C . PRO A 1 224 ? 14.214 11.906 24.355 1.00 42.88 224 PRO A C 1
ATOM 1790 O O . PRO A 1 224 ? 14.727 11.855 23.239 1.00 42.88 224 PRO A O 1
ATOM 1793 N N . SER A 1 225 ? 12.977 11.470 24.611 1.00 46.03 225 SER A N 1
ATOM 1794 C CA . SER A 1 225 ? 11.986 10.901 23.708 1.00 46.03 225 SER A CA 1
ATOM 1795 C C . SER A 1 225 ? 11.044 11.919 23.073 1.00 46.03 225 SER A C 1
ATOM 1797 O O . SER A 1 225 ? 10.467 11.635 22.024 1.00 46.03 225 SER A O 1
ATOM 1799 N N . GLU A 1 226 ? 10.837 13.072 23.709 1.00 50.59 226 GLU A N 1
ATOM 1800 C CA . GLU A 1 226 ? 9.848 14.049 23.266 1.00 50.59 226 GLU A CA 1
ATOM 1801 C C . GLU A 1 226 ? 10.525 15.077 22.348 1.00 50.59 226 GLU A C 1
ATOM 1803 O O . GLU A 1 226 ? 11.446 15.798 22.739 1.00 50.59 226 GLU A O 1
ATOM 1808 N N . ILE A 1 227 ? 10.089 15.100 21.085 1.00 54.44 227 ILE A N 1
ATOM 1809 C CA . ILE A 1 227 ? 10.470 16.129 20.118 1.00 54.44 227 ILE A CA 1
ATOM 1810 C C . ILE A 1 227 ? 9.312 17.113 20.044 1.00 54.44 227 ILE A C 1
ATOM 1812 O O . ILE A 1 227 ? 8.221 16.761 19.592 1.00 54.44 227 ILE A O 1
ATOM 1816 N N . GLU A 1 228 ? 9.555 18.341 20.482 1.00 62.91 228 GLU A N 1
ATOM 1817 C CA . GLU A 1 228 ? 8.626 19.438 20.264 1.00 62.91 228 GLU A CA 1
ATOM 1818 C C . GLU A 1 228 ? 8.796 19.948 18.832 1.00 62.91 228 GLU A C 1
ATOM 1820 O O . GLU A 1 228 ? 9.911 20.224 18.376 1.00 62.91 228 GLU A O 1
ATOM 1825 N N . LEU A 1 229 ? 7.675 20.022 18.114 1.00 69.44 229 LEU A N 1
ATOM 1826 C CA . LEU A 1 229 ? 7.594 20.703 16.830 1.00 69.44 229 LEU A CA 1
ATOM 1827 C C . LEU A 1 229 ? 7.183 22.144 17.092 1.00 69.44 229 LEU A C 1
ATOM 1829 O O . LEU A 1 229 ? 6.042 22.405 17.476 1.00 69.44 229 LEU A O 1
ATOM 1833 N N . ASP A 1 230 ? 8.113 23.058 16.862 1.00 68.12 230 ASP A N 1
ATOM 1834 C CA . ASP A 1 230 ? 7.879 24.494 16.958 1.00 68.12 230 ASP A CA 1
ATOM 1835 C C . ASP A 1 230 ? 8.378 25.197 15.690 1.00 68.12 230 ASP A C 1
ATOM 1837 O O . ASP A 1 230 ? 9.000 24.582 14.825 1.00 68.12 230 ASP A O 1
ATOM 1841 N N . GLY A 1 231 ? 8.062 26.480 15.530 1.00 72.12 231 GLY A N 1
ATOM 1842 C CA . GLY A 1 231 ? 8.601 27.312 14.455 1.00 72.12 231 GLY A CA 1
ATOM 1843 C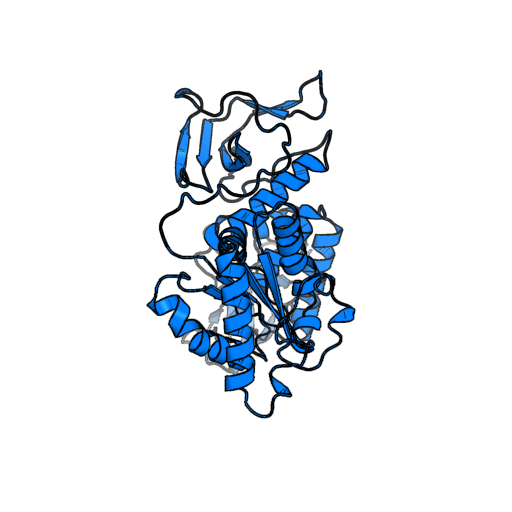 C . GLY A 1 231 ? 8.218 26.881 13.035 1.00 72.12 231 GLY A C 1
ATOM 1844 O O . GLY A 1 231 ? 8.840 27.355 12.092 1.00 72.12 231 GLY A O 1
ATOM 1845 N N . TYR A 1 232 ? 7.216 26.009 12.868 1.00 82.88 232 TYR A N 1
ATOM 1846 C CA . TYR A 1 232 ? 6.706 25.615 11.553 1.00 82.88 232 TYR A CA 1
ATOM 1847 C C . TYR A 1 232 ? 5.867 26.737 10.922 1.00 82.88 232 TYR A C 1
ATOM 1849 O O . TYR A 1 232 ? 5.205 27.517 11.613 1.00 82.88 232 TYR A O 1
ATOM 1857 N N . ASP A 1 233 ? 5.833 26.799 9.591 1.00 83.00 233 ASP A N 1
ATOM 1858 C CA . ASP A 1 233 ? 5.076 27.828 8.863 1.00 83.00 233 ASP A CA 1
ATOM 1859 C C . ASP A 1 233 ? 3.573 27.515 8.860 1.00 83.00 233 ASP A C 1
ATOM 1861 O O . ASP A 1 233 ? 2.711 28.343 9.180 1.00 83.00 233 ASP A O 1
ATOM 1865 N N . TYR A 1 234 ? 3.254 26.282 8.472 1.00 83.69 234 TYR A N 1
ATOM 1866 C CA . TYR A 1 234 ? 1.902 25.750 8.398 1.00 83.69 234 TYR A CA 1
ATOM 1867 C C . TYR A 1 234 ? 1.923 24.223 8.453 1.00 83.69 234 TYR A C 1
ATOM 1869 O O . TYR A 1 234 ? 2.951 23.592 8.210 1.00 83.69 234 TYR A O 1
ATOM 1877 N N . TYR A 1 235 ? 0.762 23.629 8.706 1.00 85.94 235 TYR A N 1
ATOM 1878 C CA . TYR A 1 235 ? 0.520 22.218 8.447 1.00 85.94 235 TYR A CA 1
ATOM 1879 C C . TYR A 1 235 ? -0.729 22.027 7.588 1.00 85.94 235 TYR A C 1
ATOM 1881 O O . TYR A 1 235 ? -1.632 22.871 7.563 1.00 85.94 235 TYR A O 1
ATOM 1889 N N . ILE A 1 236 ? -0.746 20.933 6.837 1.00 86.88 236 ILE A N 1
ATOM 1890 C CA . ILE A 1 236 ? -1.875 20.508 6.011 1.00 86.88 236 ILE A CA 1
ATOM 1891 C C . ILE A 1 236 ? -2.398 19.204 6.590 1.00 86.88 236 ILE A C 1
ATOM 1893 O O . ILE A 1 236 ? -1.633 18.254 6.743 1.00 86.88 236 ILE A O 1
ATOM 1897 N N . VAL A 1 237 ? -3.697 19.157 6.870 1.00 83.75 237 VAL A N 1
ATOM 1898 C CA . VAL A 1 237 ? -4.373 17.923 7.270 1.00 83.75 237 VAL A CA 1
ATOM 1899 C C . VAL A 1 237 ? -4.540 17.033 6.041 1.00 83.75 237 VAL A C 1
ATOM 1901 O O . VAL A 1 237 ? -5.092 17.470 5.031 1.00 83.75 237 VAL A O 1
ATOM 1904 N N . LEU A 1 238 ? -4.022 15.810 6.099 1.00 82.56 238 LEU A N 1
ATOM 1905 C CA . LEU A 1 238 ? -4.009 14.864 4.981 1.00 82.56 238 LEU A CA 1
ATOM 1906 C C . LEU A 1 238 ? -5.131 13.831 5.082 1.00 82.56 238 LEU A C 1
ATOM 1908 O O . LEU A 1 238 ? -5.628 13.395 4.049 1.00 82.56 238 LEU A O 1
ATOM 1912 N N . THR A 1 239 ? -5.559 13.478 6.294 1.00 70.31 239 THR A N 1
ATOM 1913 C CA . THR A 1 239 ? -6.623 12.492 6.535 1.00 70.31 239 THR A CA 1
ATOM 1914 C C . THR A 1 239 ? -7.740 13.055 7.416 1.00 70.31 239 THR A C 1
ATOM 1916 O O . THR A 1 239 ? -7.609 14.114 8.030 1.00 70.31 239 THR A O 1
ATOM 1919 N N . GLY A 1 240 ? -8.879 12.361 7.433 1.00 70.06 240 GLY A N 1
ATOM 1920 C CA . GLY A 1 240 ? -9.987 12.661 8.336 1.00 70.06 240 GLY A CA 1
ATOM 1921 C C . GLY A 1 240 ? -10.894 13.821 7.906 1.00 70.06 240 GLY A C 1
ATOM 1922 O O . GLY A 1 240 ? -10.784 14.352 6.798 1.00 70.06 240 GLY A O 1
ATOM 1923 N N . PRO A 1 241 ? -11.824 14.248 8.782 1.00 69.00 241 PRO A N 1
ATOM 1924 C CA . PRO A 1 241 ? -12.879 15.210 8.441 1.00 69.00 241 PRO A CA 1
ATOM 1925 C C . PRO A 1 241 ? -12.379 16.600 8.026 1.00 69.00 241 PRO A C 1
ATOM 1927 O O . PRO A 1 241 ? -13.136 17.381 7.455 1.00 69.00 241 PRO A O 1
ATOM 1930 N N . SER A 1 242 ? -11.125 16.926 8.352 1.00 75.88 242 SER A N 1
ATOM 1931 C CA . SER A 1 242 ? -10.488 18.203 8.013 1.00 75.88 242 SER A CA 1
ATOM 1932 C C . SER A 1 242 ? -9.471 18.084 6.874 1.00 75.88 242 SER A C 1
ATOM 1934 O O . SER A 1 242 ? -8.718 19.033 6.658 1.00 75.88 242 SER A O 1
ATOM 1936 N N . ALA A 1 243 ? -9.432 16.960 6.146 1.00 79.81 243 ALA A N 1
ATOM 1937 C CA . ALA A 1 243 ? -8.500 16.748 5.041 1.00 79.81 243 ALA A CA 1
ATOM 1938 C C . ALA A 1 243 ? -8.518 17.911 4.029 1.00 79.81 243 ALA A C 1
ATOM 1940 O O . ALA A 1 243 ? -9.565 18.445 3.661 1.00 79.81 243 ALA A O 1
ATOM 1941 N N . GLY A 1 244 ? -7.328 18.337 3.607 1.00 81.31 244 GLY A N 1
ATOM 1942 C CA . GLY A 1 244 ? -7.106 19.485 2.727 1.00 81.31 244 GLY A CA 1
ATOM 1943 C C . GLY A 1 244 ? -7.049 20.839 3.442 1.00 81.31 244 GLY A C 1
ATOM 1944 O O . GLY A 1 244 ? -6.639 21.831 2.835 1.00 81.31 244 GLY A O 1
ATOM 1945 N N . LYS A 1 245 ? -7.406 20.917 4.730 1.00 84.81 245 LYS A N 1
ATOM 1946 C CA . LYS A 1 245 ? -7.327 22.170 5.487 1.00 84.81 245 LYS A CA 1
ATOM 1947 C C . LYS A 1 245 ? -5.869 22.544 5.752 1.00 84.81 245 LYS A C 1
ATOM 1949 O O . LYS A 1 245 ? -5.103 21.761 6.312 1.00 84.81 245 LYS A O 1
ATOM 1954 N N . LYS A 1 246 ? -5.510 23.776 5.390 1.00 87.94 246 LYS A N 1
ATOM 1955 C CA . LYS A 1 246 ? -4.213 24.392 5.689 1.00 87.94 246 LYS A CA 1
ATOM 1956 C C . LYS A 1 246 ? -4.339 25.301 6.907 1.00 87.94 246 LYS A C 1
ATOM 1958 O O . LYS A 1 246 ? -5.214 26.166 6.943 1.00 87.94 246 LYS A O 1
ATOM 1963 N N . LEU A 1 247 ? -3.470 25.108 7.891 1.00 84.00 247 LEU A N 1
ATOM 1964 C CA . LEU A 1 247 ? -3.481 25.832 9.160 1.00 84.00 247 LEU A CA 1
ATOM 1965 C C . LEU A 1 247 ? -2.096 26.416 9.427 1.00 84.00 247 LEU A C 1
ATOM 1967 O O . LEU A 1 247 ? -1.098 25.704 9.372 1.00 84.00 247 LEU A O 1
ATOM 1971 N N . TYR A 1 248 ? -2.036 27.719 9.692 1.00 82.69 248 TYR A N 1
ATOM 1972 C CA . TYR A 1 248 ? -0.780 28.440 9.887 1.00 82.69 248 TYR A CA 1
ATOM 1973 C C . TYR A 1 248 ? -0.462 28.588 11.371 1.00 82.69 248 TYR A C 1
ATOM 1975 O O . TYR A 1 248 ? -1.366 28.825 12.174 1.00 82.69 248 TYR A O 1
ATOM 1983 N N . SER A 1 249 ? 0.820 28.522 11.730 1.00 76.12 249 SER A N 1
ATOM 1984 C CA . SER A 1 249 ? 1.268 28.637 13.127 1.00 76.12 249 SER A CA 1
ATOM 1985 C C . SER A 1 249 ? 0.753 29.912 13.808 1.00 76.12 249 SER A C 1
ATOM 1987 O O . SER A 1 249 ? 0.156 29.848 14.881 1.00 76.12 249 SER A O 1
ATOM 1989 N N . HIS A 1 250 ? 0.860 31.058 13.132 1.00 73.69 250 HIS A N 1
ATOM 1990 C CA . HIS A 1 250 ? 0.509 32.382 13.662 1.00 73.69 250 HIS A CA 1
ATOM 1991 C C . HIS A 1 250 ? -0.998 32.671 13.830 1.00 73.69 250 HIS A C 1
ATOM 1993 O O . HIS A 1 250 ? -1.348 33.656 14.474 1.00 73.69 250 HIS A O 1
ATOM 1999 N N . THR A 1 251 ? -1.902 31.859 13.266 1.00 68.81 251 THR A N 1
ATOM 2000 C CA . THR A 1 251 ? -3.370 32.074 13.361 1.00 68.81 251 THR A CA 1
ATOM 2001 C C . THR A 1 251 ? -4.087 31.067 14.262 1.00 68.81 251 THR A C 1
ATOM 2003 O O . THR A 1 251 ? -5.314 31.089 14.348 1.00 68.81 251 THR A O 1
ATOM 2006 N N . GLY A 1 252 ? -3.339 30.206 14.959 1.00 59.28 252 GLY A N 1
ATOM 2007 C CA . GLY A 1 252 ? -3.888 29.131 15.792 1.00 59.28 252 GLY A CA 1
ATOM 2008 C C . GLY A 1 252 ? -3.496 27.740 15.301 1.00 59.28 252 GLY A C 1
ATOM 2009 O O . GLY A 1 252 ? -4.344 26.849 15.242 1.00 59.28 252 GLY A O 1
ATOM 2010 N N . GLY A 1 253 ? -2.230 27.564 14.904 1.00 62.75 253 GLY A N 1
ATOM 2011 C CA . GLY A 1 253 ? -1.688 26.263 14.512 1.00 62.75 253 GLY A CA 1
ATOM 2012 C C . GLY A 1 253 ? -1.608 25.258 15.676 1.00 62.75 253 GLY A C 1
ATOM 2013 O O . GLY A 1 253 ? -2.067 25.552 16.777 1.00 62.75 253 GLY A O 1
ATOM 2014 N N . LEU A 1 254 ? -1.057 24.058 15.418 1.00 63.44 254 LEU A N 1
ATOM 2015 C CA . LEU A 1 254 ? -0.774 22.988 16.392 1.00 63.44 254 LEU A CA 1
ATOM 2016 C C . LEU A 1 254 ? -0.467 23.562 17.784 1.00 63.44 254 LEU A C 1
ATOM 2018 O O . LEU A 1 254 ? 0.558 24.207 17.991 1.00 63.44 254 LEU A O 1
ATOM 2022 N N . THR A 1 255 ? -1.371 23.329 18.733 1.00 56.38 255 THR A N 1
ATOM 2023 C CA . THR A 1 255 ? -1.176 23.667 20.145 1.00 56.38 255 THR A CA 1
ATOM 2024 C C . THR A 1 255 ? -0.310 22.575 20.786 1.00 56.38 255 THR A C 1
ATOM 2026 O O . THR A 1 255 ? -0.676 21.402 20.705 1.00 56.38 255 THR A O 1
ATOM 2029 N N . THR A 1 256 ? 0.818 22.930 21.401 1.00 50.81 256 THR A N 1
ATOM 2030 C CA . THR A 1 256 ? 1.751 22.032 22.121 1.00 50.81 256 THR A CA 1
ATOM 2031 C C . THR A 1 256 ? 1.051 21.114 23.149 1.00 50.81 256 THR A C 1
ATOM 2033 O O . THR A 1 256 ? 0.153 21.596 23.843 1.00 50.81 256 THR A O 1
ATOM 2036 N N . PRO A 1 257 ? 1.464 19.842 23.378 1.00 44.25 257 PRO A N 1
ATOM 2037 C CA . PRO A 1 257 ? 2.151 18.868 22.521 1.00 44.25 257 PRO A CA 1
ATOM 2038 C C . PRO A 1 257 ? 1.219 17.717 22.044 1.00 44.25 257 PRO A C 1
ATOM 2040 O O . PRO A 1 257 ? 0.552 17.047 22.831 1.00 44.25 257 PRO A O 1
ATOM 2043 N N . VAL A 1 258 ? 1.125 17.517 20.725 1.00 50.84 258 VAL A N 1
ATOM 2044 C CA . VAL A 1 258 ? 1.860 16.499 19.936 1.00 50.84 258 VAL A CA 1
ATOM 2045 C C . VAL A 1 258 ? 2.075 15.118 20.611 1.00 50.84 258 VAL A C 1
ATOM 2047 O O . VAL A 1 258 ? 3.073 14.878 21.277 1.00 50.84 258 VAL A O 1
ATOM 2050 N N . TYR A 1 259 ? 1.080 14.235 20.428 1.00 40.69 259 TYR A N 1
ATOM 2051 C CA . TYR A 1 259 ? 0.980 12.789 20.730 1.00 40.69 259 TYR A CA 1
ATOM 2052 C C . TYR A 1 259 ? 1.797 12.223 21.916 1.00 40.69 259 TYR A C 1
ATOM 2054 O O . TYR A 1 259 ? 2.925 11.752 21.765 1.00 40.69 259 TYR A O 1
ATOM 2062 N N . LYS A 1 260 ? 1.135 12.079 23.075 1.00 45.06 260 LYS A N 1
ATOM 2063 C CA . LYS A 1 260 ? 1.396 10.935 23.967 1.00 45.06 260 LYS A CA 1
ATOM 2064 C C . LYS A 1 260 ? 0.709 9.717 23.350 1.00 45.06 260 LYS A C 1
ATOM 2066 O O . LYS A 1 260 ? -0.503 9.828 23.146 1.00 45.06 260 LYS A O 1
ATOM 2071 N N . PRO A 1 261 ? 1.395 8.587 23.085 1.00 40.59 261 PRO A N 1
ATOM 2072 C CA . PRO A 1 261 ? 0.735 7.376 22.620 1.00 40.59 261 PRO A CA 1
ATOM 2073 C C . PRO A 1 261 ? -0.346 6.957 23.605 1.00 40.59 261 PRO A C 1
ATOM 2075 O O . PRO A 1 261 ? -0.090 6.331 24.631 1.00 40.59 261 PRO A O 1
ATOM 2078 N N . LYS A 1 262 ? -1.585 7.332 23.297 1.00 38.88 262 LYS A N 1
ATOM 2079 C CA . LYS A 1 262 ? -2.736 6.565 23.738 1.00 38.88 262 LYS A CA 1
ATOM 2080 C C . LYS A 1 262 ? -2.774 5.334 22.834 1.00 38.88 262 LYS A C 1
ATOM 2082 O O . LYS A 1 262 ? -2.446 5.475 21.656 1.00 38.88 262 LYS A O 1
ATOM 2087 N N . PRO A 1 263 ? -3.171 4.155 23.347 1.00 39.97 263 PRO A N 1
ATOM 2088 C CA . PRO A 1 263 ? -3.543 3.043 22.480 1.00 39.97 263 PRO A CA 1
ATOM 2089 C C . PRO A 1 263 ? -4.428 3.617 21.381 1.00 39.97 263 PRO A C 1
ATOM 2091 O O . PRO A 1 263 ? -5.365 4.345 21.728 1.00 39.97 263 PRO A O 1
ATOM 2094 N N . VAL A 1 264 ? -4.068 3.392 20.111 1.00 42.97 264 VAL A N 1
ATOM 2095 C CA . VAL A 1 264 ? -4.808 3.919 18.958 1.00 42.97 264 VAL A CA 1
ATOM 2096 C C . VAL A 1 264 ? -6.288 3.705 19.241 1.00 42.97 264 VAL A C 1
ATOM 2098 O O . VAL A 1 264 ? -6.742 2.566 19.353 1.00 42.97 264 VAL A O 1
ATOM 2101 N N . ALA A 1 265 ? -7.011 4.799 19.489 1.00 43.25 265 ALA A N 1
ATOM 2102 C CA . ALA A 1 265 ? -8.427 4.698 19.772 1.00 43.25 265 ALA A CA 1
ATOM 2103 C C . ALA A 1 265 ? -9.073 4.133 18.501 1.00 43.25 265 ALA A C 1
ATOM 2105 O O . ALA A 1 265 ? -8.766 4.629 17.411 1.00 43.25 265 ALA A O 1
ATOM 2106 N N . PRO A 1 266 ? -9.910 3.087 18.609 1.00 41.41 266 PRO A N 1
ATOM 2107 C CA . PRO A 1 266 ? -10.592 2.532 17.453 1.00 41.41 266 PRO A CA 1
ATOM 2108 C C . PRO A 1 266 ? -11.343 3.651 16.726 1.00 41.41 266 PRO A C 1
ATOM 2110 O O . PRO A 1 266 ? -11.826 4.594 17.365 1.00 41.41 266 PRO A O 1
ATOM 2113 N N . ALA A 1 267 ? -11.388 3.549 15.394 1.00 39.56 267 ALA A N 1
ATOM 2114 C CA . ALA A 1 267 ? -12.001 4.527 14.503 1.00 39.56 267 ALA A CA 1
ATOM 2115 C C . ALA A 1 267 ? -13.342 5.049 15.062 1.00 39.56 267 ALA A C 1
ATOM 2117 O O . ALA A 1 267 ? -14.093 4.286 15.686 1.00 39.56 267 ALA A O 1
ATOM 2118 N N . PRO A 1 268 ? -13.665 6.344 14.875 1.00 35.34 268 PRO A N 1
ATOM 2119 C CA . PRO A 1 268 ? -14.853 6.944 15.463 1.00 35.34 268 PRO A CA 1
ATOM 2120 C C . PRO A 1 268 ? -16.105 6.148 15.084 1.00 35.34 268 PRO A C 1
ATOM 2122 O O . PRO A 1 268 ? -16.427 5.972 13.910 1.00 35.34 268 PRO A O 1
ATOM 2125 N N . LYS A 1 269 ? -16.818 5.670 16.113 1.00 38.03 269 LYS A N 1
ATOM 2126 C CA . LYS A 1 269 ? -18.062 4.907 15.970 1.00 38.03 269 LYS A CA 1
ATOM 2127 C C . LYS A 1 269 ? -19.061 5.710 15.128 1.00 38.03 269 LYS A C 1
ATOM 2129 O O . LYS A 1 269 ? -19.404 6.828 15.533 1.00 38.03 269 LYS A O 1
ATOM 2134 N N . PRO A 1 270 ? -19.575 5.177 14.005 1.00 35.09 270 PRO A N 1
ATOM 2135 C CA . PRO A 1 270 ? -20.629 5.858 13.276 1.00 35.09 270 PRO A CA 1
ATOM 2136 C C . PRO A 1 270 ? -21.878 5.959 14.159 1.00 35.09 270 PRO A C 1
ATOM 2138 O O . PRO A 1 270 ? -22.359 4.974 14.723 1.00 35.09 270 PRO A O 1
ATOM 2141 N N . LYS A 1 271 ? -22.397 7.184 14.300 1.00 35.16 271 LYS A N 1
ATOM 2142 C CA . LYS A 1 271 ? -23.710 7.442 14.898 1.00 35.16 271 LYS A CA 1
ATOM 2143 C C . LYS A 1 271 ? -24.784 6.813 14.006 1.00 35.16 271 LYS A C 1
ATOM 2145 O O . LYS A 1 271 ? -24.817 7.050 12.803 1.00 35.16 271 LYS A O 1
ATOM 2150 N N . SER A 1 272 ? -25.655 6.023 14.622 1.00 46.34 272 SER A N 1
ATOM 2151 C CA . SER A 1 272 ? -26.746 5.269 14.004 1.00 46.34 272 SER A CA 1
ATOM 2152 C C . SER A 1 272 ? -27.698 6.122 13.156 1.00 46.34 272 SER A C 1
ATOM 2154 O O . SER A 1 272 ? -28.275 7.082 13.671 1.00 46.34 272 SER A O 1
ATOM 2156 N N . SER A 1 273 ? -27.946 5.707 11.909 1.00 52.28 273 SER A N 1
ATOM 2157 C CA . SER A 1 273 ? -29.302 5.534 11.339 1.00 52.28 273 SER A CA 1
ATOM 2158 C C . SER A 1 273 ? -29.268 5.035 9.880 1.00 52.28 273 SER A C 1
ATOM 2160 O O . SER A 1 273 ? -29.559 5.774 8.948 1.00 52.28 273 SER A O 1
ATOM 2162 N N . ALA A 1 274 ? -28.938 3.757 9.697 1.00 63.66 274 ALA A N 1
ATOM 2163 C CA . ALA A 1 274 ? -29.306 2.873 8.582 1.00 63.66 274 ALA A CA 1
ATOM 2164 C C . ALA A 1 274 ? -28.922 1.428 9.018 1.00 63.66 274 ALA A C 1
ATOM 2166 O O . ALA A 1 274 ? -28.396 1.268 10.120 1.00 63.66 274 ALA A O 1
ATOM 2167 N N . GLY A 1 275 ? -29.352 0.379 8.304 1.00 73.69 275 GLY A N 1
ATOM 2168 C CA . GLY A 1 275 ? -29.288 -1.034 8.745 1.00 73.69 275 GLY A CA 1
ATOM 2169 C C . GLY A 1 275 ? -27.904 -1.568 9.180 1.00 73.69 275 GLY A C 1
ATOM 2170 O O . GLY A 1 275 ? -26.880 -0.901 9.118 1.00 73.69 275 GLY A O 1
ATOM 2171 N N . ILE A 1 276 ? -27.838 -2.819 9.643 1.00 87.00 276 ILE A N 1
ATOM 2172 C CA . ILE A 1 276 ? -26.575 -3.412 10.117 1.00 87.00 276 ILE A CA 1
ATOM 2173 C C . ILE A 1 276 ? -25.604 -3.606 8.940 1.00 87.00 276 ILE A C 1
ATOM 2175 O O . ILE A 1 276 ? -25.905 -4.350 8.007 1.00 87.00 276 ILE A O 1
ATOM 2179 N N . LYS A 1 277 ? -24.418 -2.986 9.002 1.00 87.62 277 LYS A N 1
ATOM 2180 C CA . LYS A 1 277 ? -23.339 -3.185 8.020 1.00 87.62 277 LYS A CA 1
ATOM 2181 C C . LYS A 1 277 ? -22.684 -4.558 8.165 1.00 87.62 277 LYS A C 1
ATOM 2183 O O . LYS A 1 277 ? -22.270 -4.944 9.268 1.00 87.62 277 LYS A O 1
ATOM 2188 N N . ILE A 1 278 ? -22.566 -5.264 7.041 1.00 89.38 278 ILE A N 1
ATOM 2189 C CA . ILE A 1 278 ? -21.947 -6.588 6.940 1.00 89.38 278 ILE A CA 1
ATOM 2190 C C . ILE A 1 278 ? -20.753 -6.529 5.984 1.00 89.38 278 ILE A C 1
ATOM 2192 O O . ILE A 1 278 ? -20.875 -6.027 4.870 1.00 89.38 278 ILE A O 1
ATOM 2196 N N . PHE A 1 279 ? -19.633 -7.114 6.403 1.00 87.94 279 PHE A N 1
ATOM 2197 C CA . PHE A 1 279 ? -18.461 -7.353 5.562 1.00 87.94 279 PHE A CA 1
ATOM 2198 C C . PHE A 1 279 ? -18.363 -8.835 5.190 1.00 87.94 279 PHE A C 1
ATOM 2200 O O . PHE A 1 279 ? -18.544 -9.690 6.060 1.00 87.94 279 PHE A O 1
ATOM 2207 N N . ILE A 1 280 ? -18.061 -9.146 3.924 1.00 89.38 280 ILE A N 1
ATOM 2208 C CA . ILE A 1 280 ? -17.886 -10.524 3.434 1.00 89.38 280 ILE A CA 1
ATOM 2209 C C . ILE A 1 280 ? -16.474 -10.688 2.865 1.00 89.38 280 ILE A C 1
ATOM 2211 O O . ILE A 1 280 ? -16.160 -10.136 1.812 1.00 89.38 280 ILE A O 1
ATOM 2215 N N . SER A 1 281 ? -15.655 -11.495 3.540 1.00 85.81 281 SER A N 1
ATOM 2216 C CA . SER A 1 281 ? -14.304 -11.872 3.110 1.00 85.81 281 SER A CA 1
ATOM 2217 C C . SER A 1 281 ? -14.315 -13.280 2.506 1.00 85.81 281 SER A C 1
ATOM 2219 O O . SER A 1 281 ? -14.843 -14.226 3.104 1.00 85.81 281 SER A O 1
ATOM 2221 N N . TYR A 1 282 ? -13.786 -13.417 1.285 1.00 85.19 282 TYR A N 1
ATOM 2222 C CA . TYR A 1 282 ? -13.809 -14.657 0.505 1.00 85.19 282 TYR A CA 1
ATOM 2223 C C . TYR A 1 282 ? -12.641 -14.739 -0.484 1.00 85.19 282 TYR A C 1
ATOM 2225 O O . TYR A 1 282 ? -12.220 -13.743 -1.062 1.00 85.19 282 TYR A O 1
ATOM 2233 N N . ALA A 1 283 ? -12.136 -15.945 -0.750 1.00 81.06 283 ALA A N 1
ATOM 2234 C CA . ALA A 1 283 ? -11.148 -16.136 -1.812 1.00 81.06 283 ALA A CA 1
ATOM 2235 C C . ALA A 1 283 ? -11.787 -15.948 -3.195 1.00 81.06 283 ALA A C 1
ATOM 2237 O O . ALA A 1 283 ? -12.855 -16.501 -3.439 1.00 81.06 283 ALA A O 1
ATOM 2238 N N . ARG A 1 284 ? -11.100 -15.298 -4.147 1.00 77.00 284 ARG A N 1
ATOM 2239 C CA . ARG A 1 284 ? -11.555 -15.132 -5.548 1.00 77.00 284 ARG A CA 1
ATOM 2240 C C . ARG A 1 284 ? -12.120 -16.402 -6.168 1.00 77.00 284 ARG A C 1
ATOM 2242 O O . ARG A 1 284 ? -13.150 -16.400 -6.828 1.00 77.00 284 ARG A O 1
ATOM 2249 N N . LYS A 1 285 ? -11.446 -17.531 -5.940 1.00 81.31 285 LYS A N 1
ATOM 2250 C CA . LYS A 1 285 ? -11.861 -18.838 -6.479 1.00 81.31 285 LYS A CA 1
ATOM 2251 C C . LYS A 1 285 ? -13.235 -19.298 -5.974 1.00 81.31 285 LYS A C 1
ATOM 2253 O O . LYS A 1 285 ? -13.808 -20.219 -6.550 1.00 81.31 285 LYS A O 1
ATOM 2258 N N . ASP A 1 286 ? -13.741 -18.665 -4.924 1.00 88.56 286 ASP A N 1
ATOM 2259 C CA . ASP A 1 286 ? -15.007 -18.946 -4.270 1.00 88.56 286 ASP A CA 1
ATOM 2260 C C . ASP A 1 286 ? -16.043 -17.815 -4.465 1.00 88.56 286 ASP A C 1
ATOM 2262 O O . ASP A 1 286 ? -17.073 -17.818 -3.795 1.00 88.56 286 ASP A O 1
ATOM 2266 N N . GLU A 1 287 ? -15.833 -16.889 -5.411 1.00 86.12 287 GLU A N 1
ATOM 2267 C CA . GLU A 1 287 ? -16.758 -15.783 -5.735 1.00 86.12 287 GLU A CA 1
ATOM 2268 C C . GLU A 1 287 ? -18.207 -16.254 -5.940 1.00 86.12 287 GLU A C 1
ATOM 2270 O O . GLU A 1 287 ? -19.143 -15.677 -5.393 1.00 86.12 287 GLU A O 1
ATOM 2275 N N . LYS A 1 288 ? -18.394 -17.406 -6.595 1.00 91.69 288 LYS A N 1
ATOM 2276 C CA . LYS A 1 288 ? -19.718 -18.021 -6.795 1.00 91.69 288 LYS A CA 1
ATOM 2277 C C . LYS A 1 288 ? -20.467 -18.317 -5.489 1.00 91.69 288 LYS A C 1
ATOM 2279 O O . LYS A 1 288 ? -21.694 -18.369 -5.491 1.00 91.69 288 LYS A O 1
ATOM 2284 N N . PHE A 1 289 ? -19.758 -18.574 -4.387 1.00 94.12 289 PHE A N 1
ATOM 2285 C CA . PHE A 1 289 ? -20.383 -18.754 -3.073 1.00 94.12 289 PHE A CA 1
ATOM 2286 C C . PHE A 1 289 ? -20.784 -17.412 -2.460 1.00 94.12 289 PHE A C 1
ATOM 2288 O O . PHE A 1 289 ? -21.843 -17.340 -1.840 1.00 94.12 289 PHE A O 1
ATOM 2295 N N . LYS A 1 290 ? -19.982 -16.359 -2.659 1.00 91.38 290 LYS A N 1
ATOM 2296 C CA . LYS A 1 290 ? -20.343 -14.995 -2.253 1.00 91.38 290 LYS A CA 1
ATOM 2297 C C . LYS A 1 290 ? -21.599 -14.527 -2.980 1.00 91.38 290 LYS A C 1
ATOM 2299 O O . LYS A 1 290 ? -22.510 -14.039 -2.320 1.00 91.38 290 LYS A O 1
ATOM 2304 N N . ASP A 1 291 ? -21.683 -14.733 -4.293 1.00 88.94 291 ASP A N 1
ATOM 2305 C CA . ASP A 1 291 ? -22.848 -14.318 -5.087 1.00 88.94 291 ASP A CA 1
ATOM 2306 C C . ASP A 1 291 ? -24.123 -15.051 -4.653 1.00 88.94 291 ASP A C 1
ATOM 2308 O O . ASP A 1 291 ? -25.172 -14.438 -4.466 1.00 88.94 291 ASP A O 1
ATOM 2312 N N . ALA A 1 292 ? -24.026 -16.357 -4.389 1.00 93.44 292 ALA A N 1
ATOM 2313 C CA . ALA A 1 292 ? -25.159 -17.115 -3.869 1.00 93.44 292 ALA A CA 1
ATOM 2314 C C . ALA A 1 292 ? -25.588 -16.619 -2.474 1.00 93.44 292 ALA A C 1
ATOM 2316 O O . ALA A 1 292 ? -26.777 -16.430 -2.218 1.00 93.44 292 ALA A O 1
ATOM 2317 N N . LEU A 1 293 ? -24.640 -16.357 -1.567 1.00 93.94 293 LEU A N 1
ATOM 2318 C CA . LEU A 1 293 ? -24.954 -15.784 -0.256 1.00 93.94 293 LEU A CA 1
ATOM 2319 C C . LEU A 1 293 ? -25.652 -14.423 -0.393 1.00 93.94 293 LEU A C 1
ATOM 2321 O O . LEU A 1 293 ? -26.664 -14.188 0.264 1.00 93.94 293 LEU A O 1
ATOM 2325 N N . ALA A 1 294 ? -25.145 -13.560 -1.269 1.00 89.31 294 ALA A N 1
ATOM 2326 C CA . ALA A 1 294 ? -25.728 -12.267 -1.600 1.00 89.31 294 ALA A CA 1
ATOM 2327 C C . ALA A 1 294 ? -27.205 -12.379 -2.027 1.00 89.31 294 ALA A C 1
ATOM 2329 O O . ALA A 1 294 ? -28.066 -11.663 -1.506 1.00 89.31 294 ALA A O 1
ATOM 2330 N N . GLU A 1 295 ? -27.535 -13.320 -2.915 1.00 90.69 295 GLU A N 1
ATOM 2331 C CA . GLU A 1 295 ? -28.922 -13.585 -3.319 1.00 90.69 295 GLU A CA 1
ATOM 2332 C C . GLU A 1 295 ? -29.803 -13.990 -2.127 1.00 90.69 295 GLU A C 1
ATOM 2334 O O . GLU A 1 295 ? -30.905 -13.462 -1.948 1.00 90.69 295 GLU A O 1
ATOM 2339 N N . HIS A 1 296 ? -29.306 -14.866 -1.254 1.00 93.00 296 HIS A N 1
ATOM 2340 C CA . HIS A 1 296 ? -30.040 -15.320 -0.071 1.00 93.00 296 HIS A CA 1
ATOM 2341 C C . HIS A 1 296 ? -30.191 -14.243 1.020 1.00 93.00 296 HIS A C 1
ATOM 2343 O O . HIS A 1 296 ? -31.156 -14.275 1.789 1.00 93.00 296 HIS A O 1
ATOM 2349 N N . LEU A 1 297 ? -29.295 -13.253 1.066 1.00 91.25 297 LEU A N 1
ATOM 2350 C CA . LEU A 1 297 ? -29.390 -12.092 1.959 1.00 91.25 297 LEU A CA 1
ATOM 2351 C C . LEU A 1 297 ? -30.386 -11.027 1.472 1.00 91.25 297 LEU A C 1
ATOM 2353 O O . LEU A 1 297 ? -30.747 -10.136 2.248 1.00 91.25 297 LEU A O 1
ATOM 2357 N N . SER A 1 298 ? -30.888 -11.129 0.235 1.00 87.69 298 SER A N 1
ATOM 2358 C CA . SER A 1 298 ? -31.808 -10.149 -0.366 1.00 87.69 298 SER A CA 1
ATOM 2359 C C . SER A 1 298 ? -33.029 -9.841 0.505 1.00 87.69 298 SER A C 1
ATOM 2361 O O . SER A 1 298 ? -33.437 -8.687 0.600 1.00 87.69 298 SER A O 1
ATOM 2363 N N . GLY A 1 299 ? -33.579 -10.832 1.213 1.00 85.81 299 GLY A N 1
ATOM 2364 C CA . GLY A 1 299 ? -34.697 -10.627 2.134 1.00 85.81 299 GLY A CA 1
ATOM 2365 C C . GLY A 1 299 ? -34.353 -9.728 3.328 1.00 85.81 299 GLY A C 1
ATOM 2366 O O . GLY A 1 299 ? -35.173 -8.905 3.727 1.00 85.81 299 GLY A O 1
ATOM 2367 N N . LEU A 1 300 ? -33.147 -9.842 3.894 1.00 88.69 300 LEU A N 1
ATOM 2368 C CA . LEU A 1 300 ? -32.700 -8.972 4.991 1.00 88.69 300 LEU A CA 1
ATOM 2369 C C . LEU A 1 300 ? -32.426 -7.552 4.487 1.00 88.69 300 LEU A C 1
ATOM 2371 O O . LEU A 1 300 ? -32.808 -6.581 5.142 1.00 88.69 300 LEU A O 1
ATOM 2375 N N . ARG A 1 301 ? -31.829 -7.442 3.297 1.00 85.88 301 ARG A N 1
ATOM 2376 C CA . ARG A 1 301 ? -31.531 -6.163 2.647 1.00 85.88 301 ARG A CA 1
ATOM 2377 C C . ARG A 1 301 ? -32.797 -5.402 2.253 1.00 85.88 301 ARG A C 1
ATOM 2379 O O . ARG A 1 301 ? -32.940 -4.233 2.589 1.00 85.88 301 ARG A O 1
ATOM 2386 N N . ASN A 1 302 ? -33.751 -6.061 1.593 1.00 83.62 302 ASN A N 1
ATOM 2387 C CA . ASN A 1 302 ? -34.999 -5.434 1.137 1.00 83.62 302 ASN A CA 1
ATOM 2388 C C . ASN A 1 302 ? -35.839 -4.903 2.311 1.00 83.62 302 ASN A C 1
ATOM 2390 O O . ASN A 1 302 ? -36.531 -3.897 2.173 1.00 83.62 302 ASN A O 1
ATOM 2394 N N . ASN A 1 303 ? -35.735 -5.548 3.477 1.00 83.81 303 ASN A N 1
ATOM 2395 C CA . ASN A 1 303 ? -36.368 -5.105 4.720 1.00 83.81 303 ASN A CA 1
ATOM 2396 C C . ASN A 1 303 ? -35.525 -4.089 5.513 1.00 83.81 303 ASN A C 1
ATOM 2398 O O . ASN A 1 303 ? -35.904 -3.733 6.626 1.00 83.81 303 ASN A O 1
ATOM 2402 N N . LYS A 1 304 ? -34.392 -3.625 4.965 1.00 82.94 304 LYS A N 1
ATOM 2403 C CA . LYS A 1 304 ? -33.458 -2.667 5.584 1.00 82.94 304 LYS A CA 1
ATOM 2404 C C . LYS A 1 304 ? -32.917 -3.104 6.953 1.00 82.94 304 LYS A C 1
ATOM 2406 O O . LYS A 1 304 ? -32.511 -2.267 7.754 1.00 82.94 304 LYS A O 1
ATOM 2411 N N . ILE A 1 305 ? -32.912 -4.412 7.223 1.00 86.56 305 ILE A N 1
ATOM 2412 C CA . ILE A 1 305 ? -32.332 -4.990 8.445 1.00 86.56 305 ILE A CA 1
ATOM 2413 C C . ILE A 1 305 ? -30.806 -4.909 8.368 1.00 86.56 305 ILE A C 1
ATOM 2415 O O . ILE A 1 305 ? -30.142 -4.585 9.350 1.00 86.56 305 ILE A O 1
ATOM 2419 N N . ILE A 1 306 ? -30.268 -5.181 7.181 1.00 87.44 306 ILE A N 1
ATOM 2420 C CA . ILE A 1 306 ? -28.857 -5.009 6.848 1.00 87.44 306 ILE A CA 1
ATOM 2421 C C . ILE A 1 306 ? -28.732 -3.897 5.806 1.00 87.44 306 ILE A C 1
ATOM 2423 O O . ILE A 1 306 ? -29.629 -3.727 4.974 1.00 87.44 306 ILE A O 1
ATOM 2427 N N . GLU A 1 307 ? -27.644 -3.136 5.870 1.00 79.69 307 GLU A N 1
ATOM 2428 C CA . GLU A 1 307 ? -27.238 -2.271 4.757 1.00 79.69 307 GLU A CA 1
ATOM 2429 C C . GLU A 1 307 ? -26.734 -3.123 3.586 1.00 79.69 307 GLU A C 1
ATOM 2431 O O . GLU A 1 307 ? -26.497 -4.326 3.745 1.00 79.69 307 GLU A O 1
ATOM 2436 N N . ASP A 1 308 ? -26.593 -2.515 2.402 1.00 60.84 308 ASP A N 1
ATOM 2437 C CA . ASP A 1 308 ? -25.858 -3.175 1.322 1.00 60.84 308 ASP A CA 1
ATOM 2438 C C . ASP A 1 308 ? -24.473 -3.549 1.860 1.00 60.84 308 ASP A C 1
ATOM 2440 O O . ASP A 1 308 ? -23.769 -2.727 2.453 1.00 60.84 308 ASP A O 1
ATOM 2444 N N . TRP A 1 309 ? -24.130 -4.830 1.743 1.00 66.38 309 TRP A N 1
ATOM 2445 C CA . TRP A 1 309 ? -22.815 -5.305 2.142 1.00 66.38 309 TRP A CA 1
ATOM 2446 C C . TRP A 1 309 ? -21.805 -4.828 1.103 1.00 66.38 309 TRP A C 1
ATOM 2448 O O . TRP A 1 309 ? -22.108 -4.761 -0.089 1.00 66.38 309 TRP A O 1
ATOM 2458 N N . THR A 1 310 ? -20.581 -4.568 1.539 1.00 54.28 310 THR A N 1
ATOM 2459 C CA . THR A 1 310 ? -19.470 -4.438 0.598 1.00 54.28 310 THR A CA 1
ATOM 2460 C C . THR A 1 310 ? -18.763 -5.784 0.535 1.00 54.28 310 THR A C 1
ATOM 2462 O O . THR A 1 310 ? -18.302 -6.308 1.553 1.00 54.28 310 THR A O 1
ATOM 2465 N N . ASP A 1 311 ? -18.702 -6.374 -0.654 1.00 62.34 311 ASP A N 1
ATOM 2466 C CA . ASP A 1 311 ? -17.923 -7.572 -0.931 1.00 62.34 311 ASP A CA 1
ATOM 2467 C C . ASP A 1 311 ? -16.536 -7.189 -1.458 1.00 62.34 311 ASP A C 1
ATOM 2469 O O . ASP A 1 311 ? -16.383 -6.264 -2.258 1.00 62.34 311 ASP A O 1
ATOM 2473 N N . LYS A 1 312 ? -15.499 -7.891 -0.998 1.00 56.06 312 LYS A N 1
ATOM 2474 C CA . LYS A 1 312 ? -14.139 -7.718 -1.518 1.00 56.06 312 LYS A CA 1
ATOM 2475 C C . LYS A 1 312 ? -13.545 -9.070 -1.884 1.00 56.06 312 LYS A C 1
ATOM 2477 O O . LYS A 1 312 ? -13.476 -9.978 -1.061 1.00 56.06 312 LYS A O 1
ATOM 2482 N N . GLU A 1 313 ? -13.183 -9.185 -3.158 1.00 50.16 313 GLU A N 1
ATOM 2483 C CA . GLU A 1 313 ? -12.492 -10.329 -3.743 1.00 50.16 313 GLU A CA 1
ATOM 2484 C C . GLU A 1 313 ? -11.070 -10.419 -3.179 1.00 50.16 313 GLU A C 1
ATOM 2486 O O . GLU A 1 313 ? -10.367 -9.413 -3.134 1.00 50.16 313 GLU A O 1
ATOM 2491 N N . LEU A 1 314 ? -10.636 -11.614 -2.768 1.00 50.00 314 LEU A N 1
ATOM 2492 C CA . LEU A 1 314 ? -9.249 -11.849 -2.357 1.00 50.00 314 LEU A CA 1
ATOM 2493 C C . LEU A 1 314 ? -8.501 -12.588 -3.470 1.00 50.00 314 LEU A C 1
ATOM 2495 O O . LEU A 1 314 ? -8.728 -13.790 -3.675 1.00 50.00 314 LEU A O 1
ATOM 2499 N N . LEU A 1 315 ? -7.594 -11.916 -4.189 1.00 40.44 315 LEU A N 1
ATOM 2500 C CA . LEU A 1 315 ? -6.627 -12.602 -5.050 1.00 40.44 315 LEU A CA 1
ATOM 2501 C C . LEU A 1 315 ? -5.495 -13.185 -4.206 1.00 40.44 315 LEU A C 1
ATOM 2503 O O . LEU A 1 315 ? -5.090 -12.652 -3.174 1.00 40.44 315 LEU A O 1
ATOM 2507 N N . ALA A 1 316 ? -4.925 -14.292 -4.680 1.00 30.55 316 ALA A N 1
ATOM 2508 C CA . ALA A 1 316 ? -3.673 -14.786 -4.129 1.00 30.55 316 ALA A CA 1
ATOM 2509 C C . ALA A 1 316 ? -2.576 -13.728 -4.349 1.00 30.55 316 ALA A C 1
ATOM 2511 O O . ALA A 1 316 ? -2.144 -13.521 -5.482 1.00 30.55 316 ALA A O 1
ATOM 2512 N N . GLY A 1 317 ? -2.138 -13.081 -3.266 1.00 34.97 317 GLY A N 1
ATOM 2513 C CA . GLY A 1 317 ? -1.125 -12.025 -3.300 1.00 34.97 317 GLY A CA 1
ATOM 2514 C C . GLY A 1 317 ? -1.659 -10.589 -3.300 1.00 34.97 317 GLY A C 1
ATOM 2515 O O . GLY A 1 317 ? -0.838 -9.682 -3.413 1.00 34.97 317 GLY A O 1
ATOM 2516 N N . ASP A 1 318 ? -2.971 -10.376 -3.150 1.00 37.16 318 ASP A N 1
ATOM 2517 C CA . ASP A 1 318 ? -3.537 -9.026 -3.053 1.00 37.16 318 ASP A CA 1
ATOM 2518 C C . ASP A 1 318 ? -3.159 -8.298 -1.767 1.00 37.16 318 ASP A C 1
ATOM 2520 O O . ASP A 1 318 ? -3.007 -8.883 -0.693 1.00 37.16 318 ASP A O 1
ATOM 2524 N N . VAL A 1 319 ? -3.043 -6.985 -1.923 1.00 41.31 319 VAL A N 1
ATOM 2525 C CA . VAL A 1 319 ? -2.841 -6.003 -0.866 1.00 41.31 319 VAL A CA 1
ATOM 2526 C C . VAL A 1 319 ? -4.177 -5.649 -0.239 1.00 41.31 319 VAL A C 1
ATOM 2528 O O . VAL A 1 319 ? -5.167 -5.432 -0.934 1.00 41.31 319 VAL A O 1
ATOM 2531 N N . TRP A 1 320 ? -4.184 -5.518 1.083 1.00 46.19 320 TRP A N 1
ATOM 2532 C CA . TRP A 1 320 ? -5.235 -4.814 1.815 1.00 46.19 320 TRP A CA 1
ATOM 2533 C C . TRP A 1 320 ? -5.297 -3.368 1.354 1.00 46.19 320 TRP A C 1
ATOM 2535 O O . TRP A 1 320 ? -4.463 -2.550 1.725 1.00 46.19 320 TRP A O 1
ATOM 2545 N N . ASN A 1 321 ? -6.258 -3.088 0.493 1.00 46.25 321 ASN A N 1
ATOM 2546 C CA . ASN A 1 321 ? -6.531 -1.753 -0.005 1.00 46.25 321 ASN A CA 1
ATOM 2547 C C . ASN A 1 321 ? -7.346 -0.992 1.071 1.00 46.25 321 ASN A C 1
ATOM 2549 O O . ASN A 1 321 ? -8.188 -1.612 1.727 1.00 46.25 321 ASN A O 1
ATOM 2553 N N . ASP A 1 322 ? -7.125 0.308 1.292 1.00 46.06 322 ASP A N 1
ATOM 2554 C CA . ASP A 1 322 ? -7.776 1.088 2.369 1.00 46.06 322 ASP A CA 1
ATOM 2555 C C . ASP A 1 322 ? -9.315 1.056 2.317 1.00 46.06 322 ASP A C 1
ATOM 2557 O O . ASP A 1 322 ? -9.980 1.108 3.355 1.00 46.06 322 ASP A O 1
ATOM 2561 N N . ALA A 1 323 ? -9.907 0.832 1.141 1.00 48.88 323 ALA A N 1
ATOM 2562 C CA . ALA A 1 323 ? -11.344 0.582 1.019 1.00 48.88 323 ALA A CA 1
ATOM 2563 C C . ALA A 1 323 ? -11.801 -0.697 1.758 1.00 48.88 323 ALA A C 1
ATOM 2565 O O . ALA A 1 323 ? -12.935 -0.776 2.226 1.00 48.88 323 ALA A O 1
ATOM 2566 N N . ILE A 1 324 ? -10.937 -1.713 1.865 1.00 58.84 324 ILE A N 1
ATOM 2567 C CA . ILE A 1 324 ? -11.185 -2.952 2.618 1.00 58.84 324 ILE A CA 1
ATOM 2568 C C . ILE A 1 324 ? -11.015 -2.698 4.120 1.00 58.84 324 ILE A C 1
ATOM 2570 O O . ILE A 1 324 ? -11.875 -3.125 4.891 1.00 58.84 324 ILE A O 1
ATOM 2574 N N . CYS A 1 325 ? -9.975 -1.947 4.524 1.00 63.12 325 CYS A N 1
ATOM 2575 C CA . CYS A 1 325 ? -9.796 -1.481 5.907 1.00 63.12 325 CYS A CA 1
ATOM 2576 C C . CYS A 1 325 ? -11.065 -0.792 6.397 1.00 63.12 325 CYS A C 1
ATOM 2578 O O . CYS A 1 325 ? -11.646 -1.190 7.399 1.00 63.12 325 CYS A O 1
ATOM 2580 N N . GLN A 1 326 ? -11.500 0.235 5.668 1.00 64.00 326 GLN A N 1
ATOM 2581 C CA . GLN A 1 326 ? -12.570 1.117 6.098 1.00 64.00 326 GLN A CA 1
ATOM 2582 C C . GLN A 1 326 ? -13.893 0.363 6.242 1.00 64.00 326 GLN A C 1
ATOM 2584 O O . GLN A 1 326 ? -14.570 0.472 7.261 1.00 64.00 326 GLN A O 1
ATOM 2589 N N . VAL A 1 327 ? -14.241 -0.468 5.260 1.00 67.38 327 VAL A N 1
ATOM 2590 C CA . VAL A 1 327 ? -15.457 -1.284 5.322 1.00 67.38 327 VAL A CA 1
ATOM 2591 C C . VAL A 1 327 ? -15.377 -2.298 6.458 1.00 67.38 327 VAL A C 1
ATOM 2593 O O . VAL A 1 327 ? -16.370 -2.493 7.168 1.00 67.38 327 VAL A O 1
ATOM 2596 N N . LEU A 1 328 ? -14.219 -2.944 6.652 1.00 77.06 328 LEU A N 1
ATOM 2597 C CA . LEU A 1 328 ? -14.028 -3.838 7.784 1.00 77.06 328 LEU A CA 1
ATOM 2598 C C . LEU A 1 328 ? -14.217 -3.069 9.092 1.00 77.06 328 LEU A C 1
ATOM 2600 O O . LEU A 1 328 ? -14.944 -3.568 9.938 1.00 77.06 328 LEU A O 1
ATOM 2604 N N . GLU A 1 329 ? -13.647 -1.873 9.260 1.00 79.00 329 GLU A N 1
ATOM 2605 C CA . GLU A 1 329 ? -13.783 -1.041 10.468 1.00 79.00 329 GLU A CA 1
ATOM 2606 C C . GLU A 1 329 ? -15.222 -0.572 10.729 1.00 79.00 329 GLU A C 1
ATOM 2608 O O . GLU A 1 329 ? -15.647 -0.486 11.883 1.00 79.00 329 GLU A O 1
ATOM 2613 N N . GLU A 1 330 ? -15.998 -0.312 9.679 1.00 79.44 330 GLU A N 1
ATOM 2614 C CA . GLU A 1 330 ? -17.387 0.144 9.787 1.00 79.44 330 GLU A CA 1
ATOM 2615 C C . GLU A 1 330 ? -18.390 -1.000 10.010 1.00 79.44 330 GLU A C 1
ATOM 2617 O O . GLU A 1 330 ? -19.497 -0.775 10.505 1.00 79.44 330 GLU A O 1
ATOM 2622 N N . SER A 1 331 ? -18.030 -2.236 9.655 1.00 86.44 331 SER A N 1
ATOM 2623 C CA . SER A 1 331 ? -18.960 -3.370 9.683 1.00 86.44 331 SER A CA 1
ATOM 2624 C C . SER A 1 331 ? -19.153 -3.935 11.086 1.00 86.44 331 SER A C 1
ATOM 2626 O O . SER A 1 331 ? -18.184 -4.201 11.806 1.00 86.44 331 SER A O 1
ATOM 2628 N N . LYS A 1 332 ? -20.416 -4.171 11.469 1.00 90.19 332 LYS A N 1
ATOM 2629 C CA . LYS A 1 332 ? -20.771 -4.765 12.769 1.00 90.19 332 LYS A CA 1
ATOM 2630 C C . LYS A 1 332 ? -20.702 -6.288 12.740 1.00 90.19 332 LYS A C 1
ATOM 2632 O O . LYS A 1 332 ? -20.379 -6.902 13.756 1.00 90.19 332 LYS A O 1
ATOM 2637 N N . ILE A 1 333 ? -20.986 -6.889 11.585 1.00 92.19 333 ILE A N 1
ATOM 2638 C CA . ILE A 1 333 ? -20.885 -8.332 11.356 1.00 92.19 333 ILE A CA 1
ATOM 2639 C C . ILE A 1 333 ? -19.838 -8.591 10.269 1.00 92.19 333 ILE A C 1
ATOM 2641 O O . ILE A 1 333 ? -19.870 -7.976 9.207 1.00 92.19 333 ILE A O 1
ATOM 2645 N N . ILE A 1 334 ? -18.924 -9.519 10.539 1.00 91.94 334 ILE A N 1
ATOM 2646 C CA . ILE A 1 334 ? -17.845 -9.944 9.644 1.00 91.94 334 ILE A CA 1
ATOM 2647 C C . ILE A 1 334 ? -18.085 -11.412 9.285 1.00 91.94 334 ILE A C 1
ATOM 2649 O O . ILE A 1 334 ? -18.047 -12.283 10.160 1.00 91.94 334 ILE A O 1
ATOM 2653 N N . LEU A 1 335 ? -18.325 -11.686 8.004 1.00 93.38 335 LEU A N 1
ATOM 2654 C CA . LEU A 1 335 ? -18.518 -13.026 7.457 1.00 93.38 335 LEU A CA 1
ATOM 2655 C C . LEU A 1 335 ? -17.237 -13.490 6.761 1.00 93.38 335 LEU A C 1
ATOM 2657 O O . LEU A 1 335 ? -16.772 -12.844 5.825 1.00 93.38 335 LEU A O 1
ATOM 2661 N N . PHE A 1 336 ? -16.696 -14.633 7.180 1.00 91.81 336 PHE A N 1
ATOM 2662 C CA . PHE A 1 336 ? -15.558 -15.270 6.507 1.00 91.81 336 PHE A CA 1
ATOM 2663 C C . PHE A 1 336 ? -16.030 -16.509 5.750 1.00 91.81 336 PHE A C 1
ATOM 2665 O O . PHE A 1 336 ? -16.465 -17.471 6.382 1.00 91.81 336 PHE A O 1
ATOM 2672 N N . LEU A 1 337 ? -15.939 -16.514 4.418 1.00 93.12 337 LEU A N 1
ATOM 2673 C CA . LEU A 1 337 ? -16.255 -17.687 3.599 1.00 93.12 337 LEU A CA 1
ATOM 2674 C C . LEU A 1 337 ? -15.054 -18.640 3.571 1.00 93.12 337 LEU A C 1
ATOM 2676 O O . LEU A 1 337 ? -14.133 -18.500 2.768 1.00 93.12 337 LEU A O 1
ATOM 2680 N N . VAL A 1 338 ? -15.065 -19.615 4.478 1.00 92.69 338 VAL A N 1
ATOM 2681 C CA . VAL A 1 338 ? -13.930 -20.499 4.740 1.00 92.69 338 VAL A CA 1
ATOM 2682 C C . VAL A 1 338 ? -13.896 -21.674 3.762 1.00 92.69 338 VAL A C 1
ATOM 2684 O O . VAL A 1 338 ? -14.846 -22.453 3.638 1.00 92.69 338 VAL A O 1
ATOM 2687 N N . SER A 1 339 ? -12.750 -21.824 3.106 1.00 92.88 339 SER A N 1
ATOM 2688 C CA . SER A 1 339 ? -12.402 -22.898 2.178 1.00 92.88 339 SER A CA 1
ATOM 2689 C C . SER A 1 339 ? -10.897 -23.187 2.239 1.00 92.88 339 SER A C 1
ATOM 2691 O O . SER A 1 339 ? -10.125 -22.430 2.831 1.00 92.88 339 SER A O 1
ATOM 2693 N N . SER A 1 340 ? -10.432 -24.245 1.569 1.00 89.94 340 SER A N 1
ATOM 2694 C CA . SER A 1 340 ? -8.989 -24.493 1.428 1.00 89.94 340 SER A CA 1
ATOM 2695 C C . SER A 1 340 ? -8.273 -23.368 0.664 1.00 89.94 340 SER A C 1
ATOM 2697 O O . SER A 1 340 ? -7.100 -23.102 0.906 1.00 89.94 340 SER A O 1
ATOM 2699 N N . THR A 1 341 ? -8.969 -22.693 -0.255 1.00 83.69 341 THR A N 1
ATOM 2700 C CA . THR A 1 341 ? -8.451 -21.553 -1.025 1.00 83.69 341 THR A CA 1
ATOM 2701 C C . THR A 1 341 ? -8.357 -20.283 -0.191 1.00 83.69 341 THR A C 1
ATOM 2703 O O . THR A 1 341 ? -7.380 -19.556 -0.337 1.00 83.69 341 THR A O 1
ATOM 2706 N N . PHE A 1 342 ? -9.307 -20.064 0.719 1.00 84.38 342 PHE A N 1
ATOM 2707 C CA . PHE A 1 342 ? -9.235 -19.023 1.744 1.00 84.38 342 PHE A CA 1
ATOM 2708 C C . PHE A 1 342 ? -8.029 -19.245 2.668 1.00 84.38 342 PHE A C 1
ATOM 2710 O O . PHE A 1 342 ? -7.210 -18.353 2.852 1.00 84.38 342 PHE A O 1
ATOM 2717 N N . MET A 1 343 ? -7.841 -20.469 3.167 1.00 80.81 343 MET A N 1
ATOM 2718 C CA . MET A 1 343 ? -6.723 -20.799 4.062 1.00 80.81 343 MET A CA 1
ATOM 2719 C C . MET A 1 343 ? -5.337 -20.642 3.422 1.00 80.81 343 MET A C 1
ATOM 2721 O O . MET A 1 343 ? -4.382 -20.305 4.114 1.00 80.81 343 MET A O 1
ATOM 2725 N N . ASN A 1 344 ? -5.223 -20.894 2.115 1.00 74.50 344 ASN A N 1
ATOM 2726 C CA . ASN A 1 344 ? -3.963 -20.812 1.371 1.00 74.50 344 ASN A CA 1
ATOM 2727 C C . ASN A 1 344 ? -3.551 -19.369 1.013 1.00 74.50 344 ASN A C 1
ATOM 2729 O O . ASN A 1 344 ? -2.539 -19.162 0.346 1.00 74.50 344 ASN A O 1
ATOM 2733 N N . SER A 1 345 ? -4.334 -18.361 1.400 1.00 64.69 345 SER A N 1
ATOM 2734 C CA . SER A 1 345 ? -3.937 -16.964 1.247 1.00 64.69 345 SER A CA 1
ATOM 2735 C C . SER A 1 345 ? -3.168 -16.516 2.491 1.00 64.69 345 SER A C 1
ATOM 2737 O O . SER A 1 345 ? -3.770 -16.228 3.526 1.00 64.69 345 SER A O 1
ATOM 2739 N N . ASN A 1 346 ? -1.833 -16.451 2.394 1.00 53.38 346 ASN A N 1
ATOM 2740 C CA . ASN A 1 346 ? -0.939 -16.059 3.501 1.00 53.38 346 ASN A CA 1
ATOM 2741 C C . ASN A 1 346 ? -1.356 -14.736 4.167 1.00 53.38 346 ASN A C 1
ATOM 2743 O O . ASN A 1 346 ? -1.201 -14.554 5.368 1.00 53.38 346 ASN A O 1
ATOM 2747 N N . TYR A 1 347 ? -1.956 -13.844 3.386 1.00 48.25 347 TYR A N 1
ATOM 2748 C CA . TYR A 1 347 ? -2.342 -12.508 3.804 1.00 48.25 347 TYR A CA 1
ATOM 2749 C C . TYR A 1 347 ? -3.578 -12.462 4.731 1.00 48.25 347 TYR A C 1
ATOM 2751 O O . TYR A 1 347 ? -3.650 -11.648 5.653 1.00 48.25 347 TYR A O 1
ATOM 2759 N N . ILE A 1 348 ? -4.527 -13.392 4.558 1.00 54.38 348 ILE A N 1
ATOM 2760 C CA . ILE A 1 348 ? -5.777 -13.451 5.341 1.00 54.38 348 ILE A CA 1
ATOM 2761 C C . ILE A 1 348 ? -5.506 -13.785 6.812 1.00 54.38 348 ILE A C 1
ATOM 2763 O O . ILE A 1 348 ? -6.128 -13.228 7.720 1.00 54.38 348 ILE A O 1
ATOM 2767 N N . ASN A 1 349 ? -4.557 -14.694 7.043 1.00 55.34 349 ASN A N 1
ATOM 2768 C CA . ASN A 1 349 ? -4.215 -15.172 8.379 1.00 55.34 349 ASN A CA 1
ATOM 2769 C C . ASN A 1 349 ? -3.482 -14.114 9.215 1.00 55.34 349 ASN A C 1
ATOM 2771 O O . ASN A 1 349 ? -3.643 -14.096 10.436 1.00 55.34 349 ASN A O 1
ATOM 2775 N N . GLU A 1 350 ? -2.707 -13.232 8.580 1.00 55.16 350 GLU A N 1
ATOM 2776 C CA . GLU A 1 350 ? -1.837 -12.280 9.280 1.00 55.16 350 GLU A CA 1
ATOM 2777 C C . GLU A 1 350 ? -2.496 -10.915 9.530 1.00 55.16 350 GLU A C 1
ATOM 2779 O O . GLU A 1 350 ? -2.215 -10.294 10.560 1.00 55.16 350 GLU A O 1
ATOM 2784 N N . VAL A 1 351 ? -3.405 -10.471 8.648 1.00 57.28 351 VAL A N 1
ATOM 2785 C CA . VAL A 1 351 ? -3.991 -9.118 8.702 1.00 57.28 351 VAL A CA 1
ATOM 2786 C C . VAL A 1 351 ? -5.496 -9.139 8.984 1.00 57.28 351 VAL A C 1
ATOM 2788 O O . VAL A 1 351 ? -5.909 -8.672 10.046 1.00 57.28 351 VAL A O 1
ATOM 2791 N N . GLU A 1 352 ? -6.330 -9.708 8.103 1.00 64.88 352 GLU A N 1
ATOM 2792 C CA . GLU A 1 352 ? -7.799 -9.589 8.231 1.00 64.88 352 GLU A CA 1
ATOM 2793 C C . GLU A 1 352 ? -8.334 -10.305 9.464 1.00 64.88 352 GLU A C 1
ATOM 2795 O O . GLU A 1 352 ? -9.104 -9.746 10.246 1.00 64.88 352 GLU A O 1
ATOM 2800 N N . ILE A 1 353 ? -7.907 -11.557 9.653 1.00 76.38 353 ILE A N 1
ATOM 2801 C CA . ILE A 1 353 ? -8.331 -12.365 10.790 1.00 76.38 353 ILE A CA 1
ATOM 2802 C C . ILE A 1 353 ? -7.825 -11.718 12.074 1.00 76.38 353 ILE A C 1
ATOM 2804 O O . ILE A 1 353 ? -8.585 -11.598 13.030 1.00 76.38 353 ILE A O 1
ATOM 2808 N N . LYS A 1 354 ? -6.576 -11.242 12.099 1.00 78.25 354 LYS A N 1
ATOM 2809 C CA . LYS A 1 354 ? -6.013 -10.574 13.273 1.00 78.25 354 LYS A CA 1
ATOM 2810 C C . LYS A 1 354 ? -6.804 -9.315 13.636 1.00 78.25 354 LYS A C 1
ATOM 2812 O O . LYS A 1 354 ? -7.215 -9.180 14.787 1.00 78.25 354 LYS A O 1
ATOM 2817 N N . ARG A 1 355 ? -7.103 -8.451 12.662 1.00 80.50 355 ARG A N 1
ATOM 2818 C CA . ARG A 1 355 ? -7.857 -7.217 12.907 1.00 80.50 355 ARG A CA 1
ATOM 2819 C C . ARG A 1 355 ? -9.309 -7.485 13.293 1.00 80.50 355 ARG A C 1
ATOM 2821 O O . ARG A 1 355 ? -9.813 -6.895 14.246 1.00 80.50 355 ARG A O 1
ATOM 2828 N N . ALA A 1 356 ? -9.980 -8.416 12.618 1.00 85.56 356 ALA A N 1
ATOM 2829 C CA . ALA A 1 356 ? -11.327 -8.834 12.994 1.00 85.56 356 ALA A CA 1
ATOM 2830 C C . ALA A 1 356 ? -11.354 -9.368 14.435 1.00 85.56 356 ALA A C 1
ATOM 2832 O O . ALA A 1 356 ? -12.234 -9.002 15.214 1.00 85.56 356 ALA A O 1
ATOM 2833 N N . LEU A 1 357 ? -10.375 -10.203 14.808 1.00 85.94 357 LEU A N 1
ATOM 2834 C CA . LEU A 1 357 ? -10.227 -10.749 16.159 1.00 85.94 357 LEU A CA 1
ATOM 2835 C C . LEU A 1 357 ? -10.030 -9.659 17.220 1.00 85.94 357 LEU A C 1
ATOM 2837 O O . LEU A 1 357 ? -10.597 -9.783 18.306 1.00 85.94 357 LEU A O 1
ATOM 2841 N N . GLU A 1 358 ? -9.252 -8.619 16.920 1.00 83.81 358 GLU A N 1
ATOM 2842 C CA . GLU A 1 358 ? -9.089 -7.439 17.778 1.00 83.81 358 GLU A CA 1
ATOM 2843 C C . GLU A 1 358 ? -10.430 -6.721 17.977 1.00 83.81 358 GLU A C 1
ATOM 2845 O O . GLU A 1 358 ? -10.893 -6.613 19.114 1.00 83.81 358 GLU A O 1
ATOM 2850 N N . ARG A 1 359 ? -11.126 -6.367 16.885 1.00 87.69 359 ARG A N 1
ATOM 2851 C CA . ARG A 1 359 ? -12.446 -5.707 16.946 1.00 87.69 359 ARG A CA 1
ATOM 285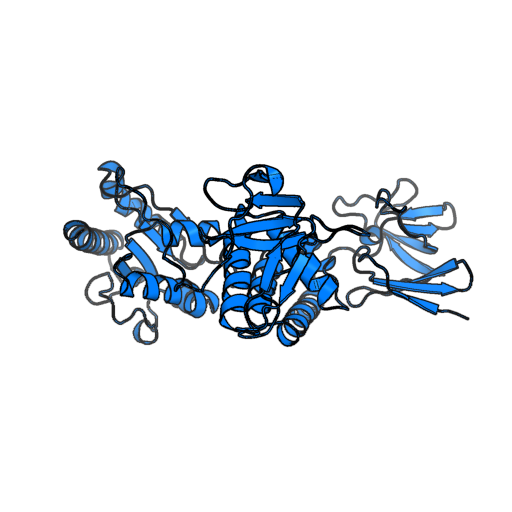2 C C . ARG A 1 359 ? -13.487 -6.545 17.686 1.00 87.69 359 ARG A C 1
ATOM 2854 O O . ARG A 1 359 ? -14.347 -6.015 18.387 1.00 87.69 359 ARG A O 1
ATOM 2861 N N . ASN A 1 360 ? -13.429 -7.868 17.552 1.00 90.00 360 ASN A N 1
ATOM 2862 C CA . ASN A 1 360 ? -14.312 -8.761 18.290 1.00 90.00 360 ASN A CA 1
ATOM 2863 C C . ASN A 1 360 ? -14.001 -8.791 19.790 1.00 90.00 360 ASN A C 1
ATOM 2865 O O . ASN A 1 360 ? -14.926 -8.761 20.600 1.00 90.00 360 ASN A O 1
ATOM 2869 N N . LYS A 1 361 ? -12.718 -8.806 20.165 1.00 84.44 361 LYS A N 1
ATOM 2870 C CA . LYS A 1 361 ? -12.287 -8.732 21.568 1.00 84.44 361 LYS A CA 1
ATOM 2871 C C . LYS A 1 361 ? -12.719 -7.416 22.226 1.00 84.44 361 LYS A C 1
ATOM 2873 O O . LYS A 1 361 ? -13.036 -7.413 23.411 1.00 84.44 361 LYS A O 1
ATOM 2878 N N . GLU A 1 362 ? -12.757 -6.331 21.458 1.00 83.12 362 GLU A N 1
ATOM 2879 C CA . GLU A 1 362 ? -13.216 -5.000 21.882 1.00 83.12 362 GLU A CA 1
ATOM 2880 C C . GLU A 1 362 ? -14.753 -4.872 21.934 1.00 83.12 362 GLU A C 1
ATOM 2882 O O . GLU A 1 362 ? -15.278 -3.888 22.450 1.00 83.12 362 GLU A O 1
ATOM 2887 N N . GLY A 1 363 ? -15.496 -5.877 21.449 1.00 83.62 363 GLY A N 1
ATOM 2888 C CA . GLY A 1 363 ? -16.964 -5.862 21.382 1.00 83.62 363 GLY A CA 1
ATOM 2889 C C . GLY A 1 363 ? -17.530 -5.037 20.218 1.00 83.62 363 GLY A C 1
ATOM 2890 O O . GLY A 1 363 ? -18.750 -4.875 20.084 1.00 83.62 363 GLY A O 1
ATOM 2891 N N . ASP A 1 364 ? -16.664 -4.538 19.340 1.00 81.88 364 ASP A N 1
ATOM 2892 C CA . ASP A 1 364 ? -17.045 -3.676 18.230 1.00 81.88 364 ASP A CA 1
ATOM 2893 C C . ASP A 1 364 ? -17.522 -4.479 17.010 1.00 81.88 364 ASP A C 1
ATOM 2895 O O . ASP A 1 364 ? -18.405 -3.995 16.302 1.00 81.88 364 ASP A O 1
ATOM 2899 N N . ALA A 1 365 ? -17.099 -5.739 16.842 1.00 89.56 365 ALA A N 1
ATOM 2900 C CA . ALA A 1 365 ? -17.532 -6.614 15.743 1.00 89.56 365 ALA A CA 1
ATOM 2901 C C . ALA A 1 365 ? -17.949 -8.029 16.176 1.00 89.56 365 ALA A C 1
ATOM 2903 O O . ALA A 1 365 ? -17.382 -8.616 17.099 1.00 89.56 365 ALA A O 1
ATOM 2904 N N . ILE A 1 366 ? -18.896 -8.626 15.451 1.00 93.56 366 ILE A N 1
ATOM 2905 C CA . ILE A 1 366 ? -19.244 -10.048 15.560 1.00 93.56 366 ILE A CA 1
ATOM 2906 C C . ILE A 1 366 ? -18.650 -10.798 14.371 1.00 93.56 366 ILE A C 1
ATOM 2908 O O . ILE A 1 366 ? -18.916 -10.456 13.221 1.00 93.56 366 ILE A O 1
ATOM 2912 N N . ILE A 1 367 ? -17.870 -11.840 14.651 1.00 94.19 367 ILE A N 1
ATOM 2913 C CA . ILE A 1 367 ? -17.275 -12.706 13.630 1.00 94.19 367 ILE A CA 1
ATOM 2914 C C . ILE A 1 367 ? -18.135 -13.951 13.449 1.00 94.19 367 ILE A C 1
ATOM 2916 O O . ILE A 1 367 ? -18.451 -14.633 14.425 1.00 94.19 367 ILE A O 1
ATOM 2920 N N . ILE A 1 368 ? -18.459 -14.276 12.197 1.00 95.31 368 ILE A N 1
ATOM 2921 C CA . ILE A 1 368 ? -19.220 -15.472 11.834 1.00 95.31 368 ILE A CA 1
ATOM 2922 C C . ILE A 1 368 ? -18.497 -16.190 10.688 1.00 95.31 368 ILE A C 1
ATOM 2924 O O . ILE A 1 368 ? -18.582 -15.772 9.530 1.00 95.31 368 ILE A O 1
ATOM 2928 N N . PRO A 1 369 ? -17.777 -17.284 10.976 1.00 95.25 369 PRO A N 1
ATOM 2929 C CA . PRO A 1 369 ? -17.212 -18.123 9.930 1.00 95.25 369 PRO A CA 1
ATOM 2930 C C . PRO A 1 369 ? -18.325 -18.894 9.207 1.00 95.25 369 PRO A C 1
ATOM 2932 O O . PRO A 1 369 ? -19.209 -19.462 9.849 1.00 95.25 369 PRO A O 1
ATOM 2935 N N . ILE A 1 370 ? -18.273 -18.944 7.877 1.00 96.56 370 ILE A N 1
ATOM 2936 C CA . ILE A 1 370 ? -19.187 -19.708 7.024 1.00 96.56 370 ILE A CA 1
ATOM 2937 C C . ILE A 1 370 ? -18.369 -20.739 6.251 1.00 96.56 370 ILE A C 1
ATOM 2939 O O . ILE A 1 370 ? -17.596 -20.392 5.362 1.00 96.56 370 ILE A O 1
ATOM 2943 N N . ILE A 1 371 ? -18.530 -22.018 6.577 1.00 96.69 371 ILE A N 1
ATOM 2944 C CA . ILE A 1 371 ? -17.791 -23.103 5.929 1.00 96.69 371 ILE A CA 1
ATOM 2945 C C . ILE A 1 371 ? -18.424 -23.375 4.565 1.00 96.69 371 ILE A C 1
ATOM 2947 O O . ILE A 1 371 ? -19.499 -23.969 4.471 1.00 96.69 371 ILE A O 1
ATOM 2951 N N . ILE A 1 372 ? -17.772 -22.937 3.490 1.00 97.06 372 ILE A N 1
ATOM 2952 C CA . ILE A 1 372 ? -18.306 -23.076 2.128 1.00 97.06 372 ILE A CA 1
ATOM 2953 C C . ILE A 1 372 ? -17.802 -24.340 1.422 1.00 97.06 372 ILE A C 1
ATOM 2955 O O . ILE A 1 372 ? -18.511 -24.885 0.576 1.00 97.06 372 ILE A O 1
ATOM 2959 N N . ARG A 1 373 ? -16.614 -24.842 1.794 1.00 96.06 373 ARG A N 1
ATOM 2960 C CA . ARG A 1 373 ? -15.984 -26.055 1.239 1.00 96.06 373 ARG A CA 1
ATOM 2961 C C . ARG A 1 373 ? -15.250 -26.850 2.328 1.00 96.06 373 ARG A C 1
ATOM 2963 O O . ARG A 1 373 ? -14.799 -26.232 3.291 1.00 96.06 373 ARG A O 1
ATOM 2970 N N . PRO A 1 374 ? -15.075 -28.179 2.181 1.00 94.56 374 PRO A N 1
ATOM 2971 C CA . PRO A 1 374 ? -14.235 -28.968 3.074 1.00 94.56 374 PRO A CA 1
ATOM 2972 C C . PRO A 1 374 ? -12.830 -28.375 3.190 1.00 94.56 374 PRO A C 1
ATOM 2974 O O . PRO A 1 374 ? -12.146 -28.168 2.185 1.00 94.56 374 PRO A O 1
ATOM 2977 N N . CYS A 1 375 ? -12.406 -28.095 4.417 1.00 91.94 375 CYS A N 1
ATOM 2978 C CA . CYS A 1 375 ? -11.082 -27.573 4.724 1.00 91.94 375 CYS A CA 1
ATOM 2979 C C . CYS A 1 375 ? -10.728 -27.843 6.189 1.00 91.94 375 CYS A C 1
ATOM 2981 O O . CYS A 1 375 ? -11.592 -28.190 6.999 1.00 91.94 375 CYS A O 1
ATOM 2983 N N . ASP A 1 376 ? -9.461 -27.645 6.543 1.00 89.88 376 ASP A N 1
ATOM 2984 C CA . ASP A 1 376 ? -8.983 -27.779 7.918 1.00 89.88 376 ASP A CA 1
ATOM 2985 C C . ASP A 1 376 ? -9.337 -26.537 8.762 1.00 89.88 376 ASP A C 1
ATOM 2987 O O . ASP A 1 376 ? -8.486 -25.833 9.284 1.00 89.88 376 ASP A O 1
ATOM 2991 N N . PHE A 1 377 ? -10.631 -26.232 8.898 1.00 88.50 377 PHE A N 1
ATOM 2992 C CA . PHE A 1 377 ? -11.113 -25.062 9.649 1.00 88.50 377 PHE A CA 1
ATOM 2993 C C . PHE A 1 377 ? -10.614 -25.022 11.104 1.00 88.50 377 PHE A C 1
ATOM 2995 O O . PHE A 1 377 ? -10.437 -23.945 11.670 1.00 88.50 377 PHE A O 1
ATOM 3002 N N . LYS A 1 378 ? -10.355 -26.188 11.707 1.00 86.81 378 LYS A N 1
ATOM 3003 C CA . LYS A 1 378 ? -9.877 -26.304 13.092 1.00 86.81 378 LYS A CA 1
ATOM 3004 C C . LYS A 1 378 ? -8.467 -25.750 13.291 1.00 86.81 378 LYS A C 1
ATOM 3006 O O . LYS A 1 378 ? -8.105 -25.431 14.419 1.00 86.81 378 LYS A O 1
ATOM 3011 N N . SER A 1 379 ? -7.667 -25.614 12.237 1.00 84.94 379 SER A N 1
ATOM 3012 C CA . SER A 1 379 ? -6.352 -24.979 12.352 1.00 84.94 379 SER A CA 1
ATOM 3013 C C . SER A 1 379 ? -6.421 -23.448 12.324 1.00 84.94 379 SER A C 1
ATOM 3015 O O . SER A 1 379 ? -5.452 -22.792 12.701 1.00 84.94 379 SER A O 1
ATOM 3017 N N . LEU A 1 380 ? -7.566 -22.855 11.957 1.00 83.94 380 LEU A N 1
ATOM 3018 C CA . LEU A 1 380 ? -7.752 -21.404 11.982 1.00 83.94 380 LEU A CA 1
ATOM 3019 C C . LEU A 1 380 ? -8.093 -20.885 13.389 1.00 83.94 380 LEU A C 1
ATOM 3021 O O . LEU A 1 380 ? -8.892 -21.490 14.109 1.00 83.94 380 LEU A O 1
ATOM 3025 N N . PRO A 1 381 ? -7.627 -19.678 13.764 1.00 85.50 381 PRO A N 1
ATOM 3026 C CA . PRO A 1 381 ? -8.009 -19.029 15.025 1.00 85.50 381 PRO A CA 1
ATOM 3027 C C . PRO A 1 381 ? -9.498 -18.626 15.068 1.00 85.50 381 PRO A C 1
ATOM 3029 O O . PRO A 1 381 ? -10.002 -18.211 16.113 1.00 85.50 381 PRO A O 1
ATOM 3032 N N . LEU A 1 382 ? -10.210 -18.775 13.945 1.00 88.38 382 LEU A N 1
ATOM 3033 C CA . LEU A 1 382 ? -11.655 -18.604 13.817 1.00 88.38 382 LEU A CA 1
ATOM 3034 C C . LEU A 1 382 ? -12.466 -19.753 14.440 1.00 88.38 382 LEU A C 1
ATOM 3036 O O . LEU A 1 382 ? -13.656 -19.579 14.688 1.00 88.38 382 LEU A O 1
ATOM 3040 N N . GLN A 1 383 ? -11.846 -20.901 14.740 1.00 88.12 383 GLN A N 1
ATOM 3041 C CA . GLN A 1 383 ? -12.542 -22.080 15.279 1.00 88.12 383 GLN A CA 1
ATOM 3042 C C . GLN A 1 383 ? -13.270 -21.839 16.610 1.00 88.12 383 GLN A C 1
ATOM 3044 O O . GLN A 1 383 ? -14.167 -22.592 16.977 1.00 88.12 383 GLN A O 1
ATOM 3049 N N . LYS A 1 384 ? -12.873 -20.797 17.350 1.00 88.06 384 LYS A N 1
ATOM 3050 C CA . LYS A 1 384 ? -13.484 -20.415 18.630 1.00 88.06 384 LYS A CA 1
ATOM 3051 C C . LYS A 1 384 ? -14.856 -19.751 18.475 1.00 88.06 384 LYS A C 1
ATOM 3053 O O . LYS A 1 384 ? -15.554 -19.580 19.470 1.00 88.06 384 LYS A O 1
ATOM 3058 N N . PHE A 1 385 ? -15.227 -19.350 17.259 1.00 90.75 385 PHE A N 1
ATOM 3059 C CA . PHE A 1 385 ? -16.519 -18.739 16.968 1.00 90.75 385 PHE A CA 1
ATOM 3060 C C . PHE A 1 385 ? -17.531 -19.779 16.508 1.00 90.75 385 PHE A C 1
ATOM 3062 O O . PHE A 1 385 ? -17.188 -20.766 15.857 1.00 90.75 385 PHE A O 1
ATOM 3069 N N . ALA A 1 386 ? -18.804 -19.522 16.810 1.00 89.69 386 ALA A N 1
ATOM 3070 C CA . ALA A 1 386 ? -19.897 -20.310 16.267 1.00 89.69 386 ALA A CA 1
ATOM 3071 C C . ALA A 1 386 ? -19.952 -20.114 14.745 1.00 89.69 386 ALA A C 1
ATOM 3073 O O . ALA A 1 386 ? -20.291 -19.036 14.259 1.00 89.69 386 ALA A O 1
ATOM 3074 N N . ALA A 1 387 ? -19.594 -21.160 14.006 1.00 92.88 387 ALA A N 1
ATOM 3075 C CA . ALA A 1 387 ? -19.602 -21.147 12.553 1.00 92.88 387 ALA A CA 1
ATOM 3076 C C . ALA A 1 387 ? -20.920 -21.690 11.984 1.00 92.88 387 ALA A C 1
ATOM 3078 O O . ALA A 1 387 ? -21.623 -22.486 12.614 1.00 92.88 387 ALA A O 1
ATOM 3079 N N . LEU A 1 388 ? -21.232 -21.247 10.771 1.00 94.88 388 LEU A N 1
ATOM 3080 C CA . LEU A 1 388 ? -22.369 -21.682 9.968 1.00 94.88 388 LEU A CA 1
ATOM 3081 C C . LEU A 1 388 ? -21.867 -22.455 8.735 1.00 94.88 388 LEU A C 1
ATOM 3083 O O . LEU A 1 388 ? -20.729 -22.255 8.313 1.00 94.88 388 LEU A O 1
ATOM 3087 N N . PRO A 1 389 ? -22.683 -23.317 8.110 1.00 92.50 389 PRO A N 1
ATOM 3088 C CA . PRO A 1 389 ? -23.971 -23.834 8.584 1.00 92.50 389 PRO A CA 1
ATOM 3089 C C . PRO A 1 389 ? -23.848 -24.684 9.856 1.00 92.50 389 PRO A C 1
ATOM 3091 O O . PRO A 1 389 ? -22.745 -25.029 10.295 1.00 92.50 389 PRO A O 1
ATOM 3094 N N . LYS A 1 390 ? -24.989 -25.071 10.441 1.00 83.69 390 LYS A N 1
ATOM 3095 C CA . LYS A 1 390 ? -25.023 -25.984 11.594 1.00 83.69 390 LYS A CA 1
ATOM 3096 C C . LYS A 1 390 ? -24.188 -27.244 11.345 1.00 83.69 390 LYS A C 1
ATOM 3098 O O . LYS A 1 390 ? -24.111 -27.766 10.233 1.00 83.69 390 LYS A O 1
ATOM 3103 N N . ASN A 1 391 ? -23.596 -27.761 12.421 1.00 84.31 391 ASN A N 1
ATOM 3104 C CA . ASN A 1 391 ? -22.721 -28.939 12.419 1.00 84.31 391 ASN A CA 1
ATOM 3105 C C . ASN A 1 391 ? -21.449 -28.793 11.569 1.00 84.31 391 ASN A C 1
ATOM 3107 O O . ASN A 1 391 ? -20.816 -29.801 11.269 1.00 84.31 391 ASN A O 1
ATOM 3111 N N . LEU A 1 392 ? -21.074 -27.566 11.179 1.00 87.12 392 LEU A N 1
ATOM 3112 C CA . LEU A 1 392 ? -19.904 -27.286 10.338 1.00 87.12 392 LEU A CA 1
ATOM 3113 C C . LEU A 1 392 ? -19.944 -28.010 8.984 1.00 87.12 392 LEU A C 1
ATOM 3115 O O . LEU A 1 392 ? -18.899 -28.244 8.378 1.00 87.12 392 LEU A O 1
ATOM 3119 N N . LYS A 1 393 ? -21.139 -28.390 8.511 1.00 92.75 393 LYS A N 1
ATOM 3120 C CA . LYS A 1 393 ? -21.287 -29.073 7.227 1.00 92.75 393 LYS A CA 1
ATOM 3121 C C . LYS A 1 393 ? -21.072 -28.058 6.095 1.00 92.75 393 LYS A C 1
ATOM 3123 O O . LYS A 1 393 ? -21.915 -27.164 5.968 1.00 92.75 393 LYS A O 1
ATOM 3128 N N . PRO A 1 394 ? -20.022 -28.203 5.260 1.00 95.88 394 PRO A N 1
ATOM 3129 C CA . PRO A 1 394 ? -19.702 -27.221 4.230 1.00 95.88 394 PRO A CA 1
ATOM 3130 C C . PRO A 1 394 ? -20.837 -27.032 3.228 1.00 95.88 394 PRO A C 1
ATOM 3132 O O . PRO A 1 394 ? -21.444 -28.025 2.831 1.00 95.88 394 PRO A O 1
ATOM 3135 N N . ILE A 1 395 ? -21.088 -25.802 2.762 1.00 96.75 395 ILE A N 1
ATOM 3136 C CA . ILE A 1 395 ? -22.147 -25.507 1.770 1.00 96.75 395 ILE A CA 1
ATOM 3137 C C . ILE A 1 395 ? -22.052 -26.421 0.536 1.00 96.75 395 ILE A C 1
ATOM 3139 O O . ILE A 1 395 ? -23.080 -26.884 0.040 1.00 96.75 395 ILE A O 1
ATOM 3143 N N . SER A 1 396 ? -20.838 -26.730 0.063 1.00 95.31 396 SER A N 1
ATOM 3144 C CA . SER A 1 396 ? -20.610 -27.630 -1.079 1.00 95.31 396 SER A CA 1
ATOM 3145 C C . SER A 1 396 ? -21.140 -29.056 -0.895 1.00 95.31 396 SER A C 1
ATOM 3147 O O . SER A 1 396 ? -21.385 -29.734 -1.888 1.00 95.31 396 SER A O 1
ATOM 3149 N N . ASP A 1 397 ? -21.331 -29.506 0.347 1.00 95.06 397 ASP A N 1
ATOM 3150 C CA . ASP A 1 397 ? -21.657 -30.899 0.685 1.00 95.06 397 ASP A CA 1
ATOM 3151 C C . ASP A 1 397 ? -23.154 -31.092 0.988 1.00 95.06 397 ASP A C 1
ATOM 3153 O O . ASP A 1 397 ? -23.623 -32.190 1.324 1.00 95.06 397 ASP A O 1
ATOM 3157 N N . TRP A 1 398 ? -23.940 -30.016 0.935 1.00 94.69 398 TRP A N 1
ATOM 3158 C CA . TRP A 1 398 ? -25.388 -30.092 1.079 1.00 94.69 398 TRP A CA 1
ATOM 3159 C C . TRP A 1 398 ? -26.037 -30.586 -0.211 1.00 94.69 398 TRP A C 1
ATOM 3161 O O . TRP A 1 398 ? -25.747 -30.101 -1.299 1.00 94.69 398 TRP A O 1
ATOM 3171 N N . THR A 1 399 ? -27.001 -31.501 -0.080 1.00 93.94 399 THR A N 1
ATOM 3172 C CA . THR A 1 399 ? -27.802 -31.992 -1.215 1.00 93.94 399 THR A CA 1
ATOM 3173 C C . THR A 1 399 ? -28.562 -30.860 -1.912 1.00 93.94 399 THR A C 1
ATOM 3175 O O . THR A 1 399 ? -28.770 -30.902 -3.118 1.00 93.94 399 THR A O 1
ATOM 3178 N N . SER A 1 400 ? -28.972 -29.840 -1.155 1.00 95.00 400 SER A N 1
ATOM 3179 C CA . SER A 1 400 ? -29.586 -28.618 -1.674 1.00 95.00 400 SER A CA 1
ATOM 3180 C C . SER A 1 400 ? -28.823 -27.417 -1.130 1.00 95.00 400 SER A C 1
ATOM 3182 O O . SER A 1 400 ? -28.790 -27.206 0.085 1.00 95.00 400 SER A O 1
ATOM 3184 N N . ARG A 1 401 ? -28.225 -26.638 -2.037 1.00 93.06 401 ARG A N 1
ATOM 3185 C CA . ARG A 1 401 ? -27.487 -25.415 -1.694 1.00 93.06 401 ARG A CA 1
ATOM 3186 C C . ARG A 1 401 ? -28.407 -24.343 -1.111 1.00 93.06 401 ARG A C 1
ATOM 3188 O O . ARG A 1 401 ? -28.044 -23.747 -0.107 1.00 93.06 401 ARG A O 1
ATOM 3195 N N . ASP A 1 402 ? -29.625 -24.201 -1.629 1.00 94.19 402 ASP A N 1
ATOM 3196 C CA . ASP A 1 402 ? -30.604 -23.239 -1.102 1.00 94.19 402 ASP A CA 1
ATOM 3197 C C . ASP A 1 402 ? -30.963 -23.520 0.360 1.00 94.19 402 ASP A C 1
ATOM 3199 O O . ASP A 1 402 ? -31.062 -22.602 1.170 1.00 94.19 402 ASP A O 1
ATOM 3203 N N . LYS A 1 403 ? -31.107 -24.802 0.735 1.00 95.00 403 LYS A N 1
ATOM 3204 C CA . LYS A 1 403 ? -31.327 -25.187 2.139 1.00 95.00 403 LYS A CA 1
ATOM 3205 C C . LYS A 1 403 ? -30.120 -24.865 3.018 1.00 95.00 403 LYS A C 1
ATOM 3207 O O . LYS A 1 403 ? -30.303 -24.501 4.176 1.00 95.00 403 LYS A O 1
ATOM 3212 N N . ALA A 1 404 ? -28.911 -24.998 2.478 1.00 95.94 404 ALA A N 1
ATOM 3213 C CA . ALA A 1 404 ? -27.680 -24.673 3.188 1.00 95.94 404 ALA A CA 1
ATOM 3214 C C . ALA A 1 404 ? -27.583 -23.165 3.458 1.00 95.94 404 ALA A C 1
ATOM 3216 O O . ALA A 1 404 ? -27.332 -22.752 4.587 1.00 95.94 404 ALA A O 1
ATOM 3217 N N . TRP A 1 405 ? -27.855 -22.339 2.446 1.00 96.31 405 TRP A N 1
ATOM 3218 C CA . TRP A 1 405 ? -27.871 -20.887 2.593 1.00 96.31 405 TRP A CA 1
ATOM 3219 C C . TRP A 1 405 ? -29.023 -20.387 3.459 1.00 96.31 405 TRP A C 1
ATOM 3221 O O . TRP A 1 405 ? -28.829 -19.454 4.232 1.00 96.31 405 TRP A O 1
ATOM 3231 N N . LEU A 1 406 ? -30.192 -21.028 3.411 1.00 95.00 406 LEU A N 1
ATOM 3232 C CA . LEU A 1 406 ? -31.281 -20.731 4.341 1.00 95.00 406 LEU A CA 1
ATOM 3233 C C . LEU A 1 406 ? -30.860 -20.978 5.798 1.00 95.00 406 LEU A C 1
ATOM 3235 O O . LEU A 1 406 ? -31.137 -20.140 6.652 1.00 95.00 406 LEU A O 1
ATOM 3239 N N . ASP A 1 407 ? -30.134 -22.067 6.082 1.00 96.38 407 ASP A N 1
ATOM 3240 C CA . ASP A 1 407 ? -29.599 -22.325 7.427 1.00 96.38 407 ASP A CA 1
ATOM 3241 C C . ASP A 1 407 ? -28.606 -21.236 7.870 1.00 96.38 407 ASP A C 1
ATOM 3243 O O . ASP A 1 407 ? -28.649 -20.798 9.023 1.00 96.38 407 ASP A O 1
ATOM 3247 N N . VAL A 1 408 ? -27.771 -20.739 6.947 1.00 96.31 408 VAL A N 1
ATOM 3248 C CA . VAL A 1 408 ? -26.895 -19.581 7.193 1.00 96.31 408 VAL A CA 1
ATOM 3249 C C . VAL A 1 408 ? -27.723 -18.336 7.515 1.00 96.31 408 VAL A C 1
ATOM 3251 O O . VAL A 1 408 ? -27.499 -17.712 8.548 1.00 96.31 408 VAL A O 1
ATOM 3254 N N . VAL A 1 409 ? -28.709 -17.987 6.684 1.00 94.88 409 VAL A N 1
ATOM 3255 C CA . VAL A 1 409 ? -29.565 -16.804 6.880 1.00 94.88 409 VAL A CA 1
ATOM 3256 C C . VAL A 1 409 ? -30.317 -16.868 8.211 1.00 94.88 409 VAL A C 1
ATOM 3258 O O . VAL A 1 409 ? -30.393 -15.867 8.923 1.00 94.88 409 VAL A O 1
ATOM 3261 N N . ASP A 1 410 ? -30.840 -18.032 8.588 1.00 94.38 410 ASP A N 1
ATOM 3262 C CA . ASP A 1 410 ? -31.517 -18.216 9.873 1.00 94.38 410 ASP A CA 1
ATOM 3263 C C . ASP A 1 410 ? -30.548 -18.110 11.057 1.00 94.38 410 ASP A C 1
ATOM 3265 O O . ASP A 1 410 ? -30.913 -17.589 12.114 1.00 94.38 410 ASP A O 1
ATOM 3269 N N . GLY A 1 411 ? -29.301 -18.558 10.889 1.00 94.62 411 GLY A N 1
ATOM 3270 C CA . GLY A 1 411 ? -28.219 -18.309 11.839 1.00 94.62 411 GLY A CA 1
ATOM 3271 C C . GLY A 1 411 ? -27.918 -16.817 11.993 1.00 94.62 411 GLY A C 1
ATOM 3272 O O . GLY A 1 411 ? -27.883 -16.309 13.114 1.00 94.62 411 GLY A O 1
ATOM 3273 N N . LEU A 1 412 ? -27.787 -16.096 10.877 1.00 94.00 412 LEU A N 1
ATOM 3274 C CA . LEU A 1 412 ? -27.530 -14.655 10.863 1.00 94.00 412 LEU A CA 1
ATOM 3275 C C . LEU A 1 412 ? -28.661 -13.862 11.521 1.00 94.00 412 LEU A C 1
ATOM 3277 O O . LEU A 1 412 ? -28.386 -12.988 12.335 1.00 94.00 412 LEU A O 1
ATOM 3281 N N . LYS A 1 413 ? -29.929 -14.202 11.253 1.00 93.25 413 LYS A N 1
ATOM 3282 C CA . LYS A 1 413 ? -31.092 -13.570 11.904 1.00 93.25 413 LYS A CA 1
ATOM 3283 C C . LYS A 1 413 ? -31.042 -13.671 13.425 1.00 93.25 413 LYS A C 1
ATOM 3285 O O . LYS A 1 413 ? -31.406 -12.717 14.104 1.00 93.25 413 LYS A O 1
ATOM 3290 N N . LYS A 1 414 ? -30.591 -14.807 13.965 1.00 93.19 414 LYS A N 1
ATOM 3291 C CA . LYS A 1 414 ? -30.453 -14.986 15.419 1.00 93.19 414 LYS A CA 1
ATOM 3292 C C . LYS A 1 414 ? -29.388 -14.071 15.999 1.00 93.19 414 LYS A C 1
ATOM 3294 O O . LYS A 1 414 ? -29.621 -13.495 17.049 1.00 93.19 414 LYS A O 1
ATOM 3299 N N . VAL A 1 415 ? -28.252 -13.928 15.316 1.00 92.00 415 VAL A N 1
ATOM 3300 C CA . VAL A 1 415 ? -27.191 -13.005 15.740 1.00 92.00 415 VAL A CA 1
ATOM 3301 C C . VAL A 1 415 ? -27.674 -11.560 15.651 1.00 92.00 415 VAL A C 1
ATOM 3303 O O . VAL A 1 415 ? -27.541 -10.809 16.610 1.00 92.00 415 VAL A O 1
ATOM 3306 N N . ILE A 1 416 ? -28.300 -11.188 14.536 1.00 90.38 416 ILE A N 1
ATOM 3307 C CA . ILE A 1 416 ? -28.865 -9.853 14.324 1.00 90.38 416 ILE A CA 1
ATOM 3308 C C . ILE A 1 416 ? -29.885 -9.494 15.410 1.00 90.38 416 ILE A C 1
ATOM 3310 O O . ILE A 1 416 ? -29.878 -8.370 15.883 1.00 90.38 416 ILE A O 1
ATOM 3314 N N . ALA A 1 417 ? -30.712 -10.440 15.861 1.00 89.00 417 ALA A N 1
ATOM 3315 C CA . ALA A 1 417 ? -31.687 -10.201 16.928 1.00 89.00 417 ALA A CA 1
ATOM 3316 C C . ALA A 1 417 ? -31.066 -9.940 18.318 1.00 89.00 417 ALA A C 1
ATOM 3318 O O . ALA A 1 417 ? -31.796 -9.602 19.247 1.00 89.00 417 ALA A O 1
ATOM 3319 N N . THR A 1 418 ? -29.753 -10.142 18.482 1.00 85.38 418 THR A N 1
ATOM 3320 C CA . THR A 1 418 ? -29.018 -9.854 19.730 1.00 85.38 418 THR A CA 1
ATOM 3321 C C . THR A 1 418 ? -28.284 -8.512 19.716 1.00 85.38 418 THR A C 1
ATOM 3323 O O . THR A 1 418 ? -27.743 -8.120 20.749 1.00 85.38 418 THR A O 1
ATOM 3326 N N . LEU A 1 419 ? -28.242 -7.847 18.556 1.00 81.38 419 LEU A N 1
ATOM 3327 C CA . LEU A 1 419 ? -27.700 -6.501 18.361 1.00 81.38 419 LEU A CA 1
ATOM 3328 C C . LEU A 1 419 ? -28.780 -5.455 18.642 1.00 81.38 419 LEU A C 1
ATOM 3330 O O . LEU A 1 419 ? -28.403 -4.394 19.187 1.00 81.38 419 LEU A O 1
#